Protein AF-0000000066061197 (afdb_homodimer)

Foldseek 3Di:
DEEAAALVVLLVVLVVCVVVVWAEEEEEDQDPDDPQSLVQQLVRVVPTPAYEYEHHQQVQLADPPGCSVVQDDDVVVRVVSCVVSPHPYYHYYDNCNQAPPPRDDWDDDPPLLCDDPSVVRPRNLSSVQVSVVVVCVSNVHQEYEDECFPVSSLVSNVVSCVVVVRNYHYDYDYFDADPLRQTDDSLLVVDDPLLNVLSSLQRVLQVQLQVVVVVPDWFVVVSQVSSVVSSVVGPQKDWPDWFKAASNVSHGDGTDAAKIKIKTWMGRNNGIGIGIDIDGD/DAEAAALVVLLVVLVVCVVVVWAEEEEEDQDPDDPQSLVQQLVRVVPTPAYEYEHHQQPQLADPPGCSVVQDDDVVVRVVSCVVSPHPYYHYYDNCNQAPPPRDDWDDDPPLLCDDPSVVRPRNLSSVQVSVVVVCVSNVHQEYEDECFPVSSLVRNVVSCVVVVRNYHYDYDYFDADPLRQTDDSLLVVDDPLLNVLSSLQRVLQVQLQVVVVVPDWFVVVSQVSSVVSSVPGPQKDWPDWFKAASNVSHGDGTDAAKIKIKTWMGRNNGIGIGIDIDGD

pLDDT: mean 97.58, std 1.88, range [87.31, 98.94]

Radius of gyration: 27.11 Å; Cα contacts (8 Å, |Δi|>4): 1095; chains: 2; bounding box: 48×78×62 Å

Structure (mmCIF, N/CA/C/O backbone):
data_AF-0000000066061197-model_v1
#
loop_
_entity.id
_entity.type
_entity.pdbx_description
1 polymer 'Pantothenate synthetase'
#
loop_
_atom_site.group_PDB
_atom_site.id
_atom_site.type_symbol
_atom_site.label_atom_id
_atom_site.label_alt_id
_atom_site.label_comp_id
_atom_site.label_asym_id
_atom_site.label_entity_id
_atom_site.label_seq_id
_atom_site.pdbx_PDB_ins_code
_atom_site.Cartn_x
_atom_site.Cartn_y
_atom_site.Cartn_z
_atom_site.occupancy
_atom_site.B_iso_or_equiv
_atom_site.auth_seq_id
_atom_site.auth_comp_id
_atom_site.auth_asym_id
_atom_site.auth_atom_id
_atom_site.pdbx_PDB_model_num
ATOM 1 N N . MET A 1 1 ? -19.172 22.953 -10.609 1 98 1 MET A N 1
ATOM 2 C CA . MET A 1 1 ? -18.641 21.875 -9.773 1 98 1 MET A CA 1
ATOM 3 C C . MET A 1 1 ? -19.5 20.625 -9.883 1 98 1 MET A C 1
ATOM 5 O O . MET A 1 1 ? -20.719 20.703 -9.852 1 98 1 MET A O 1
ATOM 9 N N . VAL A 1 2 ? -18.953 19.438 -10.023 1 98.69 2 VAL A N 1
ATOM 10 C CA . VAL A 1 2 ? -19.672 18.172 -10.141 1 98.69 2 VAL A CA 1
ATOM 11 C C . VAL A 1 2 ? -19.359 17.297 -8.93 1 98.69 2 VAL A C 1
ATOM 13 O O . VAL A 1 2 ? -18.203 17.156 -8.531 1 98.69 2 VAL A O 1
ATOM 16 N N . VAL A 1 3 ? -20.375 16.797 -8.328 1 98.81 3 VAL A N 1
ATOM 17 C CA . VAL A 1 3 ? -20.219 15.859 -7.219 1 98.81 3 VAL A CA 1
ATOM 18 C C . VAL A 1 3 ? -20.219 14.422 -7.75 1 98.81 3 VAL A C 1
ATOM 20 O O . VAL A 1 3 ? -21.125 14.039 -8.492 1 98.81 3 VAL A O 1
ATOM 23 N N . VAL A 1 4 ? -19.25 13.672 -7.434 1 98.88 4 VAL A N 1
ATOM 24 C CA . VAL A 1 4 ? -19.094 12.305 -7.91 1 98.88 4 VAL A CA 1
ATOM 25 C C . VAL A 1 4 ? -19.141 11.336 -6.73 1 98.88 4 VAL A C 1
ATOM 27 O O . VAL A 1 4 ? -18.406 11.5 -5.75 1 98.88 4 VAL A O 1
ATOM 30 N N . GLY A 1 5 ? -19.922 10.312 -6.797 1 98.69 5 GLY A N 1
ATOM 31 C CA . GLY A 1 5 ? -20.094 9.43 -5.656 1 98.69 5 GLY A CA 1
ATOM 32 C C . GLY A 1 5 ? -19.531 8.039 -5.887 1 98.69 5 GLY A C 1
ATOM 33 O O . GLY A 1 5 ? -19.422 7.246 -4.949 1 98.69 5 GLY A O 1
ATOM 34 N N . LYS A 1 6 ? -19.172 7.793 -7.172 1 98.75 6 LYS A N 1
ATOM 35 C CA . LYS A 1 6 ? -18.703 6.453 -7.52 1 98.75 6 LYS A CA 1
ATOM 36 C C . LYS A 1 6 ? -17.266 6.477 -8.008 1 98.75 6 LYS A C 1
ATOM 38 O O . LYS A 1 6 ? -16.859 7.398 -8.719 1 98.75 6 LYS A O 1
ATOM 43 N N . ILE A 1 7 ? -16.594 5.414 -7.66 1 98.88 7 ILE A N 1
ATOM 44 C CA . ILE A 1 7 ? -15.172 5.309 -7.988 1 98.88 7 ILE A CA 1
ATOM 45 C C . ILE A 1 7 ? -14.992 5.246 -9.508 1 98.88 7 ILE A C 1
ATOM 47 O O . ILE A 1 7 ? -14.172 5.969 -10.07 1 98.88 7 ILE A O 1
ATOM 51 N N . HIS A 1 8 ? -15.805 4.379 -10.195 1 98.5 8 HIS A N 1
ATOM 52 C CA . HIS A 1 8 ? -15.633 4.219 -11.633 1 98.5 8 HIS A CA 1
ATOM 53 C C . HIS A 1 8 ? -15.914 5.523 -12.375 1 98.5 8 HIS A C 1
ATOM 55 O O . HIS A 1 8 ? -15.273 5.82 -13.383 1 98.5 8 HIS A O 1
ATOM 61 N N . GLU A 1 9 ? -16.859 6.344 -11.875 1 98.81 9 GLU A N 1
ATOM 62 C CA . GLU A 1 9 ? -17.156 7.637 -12.484 1 98.81 9 GLU A CA 1
ATOM 63 C C . GLU A 1 9 ? -15.992 8.609 -12.312 1 98.81 9 GLU A C 1
ATOM 65 O O . GLU A 1 9 ? -15.633 9.328 -13.25 1 98.81 9 GLU A O 1
ATOM 70 N N . MET A 1 10 ? -15.422 8.664 -11.109 1 98.88 10 MET A N 1
ATOM 71 C CA . MET A 1 10 ? -14.289 9.539 -10.859 1 98.88 10 MET A CA 1
ATOM 72 C C . MET A 1 10 ? -13.102 9.164 -11.742 1 98.88 10 MET A C 1
ATOM 74 O O . MET A 1 10 ? -12.453 10.039 -12.32 1 98.88 10 MET A O 1
ATOM 78 N N . LYS A 1 11 ? -12.836 7.891 -11.875 1 98.69 11 LYS A N 1
ATOM 79 C CA . LYS A 1 11 ? -11.742 7.414 -12.711 1 98.69 11 LYS A CA 1
ATOM 80 C C . LYS A 1 11 ? -11.969 7.785 -14.172 1 98.69 11 LYS A C 1
ATOM 82 O O . LYS A 1 11 ? -11.031 8.164 -14.875 1 98.69 11 LYS A O 1
ATOM 87 N N . ASP A 1 12 ? -13.219 7.641 -14.664 1 98.56 12 ASP A N 1
ATOM 88 C CA . ASP A 1 12 ? -13.547 8 -16.047 1 98.56 12 ASP A CA 1
ATOM 89 C C . ASP A 1 12 ? -13.305 9.492 -16.297 1 98.56 12 ASP A C 1
ATOM 91 O O . ASP A 1 12 ? -12.773 9.867 -17.344 1 98.56 12 ASP A O 1
ATOM 95 N N . ILE A 1 13 ? -13.727 10.281 -15.344 1 98.81 13 ILE A N 1
ATOM 96 C CA . ILE A 1 13 ? -13.531 11.727 -15.43 1 98.81 13 ILE A CA 1
ATOM 97 C C . ILE A 1 13 ? -12.039 12.039 -15.523 1 98.81 13 ILE A C 1
ATOM 99 O O . ILE A 1 13 ? -11.609 12.805 -16.391 1 98.81 13 ILE A O 1
ATOM 103 N N . VAL A 1 14 ? -11.258 11.445 -14.68 1 98.56 14 VAL A N 1
ATOM 104 C CA . VAL A 1 14 ? -9.82 11.695 -14.602 1 98.56 14 VAL A CA 1
ATOM 105 C C . VAL A 1 14 ? -9.148 11.273 -15.906 1 98.56 14 VAL A C 1
ATOM 107 O O . VAL A 1 14 ? -8.305 11.992 -16.453 1 98.56 14 VAL A O 1
ATOM 110 N N . LYS A 1 15 ? -9.523 10.078 -16.344 1 96.81 15 LYS A N 1
ATOM 111 C CA . LYS A 1 15 ? -8.969 9.594 -17.609 1 96.81 15 LYS A CA 1
ATOM 112 C C . LYS A 1 15 ? -9.211 10.586 -18.734 1 96.81 15 LYS A C 1
ATOM 114 O O . LYS A 1 15 ? -8.32 10.844 -19.547 1 96.81 15 LYS A O 1
ATOM 119 N N . LYS A 1 16 ? -10.414 11.102 -18.812 1 98.12 16 LYS A N 1
ATOM 120 C CA . LYS A 1 16 ? -10.758 12.086 -19.828 1 98.12 16 LYS A CA 1
ATOM 121 C C . LYS A 1 16 ? -9.914 13.352 -19.688 1 98.12 16 LYS A C 1
ATOM 123 O O . LYS A 1 16 ? -9.383 13.867 -20.672 1 98.12 16 LYS A O 1
ATOM 128 N N . LEU A 1 17 ? -9.781 13.859 -18.453 1 98.44 17 LEU A N 1
ATOM 129 C CA . LEU A 1 17 ? -9.008 15.07 -18.188 1 98.44 17 LEU A CA 1
ATOM 130 C C . LEU A 1 17 ? -7.551 14.883 -18.578 1 98.44 17 LEU A C 1
ATOM 132 O O . LEU A 1 17 ? -6.945 15.773 -19.172 1 98.44 17 LEU A O 1
ATOM 136 N N . LYS A 1 18 ? -7.016 13.711 -18.234 1 95.62 18 LYS A N 1
ATOM 137 C CA . LYS A 1 18 ? -5.621 13.414 -18.562 1 95.62 18 LYS A CA 1
ATOM 138 C C . LYS A 1 18 ? -5.418 13.352 -20.078 1 95.62 18 LYS A C 1
ATOM 140 O O . LYS A 1 18 ? -4.402 13.812 -20.594 1 95.62 18 LYS A O 1
ATOM 145 N N . LYS A 1 19 ? -6.332 12.742 -20.781 1 94.56 19 LYS A N 1
ATOM 146 C CA . LYS A 1 19 ? -6.273 12.68 -22.25 1 94.56 19 LYS A CA 1
ATOM 147 C C . LYS A 1 19 ? -6.258 14.078 -22.844 1 94.56 19 LYS A C 1
ATOM 149 O O . LYS A 1 19 ? -5.633 14.305 -23.891 1 94.56 19 LYS A O 1
ATOM 154 N N . GLU A 1 20 ? -6.898 15 -22.156 1 97.31 20 GLU A N 1
ATOM 155 C CA . GLU A 1 20 ? -6.969 16.391 -22.609 1 97.31 20 GLU A CA 1
ATOM 156 C C . GLU A 1 20 ? -5.727 17.172 -22.203 1 97.31 20 GLU A C 1
ATOM 158 O O . GLU A 1 20 ? -5.609 18.359 -22.5 1 97.31 20 GLU A O 1
ATOM 163 N N . GLY A 1 21 ? -4.805 16.516 -21.469 1 96.31 21 GLY A N 1
ATOM 164 C CA . GLY A 1 21 ? -3.551 17.141 -21.078 1 96.31 21 GLY A CA 1
ATOM 165 C C . GLY A 1 21 ? -3.695 18.078 -19.891 1 96.31 21 GLY A C 1
ATOM 166 O O . GLY A 1 21 ? -2.855 18.969 -19.688 1 96.31 21 GLY A O 1
ATOM 167 N N . LYS A 1 22 ? -4.785 17.938 -19.094 1 98.56 22 LYS A N 1
ATOM 168 C CA . LYS A 1 22 ? -5.023 18.812 -17.953 1 98.56 22 LYS A CA 1
ATOM 169 C C . LYS A 1 22 ? -4.227 18.359 -16.734 1 98.56 22 LYS A C 1
ATOM 171 O O . LYS A 1 22 ? -4.098 17.156 -16.484 1 98.56 22 LYS A O 1
ATOM 176 N N . THR A 1 23 ? -3.68 19.266 -16.031 1 98.69 23 THR A N 1
ATOM 177 C CA . THR A 1 23 ? -3.055 18.969 -14.75 1 98.69 23 THR A CA 1
ATOM 178 C C . THR A 1 23 ? -4.102 18.922 -13.633 1 98.69 23 THR A C 1
ATOM 180 O O . THR A 1 23 ? -5.039 19.719 -13.625 1 98.69 23 THR A O 1
ATOM 183 N N . ILE A 1 24 ? -3.971 18.031 -12.719 1 98.88 24 ILE A N 1
ATOM 184 C CA . ILE A 1 24 ? -4.965 17.812 -11.68 1 98.88 24 ILE A CA 1
ATOM 185 C C . ILE A 1 24 ? -4.332 18.031 -10.305 1 98.88 24 ILE A C 1
ATOM 187 O O . ILE A 1 24 ? -3.342 17.391 -9.961 1 98.88 24 ILE A O 1
ATOM 191 N N . GLY A 1 25 ? -4.801 19.031 -9.562 1 98.94 25 GLY A N 1
ATOM 192 C CA . GLY A 1 25 ? -4.547 19.172 -8.141 1 98.94 25 GLY A CA 1
ATOM 193 C C . GLY A 1 25 ? -5.578 18.469 -7.277 1 98.94 25 GLY A C 1
ATOM 194 O O . GLY A 1 25 ? -6.773 18.484 -7.59 1 98.94 25 GLY A O 1
ATOM 195 N N . PHE A 1 26 ? -5.152 17.828 -6.199 1 98.94 26 PHE A N 1
ATOM 196 C CA . PHE A 1 26 ? -6.043 17.047 -5.363 1 98.94 26 PHE A CA 1
ATOM 197 C C . PHE A 1 26 ? -5.973 17.5 -3.91 1 98.94 26 PHE A C 1
ATOM 199 O O . PHE A 1 26 ? -4.883 17.672 -3.361 1 98.94 26 PHE A O 1
ATOM 206 N N . VAL A 1 27 ? -7.086 17.719 -3.295 1 98.94 27 VAL A N 1
ATOM 207 C CA . VAL A 1 27 ? -7.215 18.125 -1.897 1 98.94 27 VAL A CA 1
ATOM 208 C C . VAL A 1 27 ? -8.07 17.094 -1.146 1 98.94 27 VAL A C 1
ATOM 210 O O . VAL A 1 27 ? -9.297 17.234 -1.099 1 98.94 27 VAL A O 1
ATOM 213 N N . PRO A 1 28 ? -7.473 16.141 -0.53 1 98.88 28 PRO A N 1
ATOM 214 C CA . PRO A 1 28 ? -8.242 15.172 0.261 1 98.88 28 PRO A CA 1
ATOM 215 C C . PRO A 1 28 ? -8.617 15.711 1.64 1 98.88 28 PRO A C 1
ATOM 217 O O . PRO A 1 28 ? -7.766 16.25 2.352 1 98.88 28 PRO A O 1
ATOM 220 N N . THR A 1 29 ? -9.898 15.594 2.027 1 98.56 29 THR A N 1
ATOM 221 C CA . THR A 1 29 ? -10.359 16.047 3.336 1 98.56 29 THR A CA 1
ATOM 222 C C . THR A 1 29 ? -11.406 15.086 3.896 1 98.56 29 THR A C 1
ATOM 224 O O . THR A 1 29 ? -11.914 14.219 3.178 1 98.56 29 THR A O 1
ATOM 227 N N . MET A 1 30 ? -11.672 15.25 5.188 1 97.69 30 MET A N 1
ATOM 228 C CA . MET A 1 30 ? -12.758 14.516 5.824 1 97.69 30 MET A CA 1
ATOM 229 C C . MET A 1 30 ? -14 15.391 5.945 1 97.69 30 MET A C 1
ATOM 231 O O . MET A 1 30 ? -14.984 15 6.578 1 97.69 30 MET A O 1
ATOM 235 N N . GLY A 1 31 ? -13.93 16.594 5.426 1 97.38 31 GLY A N 1
ATOM 236 C CA . GLY A 1 31 ? -15.094 17.469 5.453 1 97.38 31 GLY A CA 1
ATOM 237 C C . GLY A 1 31 ? -15.117 18.391 6.648 1 97.38 31 GLY A C 1
ATOM 238 O O . GLY A 1 31 ? -14.086 18.609 7.297 1 97.38 31 GLY A O 1
ATOM 239 N N . TYR A 1 32 ? -16.344 19.094 6.801 1 97 32 TYR A N 1
ATOM 240 C CA . TYR A 1 32 ? -16.516 20.219 7.719 1 97 32 TYR A CA 1
ATOM 241 C C . TYR A 1 32 ? -15.453 21.281 7.484 1 97 32 TYR A C 1
ATOM 243 O O . TYR A 1 32 ? -14.688 21.609 8.391 1 97 32 TYR A O 1
ATOM 251 N N . LEU A 1 33 ? -15.547 21.703 6.383 1 97.88 33 LEU A N 1
ATOM 252 C CA . LEU A 1 33 ? -14.508 22.531 5.793 1 97.88 33 LEU A CA 1
ATOM 253 C C . LEU A 1 33 ? -14.359 23.844 6.555 1 97.88 33 LEU A C 1
ATOM 255 O O . LEU A 1 33 ? -15.352 24.406 7.047 1 97.88 33 LEU A O 1
ATOM 259 N N . HIS A 1 34 ? -13.234 24.297 6.668 1 96.06 34 HIS A N 1
ATOM 260 C CA . HIS A 1 34 ? -12.875 25.594 7.227 1 96.06 34 HIS A CA 1
ATOM 261 C C . HIS A 1 34 ? -11.812 26.297 6.379 1 96.06 34 HIS A C 1
ATOM 263 O O . HIS A 1 34 ? -11.422 25.781 5.328 1 96.06 34 HIS A O 1
ATOM 269 N N . GLU A 1 35 ? -11.328 27.391 6.82 1 96.94 35 GLU A N 1
ATOM 270 C CA . GLU A 1 35 ? -10.422 28.203 6.02 1 96.94 35 GLU A CA 1
ATOM 271 C C . GLU A 1 35 ? -9.117 27.469 5.73 1 96.94 35 GLU A C 1
ATOM 273 O O . GLU A 1 35 ? -8.492 27.688 4.691 1 96.94 35 GLU A O 1
ATOM 278 N N . GLY A 1 36 ? -8.758 26.609 6.598 1 97 36 GLY A N 1
ATOM 279 C CA . GLY A 1 36 ? -7.586 25.781 6.348 1 97 36 GLY A CA 1
ATOM 280 C C . GLY A 1 36 ? -7.719 24.922 5.109 1 97 36 GLY A C 1
ATOM 281 O O . GLY A 1 36 ? -6.816 24.875 4.273 1 97 36 GLY A O 1
ATOM 282 N N . HIS A 1 37 ? -8.828 24.234 4.977 1 98.19 37 HIS A N 1
ATOM 283 C CA . HIS A 1 37 ? -9.094 23.422 3.799 1 98.19 37 HIS A CA 1
ATOM 284 C C . HIS A 1 37 ? -9.18 24.281 2.541 1 98.19 37 HIS A C 1
ATOM 286 O O . HIS A 1 37 ? -8.633 23.906 1.498 1 98.19 37 HIS A O 1
ATOM 292 N N . LEU A 1 38 ? -9.859 25.391 2.668 1 98.5 38 LEU A N 1
ATOM 293 C CA . LEU A 1 38 ? -10.086 26.25 1.506 1 98.5 38 LEU A CA 1
ATOM 294 C C . LEU A 1 38 ? -8.773 26.844 0.997 1 98.5 38 LEU A C 1
ATOM 296 O O . LEU A 1 38 ? -8.609 27.047 -0.208 1 98.5 38 LEU A O 1
ATOM 300 N N . SER A 1 39 ? -7.852 27.062 1.913 1 98.44 39 SER A N 1
ATOM 301 C CA . SER A 1 39 ? -6.535 27.531 1.505 1 98.44 39 SER A CA 1
ATOM 302 C C . SER A 1 39 ? -5.816 26.5 0.641 1 98.44 39 SER A C 1
ATOM 304 O O . SER A 1 39 ? -5.062 26.859 -0.264 1 98.44 39 SER A O 1
ATOM 306 N N . LEU A 1 40 ? -5.996 25.172 0.897 1 98.75 40 LEU A N 1
ATOM 307 C CA . LEU A 1 40 ? -5.438 24.109 0.059 1 98.75 40 LEU A CA 1
ATOM 308 C C . LEU A 1 40 ? -6.012 24.188 -1.352 1 98.75 40 LEU A C 1
ATOM 310 O O . LEU A 1 40 ? -5.285 24 -2.332 1 98.75 40 LEU A O 1
ATOM 314 N N . VAL A 1 41 ? -7.324 24.438 -1.393 1 98.81 41 VAL A N 1
ATOM 315 C CA . VAL A 1 41 ? -8.016 24.531 -2.672 1 98.81 41 VAL A CA 1
ATOM 316 C C . VAL A 1 41 ? -7.453 25.688 -3.486 1 98.81 41 VAL A C 1
ATOM 318 O O . VAL A 1 41 ? -7.152 25.547 -4.672 1 98.81 41 VAL A O 1
ATOM 321 N N . ARG A 1 42 ? -7.297 26.859 -2.834 1 98.81 42 ARG A N 1
ATOM 322 C CA . ARG A 1 42 ? -6.766 28.031 -3.521 1 98.81 42 ARG A CA 1
ATOM 323 C C . ARG A 1 42 ? -5.371 27.766 -4.07 1 98.81 42 ARG A C 1
ATOM 325 O O . ARG A 1 42 ? -5.059 28.141 -5.203 1 98.81 42 ARG A O 1
ATOM 332 N N . LYS A 1 43 ? -4.559 27.094 -3.258 1 98.75 43 LYS A N 1
ATOM 333 C CA . LYS A 1 43 ? -3.227 26.719 -3.73 1 98.75 43 LYS A CA 1
ATOM 334 C C . LYS A 1 43 ? -3.305 25.766 -4.914 1 98.75 43 LYS A C 1
ATOM 336 O O . LYS A 1 43 ? -2.574 25.922 -5.895 1 98.75 43 LYS A O 1
ATOM 341 N N . SER A 1 44 ? -4.121 24.781 -4.879 1 98.88 44 SER A N 1
ATOM 342 C CA . SER A 1 44 ? -4.324 23.844 -5.973 1 98.88 44 SER A CA 1
ATOM 343 C C . SER A 1 44 ? -4.742 24.562 -7.254 1 98.88 44 SER A C 1
ATOM 345 O O . SER A 1 44 ? -4.168 24.312 -8.32 1 98.88 44 SER A O 1
ATOM 347 N N . LYS A 1 45 ? -5.695 25.469 -7.113 1 98.75 45 LYS A N 1
ATOM 348 C CA . LYS A 1 45 ? -6.219 26.188 -8.273 1 98.75 45 LYS A CA 1
ATOM 349 C C . LYS A 1 45 ? -5.137 27.047 -8.922 1 98.75 45 LYS A C 1
ATOM 351 O O . LYS A 1 45 ? -5.129 27.219 -10.148 1 98.75 45 LYS A O 1
ATOM 356 N N . SER A 1 46 ? -4.254 27.547 -8.102 1 98.75 46 SER A N 1
ATOM 357 C CA . SER A 1 46 ? -3.201 28.406 -8.617 1 98.75 46 SER A CA 1
ATOM 358 C C . SER A 1 46 ? -2.146 27.609 -9.375 1 98.75 46 SER A C 1
ATOM 360 O O . SER A 1 46 ? -1.358 28.172 -10.133 1 98.75 46 SER A O 1
ATOM 362 N N . GLN A 1 47 ? -2.146 26.266 -9.242 1 98.75 47 GLN A N 1
ATOM 363 C CA . GLN A 1 47 ? -1.016 25.5 -9.766 1 98.75 47 GLN A CA 1
ATOM 364 C C . GLN A 1 47 ? -1.479 24.438 -10.75 1 98.75 47 GLN A C 1
ATOM 366 O O . GLN A 1 47 ? -0.662 23.703 -11.312 1 98.75 47 GLN A O 1
ATOM 371 N N . ASN A 1 48 ? -2.809 24.297 -10.953 1 98.81 48 ASN A N 1
ATOM 372 C CA . ASN A 1 48 ? -3.324 23.219 -11.805 1 98.81 48 ASN A CA 1
ATOM 373 C C . ASN A 1 48 ? -4.512 23.688 -12.641 1 98.81 48 ASN A C 1
ATOM 375 O O . ASN A 1 48 ? -5.188 24.656 -12.273 1 98.81 48 ASN A O 1
ATOM 379 N N . ASP A 1 49 ? -4.836 22.984 -13.711 1 98.88 49 ASP A N 1
ATOM 380 C CA . ASP A 1 49 ? -6.012 23.25 -14.531 1 98.88 49 ASP A CA 1
ATOM 381 C C . ASP A 1 49 ? -7.289 22.828 -13.812 1 98.88 49 ASP A C 1
ATOM 383 O O . ASP A 1 49 ? -8.336 23.469 -13.977 1 98.88 49 ASP A O 1
ATOM 387 N N . ILE A 1 50 ? -7.223 21.719 -13.078 1 98.94 50 ILE A N 1
ATOM 388 C CA . ILE A 1 50 ? -8.375 21.109 -12.422 1 98.94 50 ILE A CA 1
ATOM 389 C C . ILE A 1 50 ? -8.086 20.906 -10.945 1 98.94 50 ILE A C 1
ATOM 391 O O . ILE A 1 50 ? -6.984 20.484 -10.57 1 98.94 50 ILE A O 1
ATOM 395 N N . THR A 1 51 ? -9 21.156 -10.125 1 98.94 51 THR A N 1
ATOM 396 C CA . THR A 1 51 ? -8.914 20.844 -8.703 1 98.94 51 THR A CA 1
ATOM 397 C C . THR A 1 51 ? -10.008 19.859 -8.297 1 98.94 51 THR A C 1
ATOM 399 O O . THR A 1 51 ? -11.195 20.141 -8.484 1 98.94 51 THR A O 1
ATOM 402 N N . ILE A 1 52 ? -9.641 18.719 -7.758 1 98.94 52 ILE A N 1
ATOM 403 C CA . ILE A 1 52 ? -10.539 17.703 -7.211 1 98.94 52 ILE A CA 1
ATOM 404 C C . ILE A 1 52 ? -10.383 17.641 -5.695 1 98.94 52 ILE A C 1
ATOM 406 O O . ILE A 1 52 ? -9.266 17.609 -5.18 1 98.94 52 ILE A O 1
ATOM 410 N N . MET A 1 53 ? -11.461 17.734 -5.016 1 98.94 53 MET A N 1
ATOM 411 C CA . MET A 1 53 ? -11.484 17.594 -3.561 1 98.94 53 MET A CA 1
ATOM 412 C C . MET A 1 53 ? -12.25 16.344 -3.148 1 98.94 53 MET A C 1
ATOM 414 O O . MET A 1 53 ? -13.273 16 -3.744 1 98.94 53 MET A O 1
ATOM 418 N N . SER A 1 54 ? -11.719 15.633 -2.195 1 98.81 54 SER A N 1
ATOM 419 C CA . SER A 1 54 ? -12.523 14.555 -1.626 1 98.81 54 SER A CA 1
ATOM 420 C C . SER A 1 54 ? -13.039 14.922 -0.236 1 98.81 54 SER A C 1
ATOM 422 O O . SER A 1 54 ? -12.336 15.594 0.53 1 98.81 54 SER A O 1
ATOM 424 N N . ILE A 1 55 ? -14.219 14.609 0.022 1 98.69 55 ILE A N 1
ATOM 425 C CA . ILE A 1 55 ? -14.844 14.68 1.337 1 98.69 55 ILE A CA 1
ATOM 426 C C . ILE A 1 55 ? -15.266 13.281 1.783 1 98.69 55 ILE A C 1
ATOM 428 O O . ILE A 1 55 ? -16.266 12.734 1.291 1 98.69 55 ILE A O 1
ATOM 432 N N . PHE A 1 56 ? -14.5 12.711 2.67 1 98.69 56 PHE A N 1
ATOM 433 C CA . PHE A 1 56 ? -14.719 11.328 3.09 1 98.69 56 PHE A CA 1
ATOM 434 C C . PHE A 1 56 ? -14.203 11.109 4.508 1 98.69 56 PHE A C 1
ATOM 436 O O . PHE A 1 56 ? -12.992 11.102 4.738 1 98.69 56 PHE A O 1
ATOM 443 N N . VAL A 1 57 ? -15.109 10.93 5.391 1 98.19 57 VAL A N 1
ATOM 444 C CA . VAL A 1 57 ? -14.711 10.547 6.742 1 98.19 57 VAL A CA 1
ATOM 445 C C . VAL A 1 57 ? -14.32 9.078 6.766 1 98.19 57 VAL A C 1
ATOM 447 O O . VAL A 1 57 ? -15.18 8.195 6.766 1 98.19 57 VAL A O 1
ATOM 450 N N . ASN A 1 58 ? -13.078 8.828 6.828 1 98.44 58 ASN A N 1
ATOM 451 C CA . ASN A 1 58 ? -12.516 7.488 6.688 1 98.44 58 ASN A CA 1
ATOM 452 C C . ASN A 1 58 ? -12.625 6.695 7.988 1 98.44 58 ASN A C 1
ATOM 454 O O . ASN A 1 58 ? -11.883 6.957 8.945 1 98.44 58 ASN A O 1
ATOM 458 N N . PRO A 1 59 ? -13.492 5.711 8.047 1 98.12 59 PRO A N 1
ATOM 459 C CA . PRO A 1 59 ? -13.719 5.008 9.312 1 98.12 59 PRO A CA 1
ATOM 460 C C . PRO A 1 59 ? -12.477 4.258 9.797 1 98.12 59 PRO A C 1
ATOM 462 O O . PRO A 1 59 ? -12.281 4.094 11.008 1 98.12 59 PRO A O 1
ATOM 465 N N . ILE A 1 60 ? -11.609 3.889 8.898 1 97.12 60 ILE A N 1
ATOM 466 C CA . ILE A 1 60 ? -10.562 2.957 9.305 1 97.12 60 ILE A CA 1
ATOM 467 C C . ILE A 1 60 ? -9.391 3.73 9.898 1 97.12 60 ILE A C 1
ATOM 469 O O . ILE A 1 60 ? -8.422 3.133 10.367 1 97.12 60 ILE A O 1
ATOM 473 N N . GLN A 1 61 ? -9.477 5.051 9.93 1 97.62 61 GLN A N 1
ATOM 474 C CA . GLN A 1 61 ? -8.414 5.797 10.594 1 97.62 61 GLN A CA 1
ATOM 475 C C . GLN A 1 61 ? -8.844 6.234 11.992 1 97.62 61 GLN A C 1
ATOM 477 O O . GLN A 1 61 ? -8.109 6.949 12.68 1 97.62 61 GLN A O 1
ATOM 482 N N . PHE A 1 62 ? -10.062 5.812 12.422 1 96.69 62 PHE A N 1
ATOM 483 C CA . PHE A 1 62 ? -10.562 6.062 13.773 1 96.69 62 PHE A CA 1
ATOM 484 C C . PHE A 1 62 ? -10.492 4.797 14.617 1 96.69 62 PHE A C 1
ATOM 486 O O . PHE A 1 62 ? -10.93 3.729 14.18 1 96.69 62 PHE A O 1
ATOM 493 N N . GLY A 1 63 ? -9.969 4.918 15.805 1 92.5 63 GLY A N 1
ATOM 494 C CA . GLY A 1 63 ? -10.031 3.816 16.75 1 92.5 63 GLY A CA 1
ATOM 495 C C . GLY A 1 63 ? -11.391 3.674 17.406 1 92.5 63 GLY A C 1
ATOM 496 O O . GLY A 1 63 ? -12.273 4.508 17.203 1 92.5 63 GLY A O 1
ATOM 497 N N . PRO A 1 64 ? -11.586 2.586 18.141 1 88.69 64 PRO A N 1
ATOM 498 C CA . PRO A 1 64 ? -12.891 2.305 18.75 1 88.69 64 PRO A CA 1
ATOM 499 C C . PRO A 1 64 ? -13.352 3.412 19.688 1 88.69 64 PRO A C 1
ATOM 501 O O . PRO A 1 64 ? -14.555 3.646 19.828 1 88.69 64 PRO A O 1
ATOM 504 N N . ASN A 1 65 ? -12.461 4.172 20.281 1 87.31 65 ASN A N 1
ATOM 505 C CA . ASN A 1 65 ? -12.836 5.184 21.266 1 87.31 65 ASN A CA 1
ATOM 506 C C . ASN A 1 65 ? -12.609 6.594 20.734 1 87.31 65 ASN A C 1
ATOM 508 O O . ASN A 1 65 ? -12.57 7.555 21.5 1 87.31 65 ASN A O 1
ATOM 512 N N . GLU A 1 66 ? -12.508 6.641 19.453 1 92.25 66 GLU A N 1
ATOM 513 C CA . GLU A 1 66 ? -12.281 7.961 18.875 1 92.25 66 GLU A CA 1
ATOM 514 C C . GLU A 1 66 ? -13.578 8.562 18.344 1 92.25 66 GLU A C 1
ATOM 516 O O . GLU A 1 66 ? -14.664 8.031 18.594 1 92.25 66 GLU A O 1
ATOM 521 N N . ASP A 1 67 ? -13.602 9.656 17.766 1 90.44 67 ASP A N 1
ATOM 522 C CA . ASP A 1 67 ? -14.766 10.523 17.578 1 90.44 67 ASP A CA 1
ATOM 523 C C . ASP A 1 67 ? -15.383 10.305 16.203 1 90.44 67 ASP A C 1
ATOM 525 O O . ASP A 1 67 ? -15.906 11.242 15.586 1 90.44 67 ASP A O 1
ATOM 529 N N . TYR A 1 68 ? -15.391 9.086 15.664 1 93.94 68 TYR A N 1
ATOM 530 C CA . TYR A 1 68 ? -15.93 8.82 14.336 1 93.94 68 TYR A CA 1
ATOM 531 C C . TYR A 1 68 ? -17.391 9.227 14.258 1 93.94 68 TYR A C 1
ATOM 533 O O . TYR A 1 68 ? -17.797 9.953 13.344 1 93.94 68 TYR A O 1
ATOM 541 N N . ASP A 1 69 ? -18.125 8.781 15.219 1 92.19 69 ASP A N 1
ATOM 542 C CA . ASP A 1 69 ? -19.578 9 15.203 1 92.19 69 ASP A CA 1
ATOM 543 C C . ASP A 1 69 ? -19.906 10.469 15.438 1 92.19 69 ASP A C 1
ATOM 545 O O . ASP A 1 69 ? -20.938 10.961 14.961 1 92.19 69 ASP A O 1
ATOM 549 N N . ARG A 1 70 ? -19.031 11.234 16.109 1 91.12 70 ARG A N 1
ATOM 550 C CA . ARG A 1 70 ? -19.328 12.617 16.469 1 91.12 70 ARG A CA 1
ATOM 551 C C . ARG A 1 70 ? -18.641 13.586 15.516 1 91.12 70 ARG A C 1
ATOM 553 O O . ARG A 1 70 ? -18.859 14.797 15.586 1 91.12 70 ARG A O 1
ATOM 560 N N . TYR A 1 71 ? -17.812 12.953 14.695 1 94.5 71 TYR A N 1
ATOM 561 C CA . TYR A 1 71 ? -17.141 13.844 13.758 1 94.5 71 TYR A CA 1
ATOM 562 C C . TYR A 1 71 ? -18.141 14.711 13.016 1 94.5 71 TYR A C 1
ATOM 564 O O . TYR A 1 71 ? -19.141 14.219 12.484 1 94.5 71 TYR A O 1
ATOM 572 N N . PRO A 1 72 ? -17.906 16 12.953 1 93.31 72 PRO A N 1
ATOM 573 C CA . PRO A 1 72 ? -18.906 16.875 12.32 1 93.31 72 PRO A CA 1
ATOM 574 C C . PRO A 1 72 ? -19.031 16.625 10.82 1 93.31 72 PRO A C 1
ATOM 576 O O . PRO A 1 72 ? -18.031 16.453 10.125 1 93.31 72 PRO A O 1
ATOM 579 N N . ARG A 1 73 ? -20.219 16.609 10.359 1 94.81 73 ARG A N 1
ATOM 580 C CA . ARG A 1 73 ? -20.547 16.375 8.953 1 94.81 73 ARG A CA 1
ATOM 581 C C . ARG A 1 73 ? -21.641 17.328 8.477 1 94.81 73 ARG A C 1
ATOM 583 O O . ARG A 1 73 ? -22.703 17.422 9.109 1 94.81 73 ARG A O 1
ATOM 590 N N . ASP A 1 74 ? -21.375 18.031 7.504 1 97.19 74 ASP A N 1
ATOM 591 C CA . ASP A 1 74 ? -22.344 18.906 6.836 1 97.19 74 ASP A CA 1
ATOM 592 C C . ASP A 1 74 ? -22.016 19.047 5.352 1 97.19 74 ASP A C 1
ATOM 594 O O . ASP A 1 74 ? -21.406 20.047 4.941 1 97.19 74 ASP A O 1
ATOM 598 N N . PHE A 1 75 ? -22.531 18.125 4.598 1 98 75 PHE A N 1
ATOM 599 C CA . PHE A 1 75 ? -22.109 18.047 3.199 1 98 75 PHE A CA 1
ATOM 600 C C . PHE A 1 75 ? -22.609 19.25 2.42 1 98 75 PHE A C 1
ATOM 602 O O . PHE A 1 75 ? -21.906 19.781 1.56 1 98 75 PHE A O 1
ATOM 609 N N . GLU A 1 76 ? -23.812 19.594 2.719 1 98.31 76 GLU A N 1
ATOM 610 C CA . GLU A 1 76 ? -24.375 20.719 1.977 1 98.31 76 GLU A CA 1
ATOM 611 C C . GLU A 1 76 ? -23.562 21.984 2.209 1 98.31 76 GLU A C 1
ATOM 613 O O . GLU A 1 76 ? -23.281 22.734 1.269 1 98.31 76 GLU A O 1
ATOM 618 N N . ARG A 1 77 ? -23.188 22.188 3.453 1 98.06 77 ARG A N 1
ATOM 619 C CA . ARG A 1 77 ? -22.344 23.328 3.77 1 98.06 77 ARG A CA 1
ATOM 620 C C . ARG A 1 77 ? -20.984 23.203 3.086 1 98.06 77 ARG A C 1
ATOM 622 O O . ARG A 1 77 ? -20.484 24.172 2.504 1 98.06 77 ARG A O 1
ATOM 629 N N . ASP A 1 78 ? -20.422 22.031 3.127 1 98.62 78 ASP A N 1
ATOM 630 C CA . ASP A 1 78 ? -19.109 21.781 2.529 1 98.62 78 ASP A CA 1
ATOM 631 C C . ASP A 1 78 ? -19.156 21.969 1.014 1 98.62 78 ASP A C 1
ATOM 633 O O . ASP A 1 78 ? -18.266 22.578 0.427 1 98.62 78 ASP A O 1
ATOM 637 N N . LYS A 1 79 ? -20.156 21.406 0.441 1 98.5 79 LYS A N 1
ATOM 638 C CA . LYS A 1 79 ? -20.375 21.516 -1 1 98.5 79 LYS A CA 1
ATOM 639 C C . LYS A 1 79 ? -20.422 22.969 -1.442 1 98.5 79 LYS A C 1
ATOM 641 O O . LYS A 1 79 ? -19.781 23.344 -2.428 1 98.5 79 LYS A O 1
ATOM 646 N N . ASN A 1 80 ? -21.188 23.734 -0.694 1 98.56 80 ASN A N 1
ATOM 647 C CA . ASN A 1 80 ? -21.312 25.156 -1.018 1 98.56 80 ASN A CA 1
ATOM 648 C C . ASN A 1 80 ? -19.984 25.891 -0.909 1 98.56 80 ASN A C 1
ATOM 650 O O . ASN A 1 80 ? -19.656 26.719 -1.761 1 98.56 80 ASN A O 1
ATOM 654 N N . LEU A 1 81 ? -19.25 25.625 0.134 1 98.62 81 LEU A N 1
ATOM 655 C CA . LEU A 1 81 ? -17.938 26.234 0.32 1 98.62 81 LEU A CA 1
ATOM 656 C C . LEU A 1 81 ? -16.984 25.844 -0.807 1 98.62 81 LEU A C 1
ATOM 658 O O . LEU A 1 81 ? -16.266 26.688 -1.342 1 98.62 81 LEU A O 1
ATOM 662 N N . ALA A 1 82 ? -17.016 24.547 -1.171 1 98.69 82 ALA A N 1
ATOM 663 C CA . ALA A 1 82 ? -16.156 24.031 -2.24 1 98.69 82 ALA A CA 1
ATOM 664 C C . ALA A 1 82 ? -16.5 24.703 -3.574 1 98.69 82 ALA A C 1
ATOM 666 O O . ALA A 1 82 ? -15.602 25.094 -4.324 1 98.69 82 ALA A O 1
ATOM 667 N N . GLU A 1 83 ? -17.766 24.781 -3.84 1 98.56 83 GLU A N 1
ATOM 668 C CA . GLU A 1 83 ? -18.219 25.391 -5.082 1 98.56 83 GLU A CA 1
ATOM 669 C C . GLU A 1 83 ? -17.797 26.859 -5.168 1 98.56 83 GLU A C 1
ATOM 671 O O . GLU A 1 83 ? -17.297 27.297 -6.203 1 98.56 83 GLU A O 1
ATOM 676 N N . LYS A 1 84 ? -18 27.562 -4.086 1 98.44 84 LYS A N 1
ATOM 677 C CA . LYS A 1 84 ? -17.641 28.984 -4.031 1 98.44 84 LYS A CA 1
ATOM 678 C C . LYS A 1 84 ? -16.141 29.172 -4.246 1 98.44 84 LYS A C 1
ATOM 680 O O . LYS A 1 84 ? -15.719 30.172 -4.832 1 98.44 84 LYS A O 1
ATOM 685 N N . GLU A 1 85 ? -15.375 28.219 -3.725 1 98.31 85 GLU A N 1
ATOM 686 C CA . GLU A 1 85 ? -13.922 28.328 -3.816 1 98.31 85 GLU A CA 1
ATOM 687 C C . GLU A 1 85 ? -13.422 27.891 -5.191 1 98.31 85 GLU A C 1
ATOM 689 O O . GLU A 1 85 ? -12.227 28 -5.48 1 98.31 85 GLU A O 1
ATOM 694 N N . GLY A 1 86 ? -14.289 27.297 -6.062 1 98.44 86 GLY A N 1
ATOM 695 C CA . GLY A 1 86 ? -13.938 27 -7.441 1 98.44 86 GLY A CA 1
ATOM 696 C C . GLY A 1 86 ? -13.477 25.562 -7.641 1 98.44 86 GLY A C 1
ATOM 697 O O . GLY A 1 86 ? -12.789 25.266 -8.617 1 98.44 86 GLY A O 1
ATOM 698 N N . VAL A 1 87 ? -13.773 24.672 -6.754 1 98.88 87 VAL A N 1
ATOM 699 C CA . VAL A 1 87 ? -13.477 23.25 -6.934 1 98.88 87 VAL A CA 1
ATOM 700 C C . VAL A 1 87 ? -14.203 22.734 -8.164 1 98.88 87 VAL A C 1
ATOM 702 O O . VAL A 1 87 ? -15.367 23.062 -8.398 1 98.88 87 VAL A O 1
ATOM 705 N N . ASP A 1 88 ? -13.547 21.938 -8.953 1 98.94 88 ASP A N 1
ATOM 706 C CA . ASP A 1 88 ? -14.164 21.422 -10.172 1 98.94 88 ASP A CA 1
ATOM 707 C C . ASP A 1 88 ? -14.977 20.172 -9.883 1 98.94 88 ASP A C 1
ATOM 709 O O . ASP A 1 88 ? -16.078 20 -10.406 1 98.94 88 ASP A O 1
ATOM 713 N N . TYR A 1 89 ? -14.406 19.266 -9.094 1 98.94 89 TYR A N 1
ATOM 714 C CA . TYR A 1 89 ? -15.055 18.016 -8.734 1 98.94 89 TYR A CA 1
ATOM 715 C C . TYR A 1 89 ? -14.93 17.734 -7.242 1 98.94 89 TYR A C 1
ATOM 717 O O . TYR A 1 89 ? -13.867 17.969 -6.652 1 98.94 89 TYR A O 1
ATOM 725 N N . VAL A 1 90 ? -15.992 17.312 -6.676 1 98.94 90 VAL A N 1
ATOM 726 C CA . VAL A 1 90 ? -15.969 16.797 -5.309 1 98.94 90 VAL A CA 1
ATOM 727 C C . VAL A 1 90 ? -16.234 15.297 -5.309 1 98.94 90 VAL A C 1
ATOM 729 O O . VAL A 1 90 ? -17.297 14.859 -5.758 1 98.94 90 VAL A O 1
ATOM 732 N N . PHE A 1 91 ? -15.289 14.523 -4.922 1 98.94 91 PHE A N 1
ATOM 733 C CA . PHE A 1 91 ? -15.469 13.086 -4.734 1 98.94 91 PHE A CA 1
ATOM 734 C C . PHE A 1 91 ? -16.031 12.789 -3.352 1 98.94 91 PHE A C 1
ATOM 736 O O . PHE A 1 91 ? -15.359 13.008 -2.342 1 98.94 91 PHE A O 1
ATOM 743 N N . TYR A 1 92 ? -17.203 12.344 -3.242 1 98.81 92 TYR A N 1
ATOM 744 C CA . TYR A 1 92 ? -17.953 12.125 -2.01 1 98.81 92 TYR A CA 1
ATOM 745 C C . TYR A 1 92 ? -18.516 10.711 -1.966 1 98.81 92 TYR A C 1
ATOM 747 O O . TYR A 1 92 ? -19.75 10.531 -1.974 1 98.81 92 TYR A O 1
ATOM 755 N N . PRO A 1 93 ? -17.641 9.711 -1.868 1 98.75 93 PRO A N 1
ATOM 756 C CA . PRO A 1 93 ? -18.078 8.312 -1.89 1 98.75 93 PRO A CA 1
ATOM 757 C C . PRO A 1 93 ? -18.656 7.855 -0.552 1 98.75 93 PRO A C 1
ATOM 759 O O . PRO A 1 93 ? -18.375 8.461 0.485 1 98.75 93 PRO A O 1
ATOM 762 N N . SER A 1 94 ? -19.453 6.805 -0.596 1 98.5 94 SER A N 1
ATOM 763 C CA . SER A 1 94 ? -19.891 6.137 0.626 1 98.5 94 SER A CA 1
ATOM 764 C C . SER A 1 94 ? -18.797 5.242 1.189 1 98.5 94 SER A C 1
ATOM 766 O O . SER A 1 94 ? -17.828 4.91 0.488 1 98.5 94 SER A O 1
ATOM 768 N N . VAL A 1 95 ? -18.953 4.902 2.436 1 98.44 95 VAL A N 1
ATOM 769 C CA . VAL A 1 95 ? -18.016 3.977 3.076 1 98.44 95 VAL A CA 1
ATOM 770 C C . VAL A 1 95 ? -18.031 2.641 2.338 1 98.44 95 VAL A C 1
ATOM 772 O O . VAL A 1 95 ? -16.969 2.068 2.062 1 98.44 95 VAL A O 1
ATOM 775 N N . LYS A 1 96 ? -19.203 2.168 1.926 1 98.25 96 LYS A N 1
ATOM 776 C CA . LYS A 1 96 ? -19.328 0.891 1.228 1 98.25 96 LYS A CA 1
ATOM 777 C C . LYS A 1 96 ? -18.641 0.943 -0.136 1 98.25 96 LYS A C 1
ATOM 779 O O . LYS A 1 96 ? -18.047 -0.044 -0.578 1 98.25 96 LYS A O 1
ATOM 784 N N . GLU A 1 97 ? -18.75 2.105 -0.817 1 98.5 97 GLU A N 1
ATOM 785 C CA . GLU A 1 97 ? -18.078 2.301 -2.1 1 98.5 97 GLU A CA 1
ATOM 786 C C . GLU A 1 97 ? -16.562 2.199 -1.954 1 98.5 97 GLU A C 1
ATOM 788 O O . GLU A 1 97 ? -15.898 1.574 -2.779 1 98.5 97 GLU A O 1
ATOM 793 N N . MET A 1 98 ? -16.016 2.705 -0.844 1 98.75 98 MET A N 1
ATOM 794 C CA . MET A 1 98 ? -14.578 2.758 -0.631 1 98.75 98 MET A CA 1
ATOM 795 C C . MET A 1 98 ? -14.062 1.443 -0.051 1 98.75 98 MET A C 1
ATOM 797 O O . MET A 1 98 ? -12.961 1.009 -0.373 1 98.75 98 MET A O 1
ATOM 801 N N . TYR A 1 99 ? -14.891 0.886 0.793 1 98.62 99 TYR A N 1
ATOM 802 C CA . TYR A 1 99 ? -14.516 -0.338 1.491 1 98.62 99 TYR A CA 1
ATOM 803 C C . TYR A 1 99 ? -15.617 -1.384 1.394 1 98.62 99 TYR A C 1
ATOM 805 O O . TYR A 1 99 ? -16.391 -1.58 2.342 1 98.62 99 TYR A O 1
ATOM 813 N N . PRO A 1 100 ? -15.641 -2.086 0.276 1 97.81 100 PRO A N 1
ATOM 814 C CA . PRO A 1 100 ? -16.594 -3.193 0.228 1 97.81 100 PRO A CA 1
ATOM 815 C C . PRO A 1 100 ? -16.312 -4.258 1.287 1 97.81 100 PRO A C 1
ATOM 817 O O . PRO A 1 100 ? -15.266 -4.242 1.922 1 97.81 100 PRO A O 1
ATOM 820 N N . ASP A 1 101 ? -17.172 -5.234 1.538 1 95.44 101 ASP A N 1
ATOM 821 C CA . ASP A 1 101 ? -17.125 -6.211 2.623 1 95.44 101 ASP A CA 1
ATOM 822 C C . ASP A 1 101 ? -15.867 -7.066 2.539 1 95.44 101 ASP A C 1
ATOM 824 O O . ASP A 1 101 ? -15.359 -7.535 3.559 1 95.44 101 ASP A O 1
ATOM 828 N N . ASP A 1 102 ? -15.383 -7.211 1.354 1 95.38 102 ASP A N 1
ATOM 829 C CA . ASP A 1 102 ? -14.25 -8.109 1.176 1 95.38 102 ASP A CA 1
ATOM 830 C C . ASP A 1 102 ? -12.938 -7.336 1.077 1 95.38 102 ASP A C 1
ATOM 832 O O . ASP A 1 102 ? -11.945 -7.844 0.552 1 95.38 102 ASP A O 1
ATOM 836 N N . PHE A 1 103 ? -12.984 -6.066 1.55 1 97.88 103 PHE A N 1
ATOM 837 C CA . PHE A 1 103 ? -11.766 -5.273 1.575 1 97.88 103 PHE A CA 1
ATOM 838 C C . PHE A 1 103 ? -10.75 -5.867 2.547 1 97.88 103 PHE A C 1
ATOM 840 O O . PHE A 1 103 ? -11.086 -6.18 3.691 1 97.88 103 PHE A O 1
ATOM 847 N N . LYS A 1 104 ? -9.391 -6.023 2.131 1 98.12 104 LYS A N 1
ATOM 848 C CA . LYS A 1 104 ? -8.445 -6.766 2.963 1 98.12 104 LYS A CA 1
ATOM 849 C C . LYS A 1 104 ? -7.094 -6.059 3.02 1 98.12 104 LYS A C 1
ATOM 851 O O . LYS A 1 104 ? -6.227 -6.434 3.812 1 98.12 104 LYS A O 1
ATOM 856 N N . THR A 1 105 ? -6.844 -5.012 2.273 1 98.81 105 THR A N 1
ATOM 857 C CA . THR A 1 105 ? -5.508 -4.457 2.078 1 98.81 105 THR A CA 1
ATOM 858 C C . THR A 1 105 ? -5.238 -3.332 3.072 1 98.81 105 THR A C 1
ATOM 860 O O . THR A 1 105 ? -6.109 -2.496 3.322 1 98.81 105 THR A O 1
ATOM 863 N N . VAL A 1 106 ? -4.066 -3.289 3.672 1 98.75 106 VAL A N 1
ATOM 864 C CA . VAL A 1 106 ? -3.605 -2.25 4.586 1 98.75 106 VAL A CA 1
ATOM 865 C C . VAL A 1 106 ? -2.234 -1.744 4.148 1 98.75 106 VAL A C 1
ATOM 867 O O . VAL A 1 106 ? -1.383 -2.529 3.723 1 98.75 106 VAL A O 1
ATOM 870 N N . VAL A 1 107 ? -2.014 -0.506 4.195 1 98.88 107 VAL A N 1
ATOM 871 C CA . VAL A 1 107 ? -0.73 0.136 3.93 1 98.88 107 VAL A CA 1
ATOM 872 C C . VAL A 1 107 ? -0.19 0.765 5.211 1 98.88 107 VAL A C 1
ATOM 874 O O . VAL A 1 107 ? -0.896 1.519 5.887 1 98.88 107 VAL A O 1
ATOM 877 N N . SER A 1 108 ? 1.03 0.471 5.562 1 98.62 108 SER A N 1
ATOM 878 C CA . SER A 1 108 ? 1.634 0.96 6.801 1 98.62 108 SER A CA 1
ATOM 879 C C . SER A 1 108 ? 2.992 1.6 6.535 1 98.62 108 SER A C 1
ATOM 881 O O . SER A 1 108 ? 3.768 1.105 5.715 1 98.62 108 SER A O 1
ATOM 883 N N . VAL A 1 109 ? 3.244 2.684 7.156 1 98.38 109 VAL A N 1
ATOM 884 C CA . VAL A 1 109 ? 4.543 3.346 7.129 1 98.38 109 VAL A CA 1
ATOM 885 C C . VAL A 1 109 ? 5.191 3.27 8.508 1 98.38 109 VAL A C 1
ATOM 887 O O . VAL A 1 109 ? 4.773 3.971 9.438 1 98.38 109 VAL A O 1
ATOM 890 N N . LYS A 1 110 ? 6.23 2.529 8.617 1 96.5 110 LYS A N 1
ATOM 891 C CA . LYS A 1 110 ? 6.828 2.209 9.906 1 96.5 110 LYS A CA 1
ATOM 892 C C . LYS A 1 110 ? 7.73 3.338 10.391 1 96.5 110 LYS A C 1
ATOM 894 O O . LYS A 1 110 ? 8.008 4.281 9.648 1 96.5 110 LYS A O 1
ATOM 899 N N . LYS A 1 111 ? 8.172 3.318 11.656 1 95.56 111 LYS A N 1
ATOM 900 C CA . LYS A 1 111 ? 9.109 4.211 12.328 1 95.56 111 LYS A CA 1
ATOM 901 C C . LYS A 1 111 ? 8.492 5.586 12.562 1 95.56 111 LYS A C 1
ATOM 903 O O . LYS A 1 111 ? 8.32 6.004 13.711 1 95.56 111 LYS A O 1
ATOM 908 N N . ILE A 1 112 ? 7.992 6.254 11.422 1 96.75 112 ILE A N 1
ATOM 909 C CA . ILE A 1 112 ? 7.402 7.582 11.523 1 96.75 112 ILE A CA 1
ATOM 910 C C . ILE A 1 112 ? 6.18 7.531 12.438 1 96.75 112 ILE A C 1
ATOM 912 O O . ILE A 1 112 ? 5.91 8.477 13.188 1 96.75 112 ILE A O 1
ATOM 916 N N . THR A 1 113 ? 5.484 6.395 12.477 1 97.12 113 THR A N 1
ATOM 917 C CA . THR A 1 113 ? 4.195 6.285 13.148 1 97.12 113 THR A CA 1
ATOM 918 C C . THR A 1 113 ? 4.363 5.691 14.547 1 97.12 113 THR A C 1
ATOM 920 O O . THR A 1 113 ? 3.377 5.41 15.234 1 97.12 113 THR A O 1
ATOM 923 N N . ASP A 1 114 ? 5.594 5.484 14.992 1 96.44 114 ASP A N 1
ATOM 924 C CA . ASP A 1 114 ? 5.855 4.859 16.281 1 96.44 114 ASP A CA 1
ATOM 925 C C . ASP A 1 114 ? 5.84 5.895 17.406 1 96.44 114 ASP A C 1
ATOM 927 O O . ASP A 1 114 ? 5.922 5.543 18.578 1 96.44 114 ASP A O 1
ATOM 931 N N . ILE A 1 115 ? 5.723 7.148 17.031 1 96.31 115 ILE A N 1
ATOM 932 C CA . ILE A 1 115 ? 5.734 8.234 18 1 96.31 115 ILE A CA 1
ATOM 933 C C . ILE A 1 115 ? 4.508 9.117 17.797 1 96.31 115 ILE A C 1
ATOM 935 O O . ILE A 1 115 ? 3.697 8.875 16.906 1 96.31 115 ILE A O 1
ATOM 939 N N . MET A 1 116 ? 4.262 10.07 18.734 1 97.5 116 MET A N 1
ATOM 940 C CA . MET A 1 116 ? 3.264 11.125 18.578 1 97.5 116 MET A CA 1
ATOM 941 C C . MET A 1 116 ? 1.872 10.539 18.375 1 97.5 116 MET A C 1
ATOM 943 O O . MET A 1 116 ? 1.44 9.68 19.156 1 97.5 116 MET A O 1
ATOM 947 N N . CYS A 1 117 ? 1.196 11.016 17.359 1 96.75 117 CYS A N 1
ATOM 948 C CA . CYS A 1 117 ? -0.169 10.562 17.125 1 96.75 117 CYS A CA 1
ATOM 949 C C . CYS A 1 117 ? -0.201 9.07 16.797 1 96.75 117 CYS A C 1
ATOM 951 O O . CYS A 1 117 ? -1.131 8.367 17.203 1 96.75 117 CYS A O 1
ATOM 953 N N . GLY A 1 118 ? 0.78 8.602 16.109 1 96.38 118 GLY A N 1
ATOM 954 C CA . GLY A 1 118 ? 0.824 7.184 15.797 1 96.38 118 GLY A CA 1
ATOM 955 C C . GLY A 1 118 ? 0.901 6.301 17.031 1 96.38 118 GLY A C 1
ATOM 956 O O . GLY A 1 118 ? 0.291 5.23 17.078 1 96.38 118 GLY A O 1
ATOM 957 N N . LYS A 1 119 ? 1.684 6.727 17.984 1 95.38 119 LYS A N 1
ATOM 958 C CA . LYS A 1 119 ? 1.804 5.996 19.25 1 95.38 119 LYS A CA 1
ATOM 959 C C . LYS A 1 119 ? 0.508 6.066 20.047 1 95.38 119 LYS A C 1
ATOM 961 O O . LYS A 1 119 ? 0.059 5.062 20.609 1 95.38 119 LYS A O 1
ATOM 966 N N . SER A 1 120 ? -0.117 7.188 20.078 1 95.25 120 SER A N 1
ATOM 967 C CA . SER A 1 120 ? -1.304 7.445 20.875 1 95.25 120 SER A CA 1
ATOM 968 C C . SER A 1 120 ? -2.549 6.84 20.25 1 95.25 120 SER A C 1
ATOM 970 O O . SER A 1 120 ? -3.537 6.574 20.938 1 95.25 120 SER A O 1
ATOM 972 N N . ARG A 1 121 ? -2.51 6.723 18.922 1 95.88 121 ARG A N 1
ATOM 973 C CA . ARG A 1 121 ? -3.656 6.242 18.156 1 95.88 121 ARG A CA 1
ATOM 974 C C . ARG A 1 121 ? -3.27 5.062 17.281 1 95.88 121 ARG A C 1
ATOM 976 O O . ARG A 1 121 ? -3.266 5.18 16.047 1 95.88 121 ARG A O 1
ATOM 983 N N . PRO A 1 122 ? -3.104 3.91 17.906 1 95.06 122 PRO A N 1
ATOM 984 C CA . PRO A 1 122 ? -2.672 2.756 17.109 1 95.06 122 PRO A CA 1
ATOM 985 C C . PRO A 1 122 ? -3.604 2.465 15.938 1 95.06 122 PRO A C 1
ATOM 987 O O . PRO A 1 122 ? -4.824 2.41 16.109 1 95.06 122 PRO A O 1
ATOM 990 N N . GLY A 1 123 ? -3.02 2.324 14.711 1 96.38 123 GLY A N 1
ATOM 991 C CA . GLY A 1 123 ? -3.785 2.002 13.523 1 96.38 123 GLY A CA 1
ATOM 992 C C . GLY A 1 123 ? -4.242 3.229 12.75 1 96.38 123 GLY A C 1
ATOM 993 O O . GLY A 1 123 ? -4.691 3.123 11.609 1 96.38 123 GLY A O 1
ATOM 994 N N . HIS A 1 124 ? -4.168 4.414 13.375 1 98 124 HIS A N 1
ATOM 995 C CA . HIS A 1 124 ? -4.645 5.648 12.766 1 98 124 HIS A CA 1
ATOM 996 C C . HIS A 1 124 ? -3.963 5.898 11.422 1 98 124 HIS A C 1
ATOM 998 O O . HIS A 1 124 ? -4.637 6.082 10.406 1 98 124 HIS A O 1
ATOM 1004 N N . PHE A 1 125 ? -2.668 5.789 11.453 1 98.5 125 PHE A N 1
ATOM 1005 C CA . PHE A 1 125 ? -1.954 6.168 10.242 1 98.5 125 PHE A CA 1
ATOM 1006 C C . PHE A 1 125 ? -1.98 5.035 9.227 1 98.5 125 PHE A C 1
ATOM 1008 O O . PHE A 1 125 ? -1.73 5.254 8.039 1 98.5 125 PHE A O 1
ATOM 1015 N N . ASP A 1 126 ? -2.234 3.746 9.633 1 98.56 126 ASP A N 1
ATOM 1016 C CA . ASP A 1 126 ? -2.547 2.707 8.656 1 98.56 126 ASP A CA 1
ATOM 1017 C C . ASP A 1 126 ? -3.793 3.068 7.848 1 98.56 126 ASP A C 1
ATOM 1019 O O . ASP A 1 126 ? -3.814 2.904 6.625 1 98.56 126 ASP A O 1
ATOM 1023 N N . GLY A 1 127 ? -4.781 3.529 8.641 1 98.62 127 GLY A N 1
ATOM 1024 C CA . GLY A 1 127 ? -5.988 3.992 7.969 1 98.62 127 GLY A CA 1
ATOM 1025 C C . GLY A 1 127 ? -5.734 5.145 7.016 1 98.62 127 GLY A C 1
ATOM 1026 O O . GLY A 1 127 ? -6.242 5.152 5.891 1 98.62 127 GLY A O 1
ATOM 1027 N N . VAL A 1 128 ? -4.93 6.102 7.43 1 98.81 128 VAL A N 1
ATOM 1028 C CA . VAL A 1 128 ? -4.629 7.293 6.641 1 98.81 128 VAL A CA 1
ATOM 1029 C C . VAL A 1 128 ? -3.871 6.902 5.375 1 98.81 128 VAL A C 1
ATOM 1031 O O . VAL A 1 128 ? -4.25 7.293 4.27 1 98.81 128 VAL A O 1
ATOM 1034 N N . ALA A 1 129 ? -2.797 6.094 5.531 1 98.88 129 ALA A N 1
ATOM 1035 C CA . ALA A 1 129 ? -1.979 5.695 4.387 1 98.88 129 ALA A CA 1
ATOM 1036 C C . ALA A 1 129 ? -2.801 4.902 3.377 1 98.88 129 ALA A C 1
ATOM 1038 O O . ALA A 1 129 ? -2.689 5.121 2.168 1 98.88 129 ALA A O 1
ATOM 1039 N N . THR A 1 130 ? -3.631 4.023 3.859 1 98.88 130 THR A N 1
ATOM 1040 C CA . THR A 1 130 ? -4.449 3.176 2.996 1 98.88 130 THR A CA 1
ATOM 1041 C C . THR A 1 130 ? -5.422 4.02 2.178 1 98.88 130 THR A C 1
ATOM 1043 O O . THR A 1 130 ? -5.477 3.902 0.952 1 98.88 130 THR A O 1
ATOM 1046 N N . VAL A 1 131 ? -6.148 4.941 2.822 1 98.94 131 VAL A N 1
ATOM 1047 C CA . VAL A 1 131 ? -7.18 5.695 2.117 1 98.94 131 VAL A CA 1
ATOM 1048 C C . VAL A 1 131 ? -6.531 6.684 1.149 1 98.94 131 VAL A C 1
ATOM 1050 O O . VAL A 1 131 ? -7.043 6.914 0.052 1 98.94 131 VAL A O 1
ATOM 1053 N N . VAL A 1 132 ? -5.438 7.293 1.574 1 98.94 132 VAL A N 1
ATOM 1054 C CA . VAL A 1 132 ? -4.809 8.289 0.712 1 98.94 132 VAL A CA 1
ATOM 1055 C C . VAL A 1 132 ? -4.234 7.605 -0.53 1 98.94 132 VAL A C 1
ATOM 1057 O O . VAL A 1 132 ? -4.367 8.117 -1.643 1 98.94 132 VAL A O 1
ATOM 1060 N N . LEU A 1 133 ? -3.58 6.438 -0.354 1 98.94 133 LEU A N 1
ATOM 1061 C CA . LEU A 1 133 ? -3.102 5.699 -1.517 1 98.94 133 LEU A CA 1
ATOM 1062 C C . LEU A 1 133 ? -4.258 5.332 -2.441 1 98.94 133 LEU A C 1
ATOM 1064 O O . LEU A 1 133 ? -4.152 5.48 -3.662 1 98.94 133 LEU A O 1
ATOM 1068 N N . LYS A 1 134 ? -5.297 4.816 -1.858 1 98.81 134 LYS A N 1
ATOM 1069 C CA . LYS A 1 134 ? -6.488 4.477 -2.629 1 98.81 134 LYS A CA 1
ATOM 1070 C C . LYS A 1 134 ? -7 5.684 -3.414 1 98.81 134 LYS A C 1
ATOM 1072 O O . LYS A 1 134 ? -7.305 5.57 -4.605 1 98.81 134 LYS A O 1
ATOM 1077 N N . LEU A 1 135 ? -7.074 6.863 -2.75 1 98.94 135 LEU A N 1
ATOM 1078 C CA . LEU A 1 135 ? -7.531 8.094 -3.381 1 98.94 135 LEU A CA 1
ATOM 1079 C C . LEU A 1 135 ? -6.578 8.523 -4.496 1 98.94 135 LEU A C 1
ATOM 1081 O O . LEU A 1 135 ? -7.02 9 -5.543 1 98.94 135 LEU A O 1
ATOM 1085 N N . PHE A 1 136 ? -5.238 8.398 -4.258 1 98.94 136 PHE A N 1
ATOM 1086 C CA . PHE A 1 136 ? -4.27 8.719 -5.297 1 98.94 136 PHE A CA 1
ATOM 1087 C C . PHE A 1 136 ? -4.496 7.855 -6.535 1 98.94 136 PHE A C 1
ATOM 1089 O O . PHE A 1 136 ? -4.379 8.336 -7.664 1 98.94 136 PHE A O 1
ATOM 1096 N N . ASN A 1 137 ? -4.824 6.582 -6.312 1 98.75 137 ASN A N 1
ATOM 1097 C CA . ASN A 1 137 ? -5.055 5.684 -7.438 1 98.75 137 ASN A CA 1
ATOM 1098 C C . ASN A 1 137 ? -6.348 6.023 -8.172 1 98.75 137 ASN A C 1
ATOM 1100 O O . ASN A 1 137 ? -6.441 5.84 -9.391 1 98.75 137 ASN A O 1
ATOM 1104 N N . ILE A 1 138 ? -7.348 6.512 -7.492 1 98.81 138 ILE A N 1
ATOM 1105 C CA . ILE A 1 138 ? -8.656 6.84 -8.055 1 98.81 138 ILE A CA 1
ATOM 1106 C C . ILE A 1 138 ? -8.578 8.164 -8.805 1 98.81 138 ILE A C 1
ATOM 1108 O O . ILE A 1 138 ? -9.078 8.289 -9.922 1 98.81 138 ILE A O 1
ATOM 1112 N N . VAL A 1 139 ? -7.863 9.156 -8.188 1 98.81 139 VAL A N 1
ATOM 1113 C CA . VAL A 1 139 ? -7.879 10.531 -8.68 1 98.81 139 VAL A CA 1
ATOM 1114 C C . VAL A 1 139 ? -6.668 10.773 -9.578 1 98.81 139 VAL A C 1
ATOM 1116 O O . VAL A 1 139 ? -6.695 11.648 -10.445 1 98.81 139 VAL A O 1
ATOM 1119 N N . ASN A 1 140 ? -5.566 10 -9.383 1 98.06 140 ASN A N 1
ATOM 1120 C CA . ASN A 1 140 ? -4.332 10.094 -10.156 1 98.06 140 ASN A CA 1
ATOM 1121 C C . ASN A 1 140 ? -3.879 11.547 -10.305 1 98.06 140 ASN A C 1
ATOM 1123 O O . ASN A 1 140 ? -3.658 12.023 -11.414 1 98.06 140 ASN A O 1
ATOM 1127 N N . PRO A 1 141 ? -3.711 12.281 -9.219 1 98.88 141 PRO A N 1
ATOM 1128 C CA . PRO A 1 141 ? -3.371 13.703 -9.297 1 98.88 141 PRO A CA 1
ATOM 1129 C C . PRO A 1 141 ? -1.912 13.938 -9.672 1 98.88 141 PRO A C 1
ATOM 1131 O O . PRO A 1 141 ? -1.065 13.07 -9.461 1 98.88 141 PRO A O 1
ATOM 1134 N N . ASP A 1 142 ? -1.622 15.109 -10.234 1 98.69 142 ASP A N 1
ATOM 1135 C CA . ASP A 1 142 ? -0.254 15.578 -10.445 1 98.69 142 ASP A CA 1
ATOM 1136 C C . ASP A 1 142 ? 0.337 16.125 -9.148 1 98.69 142 ASP A C 1
ATOM 1138 O O . ASP A 1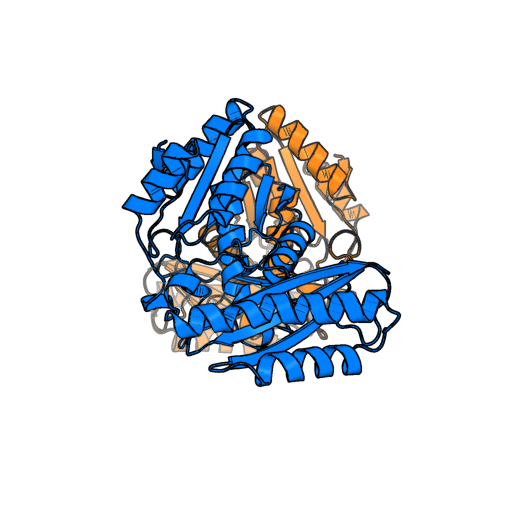 142 ? 1.517 15.922 -8.859 1 98.69 142 ASP A O 1
ATOM 1142 N N . ARG A 1 143 ? -0.494 16.797 -8.414 1 98.94 143 ARG A N 1
ATOM 1143 C CA . ARG A 1 143 ? -0.137 17.375 -7.121 1 98.94 143 ARG A CA 1
ATOM 1144 C C . ARG A 1 143 ? -1.232 17.125 -6.09 1 98.94 143 ARG A C 1
ATOM 1146 O O . ARG A 1 143 ? -2.42 17.156 -6.418 1 98.94 143 ARG A O 1
ATOM 1153 N N . ALA A 1 144 ? -0.847 16.906 -4.945 1 98.94 144 ALA A N 1
ATOM 1154 C CA . ALA A 1 144 ? -1.778 16.781 -3.826 1 98.94 144 ALA A CA 1
ATOM 1155 C C . ALA A 1 144 ? -1.377 17.688 -2.672 1 98.94 144 ALA A C 1
ATOM 1157 O O . ALA A 1 144 ? -0.19 17.828 -2.369 1 98.94 144 ALA A O 1
ATOM 1158 N N . TYR A 1 145 ? -2.318 18.25 -2.043 1 98.94 145 TYR A N 1
ATOM 1159 C CA . TYR A 1 145 ? -2.086 19.312 -1.073 1 98.94 145 TYR A CA 1
ATOM 1160 C C . TYR A 1 145 ? -2.486 18.875 0.329 1 98.94 145 TYR A C 1
ATOM 1162 O O . TYR A 1 145 ? -3.605 18.406 0.543 1 98.94 145 TYR A O 1
ATOM 1170 N N . PHE A 1 146 ? -1.577 19.016 1.242 1 98.75 146 PHE A N 1
ATOM 1171 C CA . PHE A 1 146 ? -1.794 18.625 2.633 1 98.75 146 PHE A CA 1
ATOM 1172 C C . PHE A 1 146 ? -1.365 19.75 3.574 1 98.75 146 PHE A C 1
ATOM 1174 O O . PHE A 1 146 ? -0.349 20.406 3.344 1 98.75 146 PHE A O 1
ATOM 1181 N N . GLY A 1 147 ? -2.107 19.969 4.578 1 97.88 147 GLY A N 1
ATOM 1182 C CA . GLY A 1 147 ? -1.767 20.984 5.566 1 97.88 147 GLY A CA 1
ATOM 1183 C C . GLY A 1 147 ? -0.632 20.562 6.48 1 97.88 147 GLY A C 1
ATOM 1184 O O . GLY A 1 147 ? -0.561 19.406 6.898 1 97.88 147 GLY A O 1
ATOM 1185 N N . GLN A 1 148 ? 0.132 21.469 6.844 1 97.69 148 GLN A N 1
ATOM 1186 C CA . GLN A 1 148 ? 1.271 21.219 7.719 1 97.69 148 GLN A CA 1
ATOM 1187 C C . GLN A 1 148 ? 0.823 21.031 9.164 1 97.69 148 GLN A C 1
ATOM 1189 O O . GLN A 1 148 ? 1.603 20.594 10.008 1 97.69 148 GLN A O 1
ATOM 1194 N N . LYS A 1 149 ? -0.447 21.375 9.422 1 97.06 149 LYS A N 1
ATOM 1195 C CA . LYS A 1 149 ? -0.938 21.219 10.789 1 97.06 149 LYS A CA 1
ATOM 1196 C C . LYS A 1 149 ? -0.725 19.781 11.289 1 97.06 149 LYS A C 1
ATOM 1198 O O . LYS A 1 149 ? -0.249 19.578 12.406 1 97.06 149 LYS A O 1
ATOM 1203 N N . ASP A 1 150 ? -1.148 18.859 10.523 1 97.06 150 ASP A N 1
ATOM 1204 C CA . ASP A 1 150 ? -0.839 17.469 10.828 1 97.06 150 ASP A CA 1
ATOM 1205 C C . ASP A 1 150 ? 0.491 17.047 10.203 1 97.06 150 ASP A C 1
ATOM 1207 O O . ASP A 1 150 ? 0.515 16.297 9.227 1 97.06 150 ASP A O 1
ATOM 1211 N N . ALA A 1 151 ? 1.535 17.438 10.797 1 97.94 151 ALA A N 1
ATOM 1212 C CA . ALA A 1 151 ? 2.885 17.266 10.266 1 97.94 151 ALA A CA 1
ATOM 1213 C C . ALA A 1 151 ? 3.248 15.797 10.148 1 97.94 151 ALA A C 1
ATOM 1215 O O . ALA A 1 151 ? 3.971 15.398 9.234 1 97.94 151 ALA A O 1
ATOM 1216 N N . GLN A 1 152 ? 2.846 15.016 11.109 1 98.19 152 GLN A N 1
ATOM 1217 C CA . GLN A 1 152 ? 3.152 13.594 11.047 1 98.19 152 GLN A CA 1
ATOM 1218 C C . GLN A 1 152 ? 2.434 12.922 9.875 1 98.19 152 GLN A C 1
ATOM 1220 O O . GLN A 1 152 ? 3.008 12.078 9.188 1 98.19 152 GLN A O 1
ATOM 1225 N N . GLN A 1 153 ? 1.165 13.297 9.656 1 98.44 153 GLN A N 1
ATOM 1226 C CA . GLN A 1 153 ? 0.46 12.797 8.484 1 98.44 153 GLN A CA 1
ATOM 1227 C C . GLN A 1 153 ? 1.205 13.156 7.199 1 98.44 153 GLN A C 1
ATOM 1229 O O . GLN A 1 153 ? 1.374 12.312 6.316 1 98.44 153 GLN A O 1
ATOM 1234 N N . LEU A 1 154 ? 1.581 14.383 7.105 1 98.31 154 LEU A N 1
ATOM 1235 C CA . LEU A 1 154 ? 2.33 14.836 5.938 1 98.31 154 LEU A CA 1
ATOM 1236 C C . LEU A 1 154 ? 3.588 14 5.742 1 98.31 154 LEU A C 1
ATOM 1238 O O . LEU A 1 154 ? 3.896 13.594 4.621 1 98.31 154 LEU A O 1
ATOM 1242 N N . ALA A 1 155 ? 4.324 13.766 6.789 1 98.12 155 ALA A N 1
ATOM 1243 C CA . ALA A 1 155 ? 5.543 12.961 6.727 1 98.12 155 ALA A CA 1
ATOM 1244 C C . ALA A 1 155 ? 5.238 11.539 6.262 1 98.12 155 ALA A C 1
ATOM 1246 O O . ALA A 1 155 ? 5.973 10.977 5.445 1 98.12 155 ALA A O 1
ATOM 1247 N N . VAL A 1 156 ? 4.18 10.969 6.805 1 98.5 156 VAL A N 1
ATOM 1248 C CA . VAL A 1 156 ? 3.756 9.617 6.449 1 98.5 156 VAL A CA 1
ATOM 1249 C C . VAL A 1 156 ? 3.445 9.547 4.957 1 98.5 156 VAL A C 1
ATOM 1251 O O . VAL A 1 156 ? 3.91 8.641 4.262 1 98.5 156 VAL A O 1
ATOM 1254 N N . ILE A 1 157 ? 2.678 10.539 4.473 1 98.69 157 ILE A N 1
ATOM 1255 C CA . ILE A 1 157 ? 2.242 10.555 3.082 1 98.69 157 ILE A CA 1
ATOM 1256 C C . ILE A 1 157 ? 3.447 10.75 2.164 1 98.69 157 ILE A C 1
ATOM 1258 O O . ILE A 1 157 ? 3.574 10.062 1.144 1 98.69 157 ILE A O 1
ATOM 1262 N N . LYS A 1 158 ? 4.336 11.633 2.492 1 98.44 158 LYS A N 1
ATOM 1263 C CA . LYS A 1 158 ? 5.539 11.859 1.694 1 98.44 158 LYS A CA 1
ATOM 1264 C C . LYS A 1 158 ? 6.383 10.594 1.604 1 98.44 158 LYS A C 1
ATOM 1266 O O . LYS A 1 158 ? 6.863 10.234 0.527 1 98.44 158 LYS A O 1
ATOM 1271 N N . GLN A 1 159 ? 6.578 9.961 2.752 1 98.38 159 GLN A N 1
ATOM 1272 C CA . GLN A 1 159 ? 7.359 8.727 2.795 1 98.38 159 GLN A CA 1
ATOM 1273 C C . GLN A 1 159 ? 6.727 7.645 1.93 1 98.38 159 GLN A C 1
ATOM 1275 O O . GLN A 1 159 ? 7.418 6.965 1.171 1 98.38 159 GLN A O 1
ATOM 1280 N N . MET A 1 160 ? 5.445 7.461 2.045 1 98.81 160 MET A N 1
ATOM 1281 C CA . MET A 1 160 ? 4.715 6.465 1.27 1 98.81 160 MET A CA 1
ATOM 1282 C C . MET A 1 160 ? 4.871 6.715 -0.226 1 98.81 160 MET A C 1
ATOM 1284 O O . MET A 1 160 ? 5.141 5.785 -0.99 1 98.81 160 MET A O 1
ATOM 1288 N N . VAL A 1 161 ? 4.719 8.008 -0.653 1 98.81 161 VAL A N 1
ATOM 1289 C CA . VAL A 1 161 ? 4.832 8.398 -2.055 1 98.81 161 VAL A CA 1
ATOM 1290 C C . VAL A 1 161 ? 6.23 8.07 -2.57 1 98.81 161 VAL A C 1
ATOM 1292 O O . VAL A 1 161 ? 6.383 7.508 -3.656 1 98.81 161 VAL A O 1
ATOM 1295 N N . LYS A 1 162 ? 7.211 8.398 -1.746 1 98.44 162 LYS A N 1
ATOM 1296 C CA . LYS A 1 162 ? 8.602 8.125 -2.1 1 98.44 162 LYS A CA 1
ATOM 1297 C C . LYS A 1 162 ? 8.859 6.621 -2.18 1 98.44 162 LYS A C 1
ATOM 1299 O O . LYS A 1 162 ? 9.391 6.129 -3.176 1 98.44 162 LYS A O 1
ATOM 1304 N N . ASP A 1 163 ? 8.492 5.918 -1.162 1 98.81 163 ASP A N 1
ATOM 1305 C CA . ASP A 1 163 ? 8.766 4.488 -1.053 1 98.81 163 ASP A CA 1
ATOM 1306 C C . ASP A 1 163 ? 8.125 3.717 -2.203 1 98.81 163 ASP A C 1
ATOM 1308 O O . ASP A 1 163 ? 8.727 2.797 -2.756 1 98.81 163 ASP A O 1
ATOM 1312 N N . LEU A 1 164 ? 6.891 4.07 -2.598 1 98.88 164 LEU A N 1
ATOM 1313 C CA . LEU A 1 164 ? 6.129 3.297 -3.572 1 98.88 164 LEU A CA 1
ATOM 1314 C C . LEU A 1 164 ? 6.273 3.893 -4.969 1 98.88 164 LEU A C 1
ATOM 1316 O O . LEU A 1 164 ? 5.621 3.439 -5.91 1 98.88 164 LEU A O 1
ATOM 1320 N N . ASN A 1 165 ? 7.098 4.922 -5.109 1 98.62 165 ASN A N 1
ATOM 1321 C CA . ASN A 1 165 ? 7.418 5.555 -6.383 1 98.62 165 ASN A CA 1
ATOM 1322 C C . ASN A 1 165 ? 6.168 6.074 -7.082 1 98.62 165 ASN A C 1
ATOM 1324 O O . ASN A 1 165 ? 5.977 5.844 -8.281 1 98.62 165 ASN A O 1
ATOM 1328 N N . LEU A 1 166 ? 5.254 6.711 -6.336 1 98.56 166 LEU A N 1
ATOM 1329 C CA . LEU A 1 166 ? 4.059 7.309 -6.922 1 98.56 166 LEU A CA 1
ATOM 1330 C C . LEU A 1 166 ? 4.41 8.578 -7.695 1 98.56 166 LEU A C 1
ATOM 1332 O O . LEU A 1 166 ? 5.309 9.32 -7.297 1 98.56 166 LEU A O 1
ATOM 1336 N N . ASP A 1 167 ? 3.697 8.797 -8.75 1 97.06 167 ASP A N 1
ATOM 1337 C CA . ASP A 1 167 ? 3.896 10 -9.547 1 97.06 167 ASP A CA 1
ATOM 1338 C C . ASP A 1 167 ? 2.973 11.125 -9.078 1 97.06 167 ASP A C 1
ATOM 1340 O O . ASP A 1 167 ? 2.135 11.602 -9.852 1 97.06 167 ASP A O 1
ATOM 1344 N N . VAL A 1 168 ? 3.084 11.547 -7.863 1 98.62 168 VAL A N 1
ATOM 1345 C CA . VAL A 1 168 ? 2.322 12.648 -7.293 1 98.62 168 VAL A CA 1
ATOM 1346 C C . VAL A 1 168 ? 3.248 13.547 -6.48 1 98.62 168 VAL A C 1
ATOM 1348 O O . VAL A 1 168 ? 4.051 13.062 -5.676 1 98.62 168 VAL A O 1
ATOM 1351 N N . GLU A 1 169 ? 3.232 14.766 -6.766 1 98.81 169 GLU A N 1
ATOM 1352 C CA . GLU A 1 169 ? 3.961 15.742 -5.957 1 98.81 169 GLU A CA 1
ATOM 1353 C C . GLU A 1 169 ? 3.15 16.156 -4.734 1 98.81 169 GLU A C 1
ATOM 1355 O O . GLU A 1 169 ? 2.012 16.609 -4.863 1 98.81 169 GLU A O 1
ATOM 1360 N N . ILE A 1 170 ? 3.678 15.969 -3.582 1 98.88 170 ILE A N 1
ATOM 1361 C CA . ILE A 1 170 ? 3.014 16.406 -2.355 1 98.88 170 ILE A CA 1
ATOM 1362 C C . ILE A 1 170 ? 3.389 17.844 -2.045 1 98.88 170 ILE A C 1
ATOM 1364 O O . ILE A 1 170 ? 4.57 18.172 -1.901 1 98.88 170 ILE A O 1
ATOM 1368 N N . VAL A 1 171 ? 2.404 18.656 -1.906 1 98.88 171 VAL A N 1
ATOM 1369 C CA . VAL A 1 171 ? 2.615 20.078 -1.654 1 98.88 171 VAL A CA 1
ATOM 1370 C C . VAL A 1 171 ? 2.168 20.422 -0.236 1 98.88 171 VAL A C 1
ATOM 1372 O O . VAL A 1 171 ? 0.968 20.484 0.047 1 98.88 171 VAL A O 1
ATOM 1375 N N . PRO A 1 172 ? 3.088 20.656 0.623 1 98.38 172 PRO A N 1
ATOM 1376 C CA . PRO A 1 172 ? 2.721 21.094 1.97 1 98.38 172 PRO A CA 1
ATOM 1377 C C . PRO A 1 172 ? 2.152 22.516 1.992 1 98.38 172 PRO A C 1
ATOM 1379 O O . PRO A 1 172 ? 2.635 23.391 1.266 1 98.38 172 PRO A O 1
ATOM 1382 N N . CYS A 1 173 ? 1.173 22.734 2.74 1 98.56 173 CYS A N 1
ATOM 1383 C CA . CYS A 1 173 ? 0.549 24.047 2.891 1 98.56 173 CYS A CA 1
ATOM 1384 C C . CYS A 1 173 ? 0.615 24.516 4.34 1 98.56 173 CYS A C 1
ATOM 1386 O O . CYS A 1 173 ? 0.437 23.734 5.266 1 98.56 173 CYS A O 1
ATOM 1388 N N . PRO A 1 174 ? 0.818 25.75 4.562 1 97.81 174 PRO A N 1
ATOM 1389 C CA . PRO A 1 174 ? 1.009 26.297 5.914 1 97.81 174 PRO A CA 1
ATOM 1390 C C . PRO A 1 174 ? -0.23 26.125 6.789 1 97.81 174 PRO A C 1
ATOM 1392 O O . PRO A 1 174 ? -1.35 26.047 6.277 1 97.81 174 PRO A O 1
ATOM 1395 N N . ILE A 1 175 ? 0.021 26.125 8.094 1 98 175 ILE A N 1
ATOM 1396 C CA . ILE A 1 175 ? -1.064 26.094 9.07 1 98 175 ILE A CA 1
ATOM 1397 C C . ILE A 1 175 ? -1.847 27.406 9.008 1 98 175 ILE A C 1
ATOM 1399 O O . ILE A 1 175 ? -1.256 28.484 9 1 98 175 ILE A O 1
ATOM 1403 N N . VAL A 1 176 ? -3.102 27.281 8.875 1 97.88 176 VAL A N 1
ATOM 1404 C CA . VAL A 1 176 ? -3.971 28.453 8.969 1 97.88 176 VAL A CA 1
ATOM 1405 C C . VAL A 1 176 ? -4.492 28.609 10.391 1 97.88 176 VAL A C 1
ATOM 1407 O O . VAL A 1 176 ? -5.031 27.656 10.961 1 97.88 176 VAL A O 1
ATOM 1410 N N . ARG A 1 177 ? -4.344 29.781 10.914 1 97.5 177 ARG A N 1
ATOM 1411 C CA . ARG A 1 177 ? -4.672 30.016 12.312 1 97.5 177 ARG A CA 1
ATOM 1412 C C . ARG A 1 177 ? -5.781 31.047 12.453 1 97.5 177 ARG A C 1
ATOM 1414 O O . ARG A 1 177 ? -5.961 31.906 11.578 1 97.5 177 ARG A O 1
ATOM 1421 N N . GLU A 1 178 ? -6.465 30.922 13.5 1 95.5 178 GLU A N 1
ATOM 1422 C CA . GLU A 1 178 ? -7.41 31.969 13.898 1 95.5 178 GLU A CA 1
ATOM 1423 C C . GLU A 1 178 ? -6.684 33.219 14.398 1 95.5 178 GLU A C 1
ATOM 1425 O O . GLU A 1 178 ? -5.457 33.219 14.523 1 95.5 178 GLU A O 1
ATOM 1430 N N . GLU A 1 179 ? -7.434 34.219 14.625 1 94.69 179 GLU A N 1
ATOM 1431 C CA . GLU A 1 179 ? -6.855 35.5 15.008 1 94.69 179 GLU A CA 1
ATOM 1432 C C . GLU A 1 179 ? -6.035 35.375 16.297 1 94.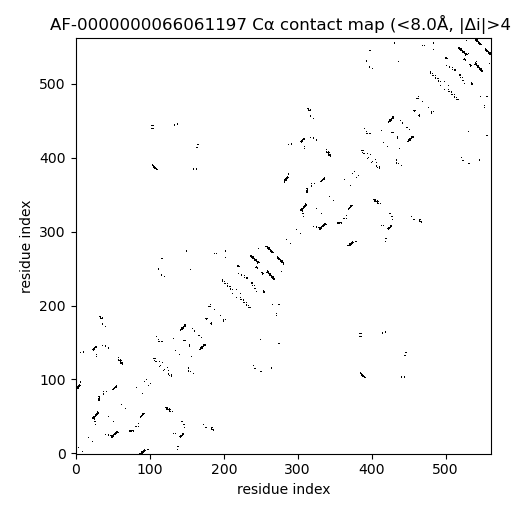69 179 GLU A C 1
ATOM 1434 O O . GLU A 1 179 ? -5.031 36.062 16.469 1 94.69 179 GLU A O 1
ATOM 1439 N N . ASP A 1 180 ? -6.496 34.438 17.125 1 94.62 180 ASP A N 1
ATOM 1440 C CA . ASP A 1 180 ? -5.84 34.312 18.422 1 94.62 180 ASP A CA 1
ATOM 1441 C C . ASP A 1 180 ? -4.738 33.25 18.375 1 94.62 180 ASP A C 1
ATOM 1443 O O . ASP A 1 180 ? -4.203 32.844 19.422 1 94.62 180 ASP A O 1
ATOM 1447 N N . GLY A 1 181 ? -4.512 32.688 17.156 1 95.88 181 GLY A N 1
ATOM 1448 C CA . GLY A 1 181 ? -3.363 31.812 16.969 1 95.88 181 GLY A CA 1
ATOM 1449 C C . GLY A 1 181 ? -3.734 30.344 16.953 1 95.88 181 GLY A C 1
ATOM 1450 O O . GLY A 1 181 ? -2.934 29.5 16.531 1 95.88 181 GLY A O 1
ATOM 1451 N N . LEU A 1 182 ? -4.883 30 17.438 1 96.31 182 LEU A N 1
ATOM 1452 C CA . LEU A 1 182 ? -5.312 28.609 17.453 1 96.31 182 LEU A CA 1
ATOM 1453 C C . LEU A 1 182 ? -5.371 28.047 16.031 1 96.31 182 LEU A C 1
ATOM 1455 O O . LEU A 1 182 ? -5.945 28.688 15.133 1 96.31 182 LEU A O 1
ATOM 1459 N N . ALA A 1 183 ? -4.723 26.938 15.828 1 96.94 183 ALA A N 1
ATOM 1460 C CA . ALA A 1 183 ? -4.793 26.297 14.516 1 96.94 183 ALA A CA 1
ATOM 1461 C C . ALA A 1 183 ? -6.234 25.938 14.164 1 96.94 183 ALA A C 1
ATOM 1463 O O . ALA A 1 183 ? -6.957 25.375 14.992 1 96.94 183 ALA A O 1
ATOM 1464 N N . MET A 1 184 ? -6.617 26.234 12.969 1 95.81 184 MET A N 1
ATOM 1465 C CA . MET A 1 184 ? -7.984 25.922 12.555 1 95.81 184 MET A CA 1
ATOM 1466 C C . MET A 1 184 ? -8.195 24.422 12.438 1 95.81 184 MET A C 1
ATOM 1468 O O . MET A 1 184 ? -7.316 23.703 11.969 1 95.81 184 MET A O 1
ATOM 1472 N N . SER A 1 185 ? -9.336 24 12.93 1 93.25 185 SER A N 1
ATOM 1473 C CA . SER A 1 185 ? -9.711 22.594 12.922 1 93.25 185 SER A CA 1
ATOM 1474 C C . SER A 1 185 ? -11.227 22.438 12.938 1 93.25 185 SER A C 1
ATOM 1476 O O . SER A 1 185 ? -11.938 23.219 13.586 1 93.25 185 SER A O 1
ATOM 1478 N N . SER A 1 186 ? -11.695 21.359 12.25 1 91.31 186 SER A N 1
ATOM 1479 C CA . SER A 1 186 ? -13.109 21 12.352 1 91.31 186 SER A CA 1
ATOM 1480 C C . SER A 1 186 ? -13.5 20.703 13.797 1 91.31 186 SER A C 1
ATOM 1482 O O . SER A 1 186 ? -14.633 20.984 14.211 1 91.31 186 SER A O 1
ATOM 1484 N N . ARG A 1 187 ? -12.578 20.203 14.648 1 93.06 187 ARG A N 1
ATOM 1485 C CA . ARG A 1 187 ? -12.844 19.766 16.016 1 93.06 187 ARG A CA 1
ATOM 1486 C C . ARG A 1 187 ? -12.945 20.953 16.969 1 93.06 187 ARG A C 1
ATOM 1488 O O . ARG A 1 187 ? -13.391 20.812 18.109 1 93.06 187 ARG A O 1
ATOM 1495 N N . ASN A 1 188 ? -12.531 22.156 16.469 1 93.25 188 ASN A N 1
ATOM 1496 C CA . ASN A 1 188 ? -12.688 23.328 17.312 1 93.25 188 ASN A CA 1
ATOM 1497 C C . ASN A 1 188 ? -14.148 23.562 17.703 1 93.25 188 ASN A C 1
ATOM 1499 O O . ASN A 1 188 ? -14.438 24.188 18.719 1 93.25 188 ASN A O 1
ATOM 1503 N N . THR A 1 189 ? -15.016 23.031 16.922 1 91.62 189 THR A N 1
ATOM 1504 C CA . THR A 1 189 ? -16.438 23.234 17.125 1 91.62 189 THR A CA 1
ATOM 1505 C C . THR A 1 189 ? -16.922 22.469 18.344 1 91.62 189 THR A C 1
ATOM 1507 O O . THR A 1 189 ? -18.016 22.719 18.859 1 91.62 189 THR A O 1
ATOM 1510 N N . TYR A 1 190 ? -16.094 21.531 18.812 1 93.19 190 TYR A N 1
ATOM 1511 C CA . TYR A 1 190 ? -16.438 20.734 20 1 93.19 190 TYR A CA 1
ATOM 1512 C C . TYR A 1 190 ? -16.25 21.547 21.266 1 93.19 190 TYR A C 1
ATOM 1514 O O . TYR A 1 190 ? -16.766 21.188 22.328 1 93.19 190 TYR A O 1
ATOM 1522 N N . LEU A 1 191 ? -15.516 22.656 21.219 1 96.06 191 LEU A N 1
ATOM 1523 C CA . LEU A 1 191 ? -15.055 23.359 22.406 1 96.06 191 LEU A CA 1
ATOM 1524 C C . LEU A 1 191 ? -16.125 24.312 22.938 1 96.06 191 LEU A C 1
ATOM 1526 O O . LEU A 1 191 ? -16.766 25.016 22.156 1 96.06 191 LEU A O 1
ATOM 1530 N N . SER A 1 192 ? -16.25 24.266 24.25 1 96.69 192 SER A N 1
ATOM 1531 C CA . SER A 1 192 ? -17.031 25.328 24.859 1 96.69 192 SER A CA 1
ATOM 1532 C C . SER A 1 192 ? -16.312 26.672 24.781 1 96.69 192 SER A C 1
ATOM 1534 O O . SER A 1 192 ? -15.141 26.719 24.391 1 96.69 192 SER A O 1
ATOM 1536 N N . GLY A 1 193 ? -17.031 27.719 25.094 1 95.94 193 GLY A N 1
ATOM 1537 C CA . GLY A 1 193 ? -16.406 29.031 25.078 1 95.94 193 GLY A CA 1
ATOM 1538 C C . GLY A 1 193 ? -15.148 29.109 25.906 1 95.94 193 GLY A C 1
ATOM 1539 O O . GLY A 1 193 ? -14.125 29.625 25.469 1 95.94 193 GLY A O 1
ATOM 1540 N N . ASP A 1 194 ? -15.234 28.531 27.125 1 96.62 194 ASP A N 1
ATOM 1541 C CA . ASP A 1 194 ? -14.094 28.547 28.031 1 96.62 194 ASP A CA 1
ATOM 1542 C C . ASP A 1 194 ? -12.977 27.641 27.516 1 96.62 194 ASP A C 1
ATOM 1544 O O . ASP A 1 194 ? -11.797 28 27.594 1 96.62 194 ASP A O 1
ATOM 1548 N N . GLU A 1 195 ? -13.359 26.547 27.031 1 97.12 195 GLU A N 1
ATOM 1549 C CA . GLU A 1 195 ? -12.383 25.609 26.469 1 97.12 195 GLU A CA 1
ATOM 1550 C C . GLU A 1 195 ? -11.664 26.219 25.266 1 97.12 195 GLU A C 1
ATOM 1552 O O . GLU A 1 195 ? -10.453 26.031 25.109 1 97.12 195 GLU A O 1
ATOM 1557 N N . ARG A 1 196 ? -12.445 26.906 24.469 1 97 196 ARG A N 1
ATOM 1558 C CA . ARG A 1 196 ? -11.875 27.547 23.281 1 97 196 ARG A CA 1
ATOM 1559 C C . ARG A 1 196 ? -10.805 28.562 23.672 1 97 196 ARG A C 1
ATOM 1561 O O . ARG A 1 196 ? -9.773 28.672 23.016 1 97 196 ARG A O 1
ATOM 1568 N N . LYS A 1 197 ? -11.047 29.312 24.672 1 96.75 197 LYS A N 1
ATOM 1569 C CA . LYS A 1 197 ? -10.062 30.25 25.188 1 96.75 197 LYS A CA 1
ATOM 1570 C C . LYS A 1 197 ? -8.812 29.531 25.688 1 96.75 197 LYS A C 1
ATOM 1572 O O . LYS A 1 197 ? -7.691 29.953 25.406 1 96.75 197 LYS A O 1
ATOM 1577 N N . SER A 1 198 ? -9.039 28.438 26.344 1 97.5 198 SER A N 1
ATOM 1578 C CA . SER A 1 198 ? -7.941 27.656 26.906 1 97.5 198 SER A CA 1
ATOM 1579 C C . SER A 1 198 ? -7.098 27.031 25.797 1 97.5 198 SER A C 1
ATOM 1581 O O . SER A 1 198 ? -5.887 26.844 25.953 1 97.5 198 SER A O 1
ATOM 1583 N N . ALA A 1 199 ? -7.715 26.75 24.719 1 98 199 ALA A N 1
ATOM 1584 C CA . ALA A 1 199 ? -7.07 26.031 23.625 1 98 199 ALA A CA 1
ATOM 1585 C C . ALA A 1 199 ? -5.934 26.859 23.016 1 98 199 ALA A C 1
ATOM 1587 O O . ALA A 1 199 ? -5.012 26.297 22.406 1 98 199 ALA A O 1
ATOM 1588 N N . THR A 1 200 ? -5.93 28.141 23.203 1 98.06 200 THR A N 1
ATOM 1589 C CA . THR A 1 200 ? -4.902 29.016 22.641 1 98.06 200 THR A CA 1
ATOM 1590 C C . THR A 1 200 ? -3.543 28.719 23.281 1 98.06 200 THR A C 1
ATOM 1592 O O . THR A 1 200 ? -2.51 29.156 22.766 1 98.06 200 THR A O 1
ATOM 1595 N N . VAL A 1 201 ? -3.582 27.953 24.375 1 98.31 201 VAL A N 1
ATOM 1596 C CA . VAL A 1 201 ? -2.354 27.641 25.109 1 98.31 201 VAL A CA 1
ATOM 1597 C C . VAL A 1 201 ? -1.431 26.797 24.234 1 98.31 201 VAL A C 1
ATOM 1599 O O . VAL A 1 201 ? -0.21 26.812 24.406 1 98.31 201 VAL A O 1
ATOM 1602 N N . LEU A 1 202 ? -2.004 26.047 23.297 1 98.5 202 LEU A N 1
ATOM 1603 C CA . LEU A 1 202 ? -1.176 25.25 22.391 1 98.5 202 LEU A CA 1
ATOM 1604 C C . LEU A 1 202 ? -0.191 26.141 21.641 1 98.5 202 LEU A C 1
ATOM 1606 O O . LEU A 1 202 ? 1.016 25.891 21.641 1 98.5 202 LEU A O 1
ATOM 1610 N N . TYR A 1 203 ? -0.713 27.156 21.047 1 98.56 203 TYR A N 1
ATOM 1611 C CA . TYR A 1 203 ? 0.1 28.078 20.25 1 98.56 203 TYR A CA 1
ATOM 1612 C C . TYR A 1 203 ? 1.049 28.859 21.141 1 98.56 203 TYR A C 1
ATOM 1614 O O . TYR A 1 203 ? 2.205 29.094 20.781 1 98.56 203 TYR A O 1
ATOM 1622 N N . ARG A 1 204 ? 0.518 29.281 22.281 1 98.56 204 ARG A N 1
ATOM 1623 C CA . ARG A 1 204 ? 1.354 30.016 23.234 1 98.56 204 ARG A CA 1
ATOM 1624 C C . ARG A 1 204 ? 2.537 29.172 23.688 1 98.56 204 ARG A C 1
ATOM 1626 O O . ARG A 1 204 ? 3.646 29.672 23.859 1 98.56 204 ARG A O 1
ATOM 1633 N N . ALA A 1 205 ? 2.275 27.906 23.938 1 98.75 205 ALA A N 1
ATOM 1634 C CA . ALA A 1 205 ? 3.336 27 24.359 1 98.75 205 ALA A CA 1
ATOM 1635 C C . ALA A 1 205 ? 4.391 26.844 23.281 1 98.75 205 ALA A C 1
ATOM 1637 O O . ALA A 1 205 ? 5.59 26.828 23.562 1 98.75 205 ALA A O 1
ATOM 1638 N N . LEU A 1 206 ? 3.982 26.672 22.047 1 98.75 206 LEU A N 1
ATOM 1639 C CA . LEU A 1 206 ? 4.902 26.562 20.922 1 98.75 206 LEU A CA 1
ATOM 1640 C C . LEU A 1 206 ? 5.754 27.812 20.797 1 98.75 206 LEU A C 1
ATOM 1642 O O . LEU A 1 206 ? 6.965 27.734 20.578 1 98.75 206 LEU A O 1
ATOM 1646 N N . ASN A 1 207 ? 5.133 28.953 20.953 1 98.56 207 ASN A N 1
ATOM 1647 C CA . ASN A 1 207 ? 5.855 30.219 20.859 1 98.56 207 ASN A CA 1
ATOM 1648 C C . ASN A 1 207 ? 6.852 30.375 22 1 98.56 207 ASN A C 1
ATOM 1650 O O . ASN A 1 207 ? 7.922 30.969 21.812 1 98.56 207 ASN A O 1
ATOM 1654 N N . LEU A 1 208 ? 6.41 29.922 23.172 1 98.69 208 LEU A N 1
ATOM 1655 C CA . LEU A 1 208 ? 7.336 29.938 24.297 1 98.69 208 LEU A CA 1
ATOM 1656 C C . LEU A 1 208 ? 8.609 29.172 23.969 1 98.69 208 LEU A C 1
ATOM 1658 O O . LEU A 1 208 ? 9.719 29.656 24.219 1 98.69 208 LEU A O 1
ATOM 1662 N N . ALA A 1 209 ? 8.453 27.984 23.438 1 98.75 209 ALA A N 1
ATOM 1663 C 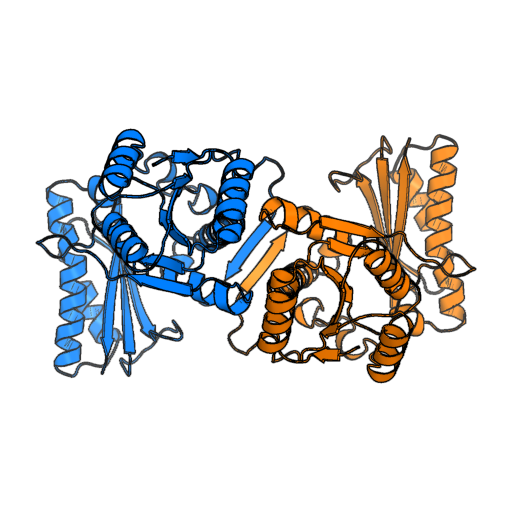CA . ALA A 1 209 ? 9.609 27.188 23.047 1 98.75 209 ALA A CA 1
ATOM 1664 C C . ALA A 1 209 ? 10.453 27.906 22 1 98.75 209 ALA A C 1
ATOM 1666 O O . ALA A 1 209 ? 11.68 27.953 22.109 1 98.75 209 ALA A O 1
ATOM 1667 N N . LYS A 1 210 ? 9.805 28.438 20.984 1 98.56 210 LYS A N 1
ATOM 1668 C CA . LYS A 1 210 ? 10.5 29.172 19.922 1 98.56 210 LYS A CA 1
ATOM 1669 C C . LYS A 1 210 ? 11.328 30.312 20.516 1 98.56 210 LYS A C 1
ATOM 1671 O O . LYS A 1 210 ? 12.492 30.5 20.141 1 98.56 210 LYS A O 1
ATOM 1676 N N . ASP A 1 211 ? 10.719 31.078 21.438 1 98.56 211 ASP A N 1
ATOM 1677 C CA . ASP A 1 211 ? 11.391 32.219 22.078 1 98.56 211 ASP A CA 1
ATOM 1678 C C . ASP A 1 211 ? 12.617 31.75 22.859 1 98.56 211 ASP A C 1
ATOM 1680 O O . ASP A 1 211 ? 13.672 32.375 22.797 1 98.56 211 ASP A O 1
ATOM 1684 N N . LEU A 1 212 ? 12.422 30.703 23.641 1 98.62 212 LEU A N 1
ATOM 1685 C CA . LEU A 1 212 ? 13.523 30.172 24.438 1 98.62 212 LEU A CA 1
ATOM 1686 C C . LEU A 1 212 ? 14.664 29.703 23.547 1 98.62 212 LEU A C 1
ATOM 1688 O O . LEU A 1 212 ? 15.836 29.906 23.859 1 98.62 212 LEU A O 1
ATOM 1692 N N . ILE A 1 213 ? 14.336 29.062 22.422 1 98.56 213 ILE A N 1
ATOM 1693 C CA . ILE A 1 213 ? 15.336 28.594 21.469 1 98.56 213 ILE A CA 1
ATOM 1694 C C . ILE A 1 213 ? 16.078 29.781 20.875 1 98.56 213 ILE A C 1
ATOM 1696 O O . ILE A 1 213 ? 17.297 29.75 20.719 1 98.56 213 ILE A O 1
ATOM 1700 N N . GLU A 1 214 ? 15.328 30.828 20.516 1 97.81 214 GLU A N 1
ATOM 1701 C CA . GLU A 1 214 ? 15.93 32.031 19.969 1 97.81 214 GLU A CA 1
ATOM 1702 C C . GLU A 1 214 ? 16.891 32.688 20.969 1 97.81 214 GLU A C 1
ATOM 1704 O O . GLU A 1 214 ? 17.859 33.312 20.562 1 97.81 214 GLU A O 1
ATOM 1709 N N . LYS A 1 215 ? 16.594 32.531 22.219 1 97.94 215 LYS A N 1
ATOM 1710 C CA . LYS A 1 215 ? 17.422 33.062 23.281 1 97.94 215 LYS A CA 1
ATOM 1711 C C . LYS A 1 215 ? 18.609 32.156 23.594 1 97.94 215 LYS A C 1
ATOM 1713 O O . LYS A 1 215 ? 19.391 32.406 24.5 1 97.94 215 LYS A O 1
ATOM 1718 N N . GLY A 1 216 ? 18.625 31 22.938 1 97.69 216 GLY A N 1
ATOM 1719 C CA . GLY A 1 216 ? 19.844 30.203 23 1 97.69 216 GLY A CA 1
ATOM 1720 C C . GLY A 1 216 ? 19.625 28.859 23.656 1 97.69 216 GLY A C 1
ATOM 1721 O O . GLY A 1 216 ? 20.531 28.031 23.719 1 97.69 216 GLY A O 1
ATOM 1722 N N . GLU A 1 217 ? 18.391 28.531 24.172 1 98.12 217 GLU A N 1
ATOM 1723 C CA . GLU A 1 217 ? 18.109 27.234 24.781 1 98.12 217 GLU A CA 1
ATOM 1724 C C . GLU A 1 217 ? 18.094 26.125 23.734 1 98.12 217 GLU A C 1
ATOM 1726 O O . GLU A 1 217 ? 17.453 26.266 22.688 1 98.12 217 GLU A O 1
ATOM 1731 N N . ARG A 1 218 ? 18.844 25.031 24.047 1 98.31 218 ARG A N 1
ATOM 1732 C CA . ARG A 1 218 ? 18.938 23.969 23.062 1 98.31 218 ARG A CA 1
ATOM 1733 C C . ARG A 1 218 ? 18.547 22.625 23.672 1 98.31 218 ARG A C 1
ATOM 1735 O O . ARG A 1 218 ? 18.375 21.625 22.969 1 98.31 218 ARG A O 1
ATOM 1742 N N . ASN A 1 219 ? 18.391 22.578 24.938 1 98.44 219 ASN A N 1
ATOM 1743 C CA . ASN A 1 219 ? 18.047 21.344 25.641 1 98.44 219 ASN A CA 1
ATOM 1744 C C . ASN A 1 219 ? 16.562 21.031 25.531 1 98.44 219 ASN A C 1
ATOM 1746 O O . ASN A 1 219 ? 15.734 21.734 26.125 1 98.44 219 ASN A O 1
ATOM 1750 N N . VAL A 1 220 ? 16.203 19.953 24.922 1 98.69 220 VAL A N 1
ATOM 1751 C CA . VAL A 1 220 ? 14.812 19.609 24.641 1 98.69 220 VAL A CA 1
ATOM 1752 C C . VAL A 1 220 ? 14.062 19.359 25.938 1 98.69 220 VAL A C 1
ATOM 1754 O O . VAL A 1 220 ? 12.891 19.734 26.078 1 98.69 220 VAL A O 1
ATOM 1757 N N . SER A 1 221 ? 14.695 18.734 26.875 1 98.5 221 SER A N 1
ATOM 1758 C CA . SER A 1 221 ? 14.039 18.438 28.156 1 98.5 221 SER A CA 1
ATOM 1759 C C . SER A 1 221 ? 13.609 19.734 28.844 1 98.5 221 SER A C 1
ATOM 1761 O O . SER A 1 221 ? 12.516 19.797 29.422 1 98.5 221 SER A O 1
ATOM 1763 N N . LYS A 1 222 ? 14.422 20.75 28.797 1 98.69 222 LYS A N 1
ATOM 1764 C CA . LYS A 1 222 ? 14.094 22.031 29.406 1 98.69 222 LYS A CA 1
ATOM 1765 C C . LYS A 1 222 ? 12.961 22.719 28.656 1 98.69 222 LYS A C 1
ATOM 1767 O O . LYS A 1 222 ? 12.055 23.297 29.281 1 98.69 222 LYS A O 1
ATOM 1772 N N . LEU A 1 223 ? 13.086 22.672 27.375 1 98.81 223 LEU A N 1
ATOM 1773 C CA . LEU A 1 223 ? 12.055 23.281 26.547 1 98.81 223 LEU A CA 1
ATOM 1774 C C . LEU A 1 223 ? 10.711 22.594 26.766 1 98.81 223 LEU A C 1
ATOM 1776 O O . LEU A 1 223 ? 9.688 23.281 26.938 1 98.81 223 LEU A O 1
ATOM 1780 N N . LYS A 1 224 ? 10.727 21.281 26.781 1 98.75 224 LYS A N 1
ATOM 1781 C CA . LYS A 1 224 ? 9.516 20.516 27.016 1 98.75 224 LYS A CA 1
ATOM 1782 C C . LYS A 1 224 ? 8.891 20.859 28.375 1 98.75 224 LYS A C 1
ATOM 1784 O O . LYS A 1 224 ? 7.676 21.016 28.484 1 98.75 224 LYS A O 1
ATOM 1789 N N . LYS A 1 225 ? 9.734 20.938 29.375 1 98.62 225 LYS A N 1
ATOM 1790 C CA . LYS A 1 225 ? 9.25 21.25 30.703 1 98.62 225 LYS A CA 1
ATOM 1791 C C . LYS A 1 225 ? 8.594 22.625 30.75 1 98.62 225 LYS A C 1
ATOM 1793 O O . LYS A 1 225 ? 7.559 22.812 31.391 1 98.62 225 LYS A O 1
ATOM 1798 N N . ALA A 1 226 ? 9.195 23.594 30.125 1 98.81 226 ALA A N 1
ATOM 1799 C CA . ALA A 1 226 ? 8.633 24.938 30.078 1 98.81 226 ALA A CA 1
ATOM 1800 C C . ALA A 1 226 ? 7.258 24.938 29.406 1 98.81 226 ALA A C 1
ATOM 1802 O O . ALA A 1 226 ? 6.328 25.594 29.891 1 98.81 226 ALA A O 1
ATOM 1803 N N . MET A 1 227 ? 7.18 24.234 28.312 1 98.88 227 MET A N 1
ATOM 1804 C CA . MET A 1 227 ? 5.91 24.125 27.594 1 98.88 227 MET A CA 1
ATOM 1805 C C . MET A 1 227 ? 4.863 23.422 28.469 1 98.88 227 MET A C 1
ATOM 1807 O O . MET A 1 227 ? 3.725 23.891 28.547 1 98.88 227 MET A O 1
ATOM 1811 N N . GLU A 1 228 ? 5.281 22.344 29.109 1 98.75 228 GLU A N 1
ATOM 1812 C CA . GLU A 1 228 ? 4.383 21.578 29.984 1 98.75 228 GLU A CA 1
ATOM 1813 C C . GLU A 1 228 ? 3.834 22.453 31.109 1 98.75 228 GLU A C 1
ATOM 1815 O O . GLU A 1 228 ? 2.633 22.422 31.391 1 98.75 228 GLU A O 1
ATOM 1820 N N . ASP A 1 229 ? 4.715 23.172 31.703 1 98.62 229 ASP A N 1
ATOM 1821 C CA . ASP A 1 229 ? 4.32 24.031 32.812 1 98.62 229 ASP A CA 1
ATOM 1822 C C . ASP A 1 229 ? 3.285 25.062 32.375 1 98.62 229 ASP A C 1
ATOM 1824 O O . ASP A 1 229 ? 2.314 25.328 33.094 1 98.62 229 ASP A O 1
ATOM 1828 N N . LEU A 1 230 ? 3.51 25.609 31.25 1 98.69 230 LEU A N 1
ATOM 1829 C CA . LEU A 1 230 ? 2.578 26.609 30.734 1 98.69 230 LEU A CA 1
ATOM 1830 C C . LEU A 1 230 ? 1.219 25.984 30.438 1 98.69 230 LEU A C 1
ATOM 1832 O O . LEU A 1 230 ? 0.181 26.547 30.797 1 98.69 230 LEU A O 1
ATOM 1836 N N . ILE A 1 231 ? 1.189 24.812 29.766 1 98.69 231 ILE A N 1
ATOM 1837 C CA . ILE A 1 231 ? -0.043 24.156 29.328 1 98.69 231 ILE A CA 1
ATOM 1838 C C . ILE A 1 231 ? -0.834 23.703 30.562 1 98.69 231 ILE A C 1
ATOM 1840 O O . ILE A 1 231 ? -2.053 23.891 30.625 1 98.69 231 ILE A O 1
ATOM 1844 N N . LEU A 1 232 ? -0.133 23.188 31.516 1 97.69 232 LEU A N 1
ATOM 1845 C CA . LEU A 1 232 ? -0.794 22.594 32.656 1 97.69 232 LEU A CA 1
ATOM 1846 C C . LEU A 1 232 ? -1.353 23.656 33.594 1 97.69 232 LEU A C 1
ATOM 1848 O O . LEU A 1 232 ? -2.182 23.375 34.469 1 97.69 232 LEU A O 1
ATOM 1852 N N . LYS A 1 233 ? -0.954 24.891 33.438 1 97.31 233 LYS A N 1
ATOM 1853 C CA . LYS A 1 233 ? -1.508 26 34.219 1 97.31 233 LYS A CA 1
ATOM 1854 C C . LYS A 1 233 ? -2.867 26.422 33.656 1 97.31 233 LYS A C 1
ATOM 1856 O O . LYS A 1 233 ? -3.625 27.125 34.344 1 97.31 233 LYS A O 1
ATOM 1861 N N . GLU A 1 234 ? -3.059 26.062 32.438 1 96.75 234 GLU A N 1
ATOM 1862 C CA . GLU A 1 234 ? -4.324 26.406 31.797 1 96.75 234 GLU A CA 1
ATOM 1863 C C . GLU A 1 234 ? -5.422 25.422 32.188 1 96.75 234 GLU A C 1
ATOM 1865 O O . GLU A 1 234 ? -5.18 24.219 32.25 1 96.75 234 GLU A O 1
ATOM 1870 N N . LYS A 1 235 ? -6.594 25.906 32.312 1 96.94 235 LYS A N 1
ATOM 1871 C CA . LYS A 1 235 ? -7.723 25.047 32.688 1 96.94 235 LYS A CA 1
ATOM 1872 C C . LYS A 1 235 ? -8.086 24.094 31.531 1 96.94 235 LYS A C 1
ATOM 1874 O O . LYS A 1 235 ? -7.832 24.391 30.375 1 96.94 235 LYS A O 1
ATOM 1879 N N . TYR A 1 236 ? -8.594 22.922 31.875 1 97.81 236 TYR A N 1
ATOM 1880 C CA . TYR A 1 236 ? -9.219 21.953 30.984 1 97.81 236 TYR A CA 1
ATOM 1881 C C . TYR A 1 236 ? -8.18 21.25 30.125 1 97.81 236 TYR A C 1
ATOM 1883 O O . TYR A 1 236 ? -8.516 20.672 29.078 1 97.81 236 TYR A O 1
ATOM 1891 N N . THR A 1 237 ? -6.922 21.406 30.516 1 98.31 237 THR A N 1
ATOM 1892 C CA . THR A 1 237 ? -5.906 20.891 29.609 1 98.31 237 THR A CA 1
ATOM 1893 C C . THR A 1 237 ? -5.305 19.594 30.156 1 98.31 237 THR A C 1
ATOM 1895 O O . THR A 1 237 ? -5.141 19.438 31.359 1 98.31 237 THR A O 1
ATOM 1898 N N . LYS A 1 238 ? -5.035 18.656 29.266 1 98.31 238 LYS A N 1
ATOM 1899 C CA . LYS A 1 238 ? -4.262 17.453 29.5 1 98.31 238 LYS A CA 1
ATOM 1900 C C . LYS A 1 238 ? -3.32 17.156 28.344 1 98.31 238 LYS A C 1
ATOM 1902 O O . LYS A 1 238 ? -3.758 17.062 27.188 1 98.31 238 LYS A O 1
ATOM 1907 N N . ILE A 1 239 ? -2.078 17.016 28.656 1 98.69 239 ILE A N 1
ATOM 1908 C CA . ILE A 1 239 ? -1.081 16.844 27.609 1 98.69 239 ILE A CA 1
ATOM 1909 C C . ILE A 1 239 ? -1.051 15.383 27.156 1 98.69 239 ILE A C 1
ATOM 1911 O O . ILE A 1 239 ? -0.979 14.477 27.984 1 98.69 239 ILE A O 1
ATOM 1915 N N . ASP A 1 240 ? -1.16 15.156 25.875 1 98.25 240 ASP A N 1
ATOM 1916 C CA . ASP A 1 240 ? -0.904 13.844 25.297 1 98.25 240 ASP A CA 1
ATOM 1917 C C . ASP A 1 240 ? 0.579 13.656 24.984 1 98.25 240 ASP A C 1
ATOM 1919 O O . ASP A 1 240 ? 1.219 12.742 25.5 1 98.25 240 ASP A O 1
ATOM 1923 N N . TYR A 1 241 ? 1.122 14.594 24.25 1 98.38 241 TYR A N 1
ATOM 1924 C CA . TYR A 1 241 ? 2.562 14.555 24.031 1 98.38 241 TYR A CA 1
ATOM 1925 C C . TYR A 1 241 ? 3.094 15.938 23.672 1 98.38 241 TYR A C 1
ATOM 1927 O O . TYR A 1 241 ? 2.336 16.812 23.234 1 98.38 241 TYR A O 1
ATOM 1935 N N . ILE A 1 242 ? 4.23 16.203 23.891 1 98.69 242 ILE A N 1
ATOM 1936 C CA . ILE A 1 242 ? 5.105 17.234 23.312 1 98.69 242 ILE A CA 1
ATOM 1937 C C . ILE A 1 242 ? 6.371 16.578 22.766 1 98.69 242 ILE A C 1
ATOM 1939 O O . ILE A 1 242 ? 7.082 15.875 23.5 1 98.69 242 ILE A O 1
ATOM 1943 N N . GLU A 1 243 ? 6.641 16.75 21.516 1 98.44 243 GLU A N 1
ATOM 1944 C CA . GLU A 1 243 ? 7.754 16.047 20.906 1 98.44 243 GLU A CA 1
ATOM 1945 C C . GLU A 1 243 ? 8.578 16.969 20.016 1 98.44 243 GLU A C 1
ATOM 1947 O O . GLU A 1 243 ? 8.047 17.891 19.406 1 98.44 243 GLU A O 1
ATOM 1952 N N . PHE A 1 244 ? 9.828 16.781 20.062 1 98.62 244 PHE A N 1
ATOM 1953 C CA . PHE A 1 244 ? 10.797 17.438 19.188 1 98.62 244 PHE A CA 1
ATOM 1954 C C . PHE A 1 244 ? 11.43 16.453 18.234 1 98.62 244 PHE A C 1
ATOM 1956 O O . PHE A 1 244 ? 12.023 15.453 18.656 1 98.62 244 PHE A O 1
ATOM 1963 N N . VAL A 1 245 ? 11.305 16.734 16.922 1 98.25 245 VAL A N 1
ATOM 1964 C CA . VAL A 1 245 ? 11.875 15.805 15.961 1 98.25 245 VAL A CA 1
ATOM 1965 C C . VAL A 1 245 ? 12.641 16.562 14.883 1 98.25 245 VAL A C 1
ATOM 1967 O O . VAL A 1 245 ? 12.375 17.75 14.641 1 98.25 245 VAL A O 1
ATOM 1970 N N . ASN A 1 246 ? 13.625 15.859 14.305 1 97.31 246 ASN A N 1
ATOM 1971 C CA . ASN A 1 246 ? 14.227 16.391 13.086 1 97.31 246 ASN A CA 1
ATOM 1972 C C . ASN A 1 246 ? 13.188 16.578 11.977 1 97.31 246 ASN A C 1
ATOM 1974 O O . ASN A 1 246 ? 12.406 15.664 11.703 1 97.31 246 ASN A O 1
ATOM 1978 N N . TYR A 1 247 ? 13.203 17.688 11.383 1 95.88 247 TYR A N 1
ATOM 1979 C CA . TYR A 1 247 ? 12.156 18.031 10.422 1 95.88 247 TYR A CA 1
ATOM 1980 C C . TYR A 1 247 ? 12.188 17.078 9.227 1 95.88 247 TYR A C 1
ATOM 1982 O O . TYR A 1 247 ? 11.141 16.703 8.695 1 95.88 247 TYR A O 1
ATOM 1990 N N . ASP A 1 248 ? 13.344 16.609 8.828 1 91.38 248 ASP A N 1
ATOM 1991 C CA . ASP A 1 248 ? 13.5 15.844 7.598 1 91.38 248 ASP A CA 1
ATOM 1992 C C . ASP A 1 248 ? 13.359 14.344 7.867 1 91.38 248 ASP A C 1
ATOM 1994 O O . ASP A 1 248 ? 12.711 13.625 7.102 1 91.38 248 ASP A O 1
ATOM 1998 N N . THR A 1 249 ? 13.93 13.922 8.961 1 91.44 249 THR A N 1
ATOM 1999 C CA . THR A 1 249 ? 13.977 12.484 9.203 1 91.44 249 THR A CA 1
ATOM 2000 C C . THR A 1 249 ? 12.836 12.055 10.125 1 91.44 249 THR A C 1
ATOM 2002 O O . THR A 1 249 ? 12.523 10.867 10.227 1 91.44 249 THR A O 1
ATOM 2005 N N . PHE A 1 250 ? 12.227 13.047 10.867 1 95.19 250 PHE A N 1
ATOM 2006 C CA . PHE A 1 250 ? 11.141 12.828 11.812 1 95.19 250 PHE A CA 1
ATOM 2007 C C . PHE A 1 250 ? 11.609 11.992 12.992 1 95.19 250 PHE A C 1
ATOM 2009 O O . PHE A 1 250 ? 10.805 11.344 13.664 1 95.19 250 PHE A O 1
ATOM 2016 N N . GLU A 1 251 ? 12.898 11.953 13.219 1 95.31 251 GLU A N 1
ATOM 2017 C CA . GLU A 1 251 ? 13.477 11.258 14.367 1 95.31 251 GLU A CA 1
ATOM 2018 C C . GLU A 1 251 ? 13.5 12.164 15.594 1 95.31 251 GLU A C 1
ATOM 2020 O O . GLU A 1 251 ? 13.789 13.359 15.492 1 95.31 251 GLU A O 1
ATOM 2025 N N . PRO A 1 252 ? 13.172 11.594 16.734 1 97.25 252 PRO A N 1
ATOM 2026 C CA . PRO A 1 252 ? 13.258 12.383 17.953 1 97.25 252 PRO A CA 1
ATOM 2027 C C . PRO A 1 252 ? 14.664 12.906 18.219 1 97.25 252 PRO A C 1
ATOM 2029 O O . PRO A 1 252 ? 15.648 12.227 17.922 1 97.25 252 PRO A O 1
ATOM 2032 N N . ILE A 1 253 ? 14.695 14.078 18.781 1 97.94 253 ILE A N 1
ATOM 2033 C CA . ILE A 1 253 ? 15.992 14.68 19.078 1 97.94 253 ILE A CA 1
ATOM 2034 C C . ILE A 1 253 ? 16.062 15.055 20.547 1 97.94 253 ILE A C 1
ATOM 2036 O O . ILE A 1 253 ? 15.039 15.219 21.219 1 97.94 253 ILE A O 1
ATOM 2040 N N . SER A 1 254 ? 17.266 15.203 21.094 1 97.75 254 SER A N 1
ATOM 2041 C CA . SER A 1 254 ? 17.469 15.602 22.484 1 97.75 254 SER A CA 1
ATOM 2042 C C . SER A 1 254 ? 18.031 17.016 22.578 1 97.75 254 SER A C 1
ATOM 2044 O O . SER A 1 254 ? 18.016 17.641 23.641 1 97.75 254 SER A O 1
ATOM 2046 N N . LYS A 1 255 ? 18.531 17.422 21.406 1 98 255 LYS A N 1
ATOM 2047 C CA . LYS A 1 255 ? 19.078 18.766 21.297 1 98 255 LYS A CA 1
ATOM 2048 C C . LYS A 1 255 ? 18.594 19.453 20.031 1 98 255 LYS A C 1
ATOM 2050 O O . LYS A 1 255 ? 18.594 18.859 18.953 1 98 255 LYS A O 1
ATOM 2055 N N . VAL A 1 256 ? 18.156 20.672 20.172 1 98.06 256 VAL A N 1
ATOM 2056 C CA . VAL A 1 256 ? 17.672 21.438 19.031 1 98.06 256 VAL A CA 1
ATOM 2057 C C . VAL A 1 256 ? 18.859 21.844 18.141 1 98.06 256 VAL A C 1
ATOM 2059 O O . VAL A 1 256 ? 19.719 22.609 18.562 1 98.06 256 VAL A O 1
ATOM 2062 N N . GLU A 1 257 ? 18.938 21.312 17 1 96.69 257 GLU A N 1
ATOM 2063 C CA . GLU A 1 257 ? 19.938 21.641 15.977 1 96.69 257 GLU A CA 1
ATOM 2064 C C . GLU A 1 257 ? 19.359 21.453 14.578 1 96.69 257 GLU A C 1
ATOM 2066 O O . GLU A 1 257 ? 18.609 20.516 14.32 1 96.69 257 GLU A O 1
ATOM 2071 N N . GLY A 1 258 ? 19.703 22.406 13.703 1 96.75 258 GLY A N 1
ATOM 2072 C CA . GLY A 1 258 ? 19.156 22.328 12.359 1 96.75 258 GLY A CA 1
ATOM 2073 C C . GLY A 1 258 ? 17.672 22.656 12.305 1 96.75 258 GLY A C 1
ATOM 2074 O O . GLY A 1 258 ? 17.203 23.562 12.992 1 96.75 258 GLY A O 1
ATOM 2075 N N . LYS A 1 259 ? 17.047 22.109 11.461 1 97.81 259 LYS A N 1
ATOM 2076 C CA . LYS A 1 259 ? 15.602 22.312 11.297 1 97.81 259 LYS A CA 1
ATOM 2077 C C . LYS A 1 259 ? 14.805 21.328 12.148 1 97.81 259 LYS A C 1
ATOM 2079 O O . LYS A 1 259 ? 14.93 20.125 11.984 1 97.81 259 LYS A O 1
ATOM 2084 N N . VAL A 1 260 ? 13.961 21.828 12.992 1 98.5 260 VAL A N 1
ATOM 2085 C CA . VAL A 1 260 ? 13.305 21.016 14 1 98.5 260 VAL A CA 1
ATOM 2086 C C . VAL A 1 260 ? 11.797 21.266 13.977 1 98.5 260 VAL A C 1
ATOM 2088 O O . VAL A 1 260 ? 11.359 22.422 13.867 1 98.5 260 VAL A O 1
ATOM 2091 N N . LEU A 1 261 ? 11.07 20.219 14.07 1 98.62 261 LEU A N 1
ATOM 2092 C CA . LEU A 1 261 ? 9.625 20.297 14.266 1 98.62 261 LEU A CA 1
ATOM 2093 C C . LEU A 1 261 ? 9.266 20.094 15.734 1 98.62 261 LEU A C 1
ATOM 2095 O O . LEU A 1 261 ? 9.656 19.094 16.344 1 98.62 261 LEU A O 1
ATOM 2099 N N . ILE A 1 262 ? 8.594 21.031 16.281 1 98.81 262 ILE A N 1
ATOM 2100 C CA . ILE A 1 262 ? 8.023 20.922 17.625 1 98.81 262 ILE A CA 1
ATOM 2101 C C . ILE A 1 262 ? 6.523 20.672 17.516 1 98.81 262 ILE A C 1
ATOM 2103 O O . ILE A 1 262 ? 5.777 21.516 17.016 1 98.81 262 ILE A O 1
ATOM 2107 N N . ALA A 1 263 ? 6.125 19.531 17.953 1 98.75 263 ALA A N 1
ATOM 2108 C CA . ALA A 1 263 ? 4.723 19.141 17.828 1 98.75 263 ALA A CA 1
ATOM 2109 C C . ALA A 1 263 ? 4.125 18.797 19.203 1 98.75 263 ALA A C 1
ATOM 2111 O O . ALA A 1 263 ? 4.824 18.297 20.078 1 98.75 263 ALA A O 1
ATOM 2112 N N . LEU A 1 264 ? 2.848 19.062 19.344 1 98.69 264 LEU A N 1
ATOM 2113 C CA . LEU A 1 264 ? 2.17 18.688 20.578 1 98.69 264 LEU A CA 1
ATOM 2114 C C . LEU A 1 264 ? 0.724 18.297 20.312 1 98.69 264 LEU A C 1
ATOM 2116 O O . LEU A 1 264 ? 0.158 18.656 19.266 1 98.69 264 LEU A O 1
ATOM 2120 N N . ALA A 1 265 ? 0.212 17.5 21.109 1 98.62 265 ALA A N 1
ATOM 2121 C CA . ALA A 1 265 ? -1.205 17.172 21.219 1 98.62 265 ALA A CA 1
ATOM 2122 C C . ALA A 1 265 ? -1.704 17.359 22.656 1 98.62 265 ALA A C 1
ATOM 2124 O O . ALA A 1 265 ? -1.086 16.875 23.609 1 98.62 265 ALA A O 1
ATOM 2125 N N . VAL A 1 266 ? -2.779 18.094 22.781 1 98.5 266 VAL A N 1
ATOM 2126 C CA . VAL A 1 266 ? -3.334 18.438 24.078 1 98.5 266 VAL A CA 1
ATOM 2127 C C . VAL A 1 266 ? -4.852 18.266 24.062 1 98.5 266 VAL A C 1
ATOM 2129 O O . VAL A 1 266 ? -5.52 18.672 23.109 1 98.5 266 VAL A O 1
ATOM 2132 N N . PHE A 1 267 ? -5.289 17.609 25.078 1 97.81 267 PHE A N 1
ATOM 2133 C CA . PHE A 1 267 ? -6.73 17.594 25.281 1 97.81 267 PHE A CA 1
ATOM 2134 C C . PHE A 1 267 ? -7.199 18.875 25.938 1 97.81 267 PHE A C 1
ATOM 2136 O O . PHE A 1 267 ? -6.602 19.344 26.922 1 97.81 267 PHE A O 1
ATOM 2143 N N . VAL A 1 268 ? -8.133 19.469 25.391 1 98.06 268 VAL A N 1
ATOM 2144 C CA . VAL A 1 268 ? -8.891 20.562 26.016 1 98.06 268 VAL A CA 1
ATOM 2145 C C . VAL A 1 268 ? -10.336 20.125 26.234 1 98.06 268 VAL A C 1
ATOM 2147 O O . VAL A 1 268 ? -11.109 20.016 25.266 1 98.06 268 VAL A O 1
ATOM 2150 N N . GLY A 1 269 ? -10.664 19.922 27.453 1 96.88 269 GLY A N 1
ATOM 2151 C CA . GLY A 1 269 ? -11.867 19.125 27.672 1 96.88 269 GLY A CA 1
ATOM 2152 C C . GLY A 1 269 ? -11.766 17.719 27.125 1 96.88 269 GLY A C 1
ATOM 2153 O O . GLY A 1 269 ? -10.82 17 27.438 1 96.88 269 GLY A O 1
ATOM 2154 N N . THR A 1 270 ? -12.672 17.375 26.312 1 94.56 270 THR A N 1
ATOM 2155 C CA . THR A 1 270 ? -12.656 16.031 25.719 1 94.56 270 THR A CA 1
ATOM 2156 C C . THR A 1 270 ? -12.078 16.078 24.297 1 94.56 270 THR A C 1
ATOM 2158 O O . THR A 1 270 ? -11.93 15.039 23.656 1 94.56 270 THR A O 1
ATOM 2161 N N . THR A 1 271 ? -11.695 17.25 23.875 1 96.12 271 THR A N 1
ATOM 2162 C CA . THR A 1 271 ? -11.273 17.422 22.484 1 96.12 271 THR A CA 1
ATOM 2163 C C . THR A 1 271 ? -9.75 17.359 22.375 1 96.12 271 THR A C 1
ATOM 2165 O O . THR A 1 271 ? -9.039 18.109 23.047 1 96.12 271 THR A O 1
ATOM 2168 N N . ARG A 1 272 ? -9.281 16.469 21.625 1 96.75 272 ARG A N 1
ATOM 2169 C CA . ARG A 1 272 ? -7.848 16.344 21.359 1 96.75 272 ARG A CA 1
ATOM 2170 C C . ARG A 1 272 ? -7.418 17.266 20.234 1 96.75 272 ARG A C 1
ATOM 2172 O O . ARG A 1 272 ? -7.898 17.141 19.094 1 96.75 272 ARG A O 1
ATOM 2179 N N . LEU A 1 273 ? -6.52 18.172 20.484 1 97.81 273 LEU A N 1
ATOM 2180 C CA . LEU A 1 273 ? -6.043 19.141 19.5 1 97.81 273 LEU A CA 1
ATOM 2181 C C . LEU A 1 273 ? -4.547 18.969 19.25 1 97.81 273 LEU A C 1
ATOM 2183 O O . LEU A 1 273 ? -3.803 18.594 20.156 1 97.81 273 LEU A O 1
ATOM 2187 N N . ILE A 1 274 ? -4.152 19.25 18.016 1 98.31 274 ILE A N 1
ATOM 2188 C CA . ILE A 1 274 ? -2.732 19.172 17.703 1 98.31 274 ILE A CA 1
ATOM 2189 C C . ILE A 1 274 ? -2.258 20.5 17.109 1 98.31 274 ILE A C 1
ATOM 2191 O O . ILE A 1 274 ? -3.062 21.266 16.578 1 98.31 274 ILE A O 1
ATOM 2195 N N . ASP A 1 275 ? -1.029 20.75 17.156 1 98.62 275 ASP A N 1
ATOM 2196 C CA . ASP A 1 275 ? -0.363 21.938 16.609 1 98.62 275 ASP A CA 1
ATOM 2197 C C . ASP A 1 275 ? 1.146 21.719 16.516 1 98.62 275 ASP A C 1
ATOM 2199 O O . ASP A 1 275 ? 1.666 20.719 17.016 1 98.62 275 ASP A O 1
ATOM 2203 N N . ASN A 1 276 ? 1.784 22.531 15.758 1 98.75 276 ASN A N 1
ATOM 2204 C CA . ASN A 1 276 ? 3.236 22.422 15.656 1 98.75 276 ASN A CA 1
ATOM 2205 C C . ASN A 1 276 ? 3.861 23.703 15.109 1 98.75 276 ASN A C 1
ATOM 2207 O O . ASN A 1 276 ? 3.152 24.594 14.641 1 98.75 276 ASN A O 1
ATOM 2211 N N . ILE A 1 277 ? 5.09 23.781 15.242 1 98.38 277 ILE A N 1
ATOM 2212 C CA . ILE A 1 277 ? 5.883 24.844 14.633 1 98.38 277 ILE A CA 1
ATOM 2213 C C . ILE A 1 277 ? 7.23 24.297 14.18 1 98.38 277 ILE A C 1
ATOM 2215 O O . ILE A 1 277 ? 7.691 23.266 14.695 1 98.38 277 ILE A O 1
ATOM 2219 N N . VAL A 1 278 ? 7.762 24.844 13.18 1 98.12 278 VAL A N 1
ATOM 2220 C CA . VAL A 1 278 ? 9.094 24.5 12.703 1 98.12 278 VAL A CA 1
ATOM 2221 C C . VAL A 1 278 ? 10.078 25.609 13.078 1 98.12 278 VAL A C 1
ATOM 2223 O O . VAL A 1 278 ? 9.805 26.781 12.875 1 98.12 278 VAL A O 1
ATOM 2226 N N . VAL A 1 279 ? 11.148 25.25 13.664 1 97.94 279 VAL A N 1
ATOM 2227 C CA . VAL A 1 279 ? 12.211 26.188 14 1 97.94 279 VAL A CA 1
ATOM 2228 C C . VAL A 1 279 ? 13.523 25.75 13.352 1 97.94 279 VAL A C 1
ATOM 2230 O O . VAL A 1 279 ? 13.695 24.578 13.023 1 97.94 279 VAL A O 1
ATOM 2233 N N . GLU A 1 280 ? 14.328 26.656 13.133 1 95.88 280 GLU A N 1
ATOM 2234 C CA . GLU A 1 280 ? 15.641 26.359 12.562 1 95.88 280 GLU A CA 1
ATOM 2235 C C . GLU A 1 280 ? 16.734 27.141 13.266 1 95.88 280 GLU A C 1
ATOM 2237 O O . GLU A 1 280 ? 16.578 28.328 13.547 1 95.88 280 GLU A O 1
ATOM 2242 N N . VAL A 1 281 ? 17.844 26.453 13.633 1 94.25 281 VAL A N 1
ATOM 2243 C CA . VAL A 1 281 ? 18.969 27.078 14.32 1 94.25 281 VAL A CA 1
ATOM 2244 C C . VAL A 1 281 ? 20.25 26.828 13.539 1 94.25 281 VAL A C 1
ATOM 2246 O O . VAL A 1 281 ? 20.438 25.734 12.984 1 94.25 281 VAL A O 1
ATOM 2249 N N . MET B 1 1 ? 16.094 -5.562 -27.188 1 98 1 MET B N 1
ATOM 2250 C CA . MET B 1 1 ? 15.75 -5.551 -25.766 1 98 1 MET B CA 1
ATOM 2251 C C . MET B 1 1 ? 16.656 -4.605 -25 1 98 1 MET B C 1
ATOM 2253 O O . MET B 1 1 ? 17.875 -4.594 -25.219 1 98 1 MET B O 1
ATOM 2257 N N . VAL B 1 2 ? 16.188 -3.773 -24.109 1 98.69 2 VAL B N 1
ATOM 2258 C CA . VAL B 1 2 ? 16.953 -2.822 -23.312 1 98.69 2 VAL B CA 1
ATOM 2259 C C . VAL B 1 2 ? 16.891 -3.209 -21.844 1 98.69 2 VAL B C 1
ATOM 2261 O O . VAL B 1 2 ? 15.82 -3.502 -21.312 1 98.69 2 VAL B O 1
ATOM 2264 N N . VAL B 1 3 ? 18.016 -3.279 -21.234 1 98.81 3 VAL B N 1
ATOM 2265 C CA . VAL B 1 3 ? 18.078 -3.535 -19.797 1 98.81 3 VAL B CA 1
ATOM 2266 C C . VAL B 1 3 ? 18.109 -2.213 -19.031 1 98.81 3 VAL B C 1
ATOM 2268 O O . VAL B 1 3 ? 18.922 -1.332 -19.328 1 98.81 3 VAL B O 1
ATOM 2271 N N . VAL B 1 4 ? 17.25 -2.043 -18.125 1 98.88 4 VAL B N 1
ATOM 2272 C CA . VAL B 1 4 ? 17.109 -0.812 -17.344 1 98.88 4 VAL B CA 1
ATOM 2273 C C . VAL B 1 4 ? 17.406 -1.089 -15.875 1 98.88 4 VAL B C 1
ATOM 2275 O O . VAL B 1 4 ? 16.812 -1.994 -15.281 1 98.88 4 VAL B O 1
ATOM 2278 N N . GLY B 1 5 ? 18.234 -0.328 -15.242 1 98.69 5 GLY B N 1
ATOM 2279 C CA . GLY B 1 5 ? 18.641 -0.625 -13.883 1 98.69 5 GLY B CA 1
ATOM 2280 C C . GLY B 1 5 ? 18.141 0.405 -12.875 1 98.69 5 GLY B C 1
ATOM 2281 O O . GLY B 1 5 ? 18.234 0.192 -11.664 1 98.69 5 GLY B O 1
ATOM 2282 N N . LYS B 1 6 ? 17.609 1.522 -13.438 1 98.81 6 LYS B N 1
ATOM 2283 C CA . LYS B 1 6 ? 17.188 2.617 -12.562 1 98.81 6 LYS B CA 1
ATOM 2284 C C . LYS B 1 6 ? 15.695 2.875 -12.672 1 98.81 6 LYS B C 1
ATOM 2286 O O . LYS B 1 6 ? 15.125 2.803 -13.766 1 98.81 6 LYS B O 1
ATOM 2291 N N . ILE B 1 7 ? 15.148 3.236 -11.547 1 98.88 7 ILE B N 1
ATOM 2292 C CA . ILE B 1 7 ? 13.711 3.457 -11.461 1 98.88 7 ILE B CA 1
ATOM 2293 C C . ILE B 1 7 ? 13.32 4.645 -12.344 1 98.88 7 ILE B C 1
ATOM 2295 O O . ILE B 1 7 ? 12.375 4.559 -13.125 1 98.88 7 ILE B O 1
ATOM 2299 N N . HIS B 1 8 ? 14.07 5.793 -12.227 1 98.5 8 HIS B N 1
ATOM 2300 C CA . HIS B 1 8 ? 13.703 6.984 -12.977 1 98.5 8 HIS B CA 1
ATOM 2301 C C . HIS B 1 8 ? 13.781 6.734 -14.484 1 98.5 8 HIS B C 1
ATOM 2303 O O . HIS B 1 8 ? 12.977 7.27 -15.25 1 98.5 8 HIS B O 1
ATOM 2309 N N . GLU B 1 9 ? 14.734 5.895 -14.938 1 98.81 9 GLU B N 1
ATOM 2310 C CA . GLU B 1 9 ? 14.852 5.551 -16.359 1 98.81 9 GLU B CA 1
ATOM 2311 C C . GLU B 1 9 ? 13.664 4.715 -16.828 1 98.81 9 GLU B C 1
ATOM 2313 O O . GLU B 1 9 ? 13.125 4.945 -17.906 1 98.81 9 GLU B O 1
ATOM 2318 N N . MET B 1 10 ? 13.273 3.719 -16.016 1 98.88 10 MET B N 1
ATOM 2319 C CA . MET B 1 10 ? 12.133 2.883 -16.375 1 98.88 10 MET B CA 1
ATOM 2320 C C . MET B 1 10 ? 10.859 3.717 -16.469 1 98.88 10 MET B C 1
ATOM 2322 O O . MET B 1 10 ? 10.07 3.551 -17.391 1 98.88 10 MET B O 1
ATOM 2326 N N . LYS B 1 11 ? 10.664 4.613 -15.531 1 98.69 11 LYS B N 1
ATOM 2327 C CA . LYS B 1 11 ? 9.492 5.484 -15.539 1 98.69 11 LYS B CA 1
ATOM 2328 C C . LYS B 1 11 ? 9.477 6.379 -16.781 1 98.69 11 LYS B C 1
ATOM 2330 O O . LYS B 1 11 ? 8.422 6.605 -17.375 1 98.69 11 LYS B O 1
ATOM 2335 N N . ASP B 1 12 ? 10.648 6.938 -17.156 1 98.56 12 ASP B N 1
ATOM 2336 C CA . ASP B 1 12 ? 10.742 7.777 -18.344 1 98.56 12 ASP B CA 1
ATOM 2337 C C . ASP B 1 12 ? 10.367 7 -19.594 1 98.56 12 ASP B C 1
ATOM 2339 O O . ASP B 1 12 ? 9.656 7.516 -20.469 1 98.56 12 ASP B O 1
ATOM 2343 N N . ILE B 1 13 ? 10.867 5.789 -19.672 1 98.81 13 ILE B N 1
ATOM 2344 C CA . ILE B 1 13 ? 10.555 4.922 -20.797 1 98.81 13 ILE B CA 1
ATOM 2345 C C . ILE B 1 13 ? 9.047 4.688 -20.875 1 98.81 13 ILE B C 1
ATOM 2347 O O . ILE B 1 13 ? 8.445 4.832 -21.938 1 98.81 13 ILE B O 1
ATOM 2351 N N . VAL B 1 14 ? 8.445 4.363 -19.781 1 98.56 14 VAL B N 1
ATOM 2352 C CA . VAL B 1 14 ? 7.027 4.047 -19.719 1 98.56 14 VAL B CA 1
ATOM 2353 C C . VAL B 1 14 ? 6.203 5.27 -20.109 1 98.56 14 VAL B C 1
ATOM 2355 O O . VAL B 1 14 ? 5.242 5.16 -20.875 1 98.56 14 VAL B O 1
ATOM 2358 N N . LYS B 1 15 ? 6.582 6.395 -19.531 1 96.81 15 LYS B N 1
ATOM 2359 C CA . LYS B 1 15 ? 5.887 7.633 -19.859 1 96.81 15 LYS B CA 1
ATOM 2360 C C . LYS B 1 15 ? 5.891 7.879 -21.359 1 96.81 15 LYS B C 1
ATOM 2362 O O . LYS B 1 15 ? 4.875 8.273 -21.938 1 96.81 15 LYS B O 1
ATOM 2367 N N . LYS B 1 16 ? 7.031 7.691 -21.984 1 98.12 16 LYS B N 1
ATOM 2368 C CA . LYS B 1 16 ? 7.152 7.863 -23.438 1 98.12 16 LYS B CA 1
ATOM 2369 C C . LYS B 1 16 ? 6.254 6.883 -24.172 1 98.12 16 LYS B C 1
ATOM 2371 O O . LYS B 1 16 ? 5.543 7.266 -25.109 1 98.12 16 LYS B O 1
ATOM 2376 N N . LEU B 1 17 ? 6.27 5.609 -23.781 1 98.38 17 LEU B N 1
ATOM 2377 C CA . LEU B 1 17 ? 5.465 4.574 -24.422 1 98.38 17 LEU B CA 1
ATOM 2378 C C . LEU B 1 17 ? 3.979 4.895 -24.312 1 98.38 17 LEU B C 1
ATOM 2380 O O . LEU B 1 17 ? 3.23 4.73 -25.281 1 98.38 17 LEU B O 1
ATOM 2384 N N . LYS B 1 18 ? 3.576 5.348 -23.125 1 95.62 18 LYS B N 1
ATOM 2385 C CA . LYS B 1 18 ? 2.174 5.691 -22.906 1 95.62 18 LYS B CA 1
ATOM 2386 C C . LYS B 1 18 ? 1.756 6.875 -23.781 1 95.62 18 LYS B C 1
ATOM 2388 O O . LYS B 1 18 ? 0.645 6.898 -24.312 1 95.62 18 LYS B O 1
ATOM 2393 N N . LYS B 1 19 ? 2.596 7.871 -23.875 1 94.56 19 LYS B N 1
ATOM 2394 C CA . LYS B 1 19 ? 2.328 9.016 -24.734 1 94.56 19 LYS B CA 1
ATOM 2395 C C . LYS B 1 19 ? 2.129 8.586 -26.188 1 94.56 19 LYS B C 1
ATOM 2397 O O . LYS B 1 19 ? 1.343 9.195 -26.922 1 94.56 19 LYS B O 1
ATOM 2402 N N . GLU B 1 20 ? 2.793 7.5 -26.562 1 97.31 20 GLU B N 1
ATOM 2403 C CA . GLU B 1 20 ? 2.703 6.973 -27.922 1 97.31 20 GLU B CA 1
ATOM 2404 C C . GLU B 1 20 ? 1.484 6.07 -28.078 1 97.31 20 GLU B C 1
ATOM 2406 O O . GLU B 1 20 ? 1.242 5.535 -29.156 1 97.31 20 GLU B O 1
ATOM 2411 N N . GLY B 1 21 ? 0.732 5.859 -26.984 1 96.25 21 GLY B N 1
ATOM 2412 C CA . GLY B 1 21 ? -0.489 5.07 -27.031 1 96.25 21 GLY B CA 1
ATOM 2413 C C . GLY B 1 21 ? -0.236 3.576 -27.031 1 96.25 21 GLY B C 1
ATOM 2414 O O . GLY B 1 21 ? -1.093 2.797 -27.453 1 96.25 21 GLY B O 1
ATOM 2415 N N . LYS B 1 22 ? 0.963 3.143 -26.578 1 98.56 22 LYS B N 1
ATOM 2416 C CA . LYS B 1 22 ? 1.309 1.725 -26.578 1 98.56 22 LYS B CA 1
ATOM 2417 C C . LYS B 1 22 ? 0.733 1.028 -25.344 1 98.56 22 LYS B C 1
ATOM 2419 O O . LYS B 1 22 ? 0.725 1.596 -24.25 1 98.56 22 LYS B O 1
ATOM 2424 N N . THR B 1 23 ? 0.233 -0.131 -25.516 1 98.69 23 THR B N 1
ATOM 2425 C CA . THR B 1 23 ? -0.174 -0.967 -24.391 1 98.69 23 THR B CA 1
ATOM 2426 C C . THR B 1 23 ? 1.024 -1.711 -23.812 1 98.69 23 THR B C 1
ATOM 2428 O O . THR B 1 23 ? 1.896 -2.172 -24.547 1 98.69 23 THR B O 1
ATOM 2431 N N . ILE B 1 24 ? 1.097 -1.845 -22.531 1 98.88 24 ILE B N 1
ATOM 2432 C CA . ILE B 1 24 ? 2.246 -2.434 -21.844 1 98.88 24 ILE B CA 1
ATOM 2433 C C . ILE B 1 24 ? 1.81 -3.672 -21.062 1 98.88 24 ILE B C 1
ATOM 2435 O O . ILE B 1 24 ? 0.928 -3.592 -20.219 1 98.88 24 ILE B O 1
ATOM 2439 N N . GLY B 1 25 ? 2.312 -4.848 -21.422 1 98.94 25 GLY B N 1
ATOM 2440 C CA . GLY B 1 25 ? 2.264 -6.043 -20.594 1 98.94 25 GLY B CA 1
ATOM 2441 C C . GLY B 1 25 ? 3.459 -6.176 -19.672 1 98.94 25 GLY B C 1
ATOM 2442 O O . GLY B 1 25 ? 4.59 -5.867 -20.062 1 98.94 25 GLY B O 1
ATOM 2443 N N . PHE B 1 26 ? 3.236 -6.625 -18.453 1 98.94 26 PHE B N 1
ATOM 2444 C CA . PHE B 1 26 ? 4.293 -6.699 -17.453 1 98.94 26 PHE B CA 1
ATOM 2445 C C . PHE B 1 26 ? 4.406 -8.109 -16.891 1 98.94 26 PHE B C 1
ATOM 2447 O O . PHE B 1 26 ? 3.4 -8.711 -16.516 1 98.94 26 PHE B O 1
ATOM 2454 N N . VAL B 1 27 ? 5.586 -8.641 -16.828 1 98.94 27 VAL B N 1
ATOM 2455 C CA . VAL B 1 27 ? 5.891 -9.961 -16.281 1 98.94 27 VAL B CA 1
ATOM 2456 C C . VAL B 1 27 ? 6.918 -9.82 -15.156 1 98.94 27 VAL B C 1
ATOM 2458 O O . VAL B 1 27 ? 8.125 -9.859 -15.398 1 98.94 27 VAL B O 1
ATOM 2461 N N . PRO B 1 28 ? 6.473 -9.711 -13.945 1 98.88 28 PRO B N 1
ATOM 2462 C CA . PRO B 1 28 ? 7.414 -9.648 -12.828 1 98.88 28 PRO B CA 1
ATOM 2463 C C . PRO B 1 28 ? 7.949 -11.016 -12.43 1 98.88 28 PRO B C 1
ATOM 2465 O O . PRO B 1 28 ? 7.176 -11.969 -12.266 1 98.88 28 PRO B O 1
ATOM 2468 N N . THR B 1 29 ? 9.281 -11.156 -12.281 1 98.56 29 THR B N 1
ATOM 2469 C CA . THR B 1 29 ? 9.906 -12.406 -11.867 1 98.56 29 THR B CA 1
ATOM 2470 C C . THR B 1 29 ? 11.086 -12.148 -10.945 1 98.56 29 THR B C 1
ATOM 2472 O O . THR B 1 29 ? 11.547 -11.016 -10.812 1 98.56 29 THR B O 1
ATOM 2475 N N . MET B 1 30 ? 11.523 -13.227 -10.289 1 97.62 30 MET B N 1
ATOM 2476 C CA . MET B 1 30 ? 12.742 -13.164 -9.492 1 97.62 30 MET B CA 1
ATOM 2477 C C . MET B 1 30 ? 13.93 -13.734 -10.273 1 97.62 30 MET B C 1
ATOM 2479 O O . MET B 1 30 ? 15.016 -13.883 -9.719 1 97.62 30 MET B O 1
ATOM 2483 N N . GLY B 1 31 ? 13.695 -14.125 -11.5 1 97.31 31 GLY B N 1
ATOM 2484 C CA . GLY B 1 31 ? 14.781 -14.625 -12.32 1 97.31 31 GLY B CA 1
ATOM 2485 C C . GLY B 1 31 ? 14.914 -16.141 -12.273 1 97.31 31 GLY B C 1
ATOM 2486 O O . GLY B 1 31 ? 13.984 -16.828 -11.875 1 97.31 31 GLY B O 1
ATOM 2487 N N . TYR B 1 32 ? 16.094 -16.609 -12.906 1 96.94 32 TYR B N 1
ATOM 2488 C CA . TYR B 1 32 ? 16.328 -18.016 -13.211 1 96.94 32 TYR B CA 1
ATOM 2489 C C . TYR B 1 32 ? 15.172 -18.594 -14.023 1 96.94 32 TYR B C 1
ATOM 2491 O O . TYR B 1 32 ? 14.523 -19.547 -13.586 1 96.94 32 TYR B O 1
ATOM 2499 N N . LEU B 1 33 ? 15.078 -18.016 -15.055 1 97.88 33 LEU B N 1
ATOM 2500 C CA . LEU B 1 33 ? 13.906 -18.172 -15.906 1 97.88 33 LEU B CA 1
ATOM 2501 C C . LEU B 1 33 ? 13.781 -19.609 -16.406 1 97.88 33 LEU B C 1
ATOM 2503 O O . LEU B 1 33 ? 14.797 -20.266 -16.672 1 97.88 33 LEU B O 1
ATOM 2507 N N . HIS B 1 34 ? 12.656 -20.062 -16.531 1 95.94 34 HIS B N 1
ATOM 2508 C CA . HIS B 1 34 ? 12.289 -21.344 -17.125 1 95.94 34 HIS B CA 1
ATOM 2509 C C . HIS B 1 34 ? 11.062 -21.203 -18.016 1 95.94 34 HIS B C 1
ATOM 2511 O O . HIS B 1 34 ? 10.562 -20.109 -18.219 1 95.94 34 HIS B O 1
ATOM 2517 N N . GLU B 1 35 ? 10.586 -22.281 -18.516 1 96.88 35 GLU B N 1
ATOM 2518 C CA . GLU B 1 35 ? 9.516 -22.266 -19.516 1 96.88 35 GLU B CA 1
ATOM 2519 C C . GLU B 1 35 ? 8.234 -21.656 -18.938 1 96.88 35 GLU B C 1
ATOM 2521 O O . GLU B 1 35 ? 7.453 -21.047 -19.656 1 96.88 35 GLU B O 1
ATOM 2526 N N . GLY B 1 36 ? 8.062 -21.797 -17.672 1 96.94 36 GLY B N 1
ATOM 2527 C CA . GLY B 1 36 ? 6.93 -21.156 -17.016 1 96.94 36 GLY B CA 1
ATOM 2528 C C . GLY B 1 36 ? 6.941 -19.641 -17.156 1 96.94 36 GLY B C 1
ATOM 2529 O O . GLY B 1 36 ? 5.93 -19.047 -17.516 1 96.94 36 GLY B O 1
ATOM 2530 N N . HIS B 1 37 ? 8.062 -19.031 -16.875 1 98.12 37 HIS B N 1
ATOM 2531 C CA . HIS B 1 37 ? 8.195 -17.578 -17.031 1 98.12 37 HIS B CA 1
ATOM 2532 C C . HIS B 1 37 ? 8.047 -17.156 -18.484 1 98.12 37 HIS B C 1
ATOM 2534 O O . HIS B 1 37 ? 7.375 -16.172 -18.781 1 98.12 37 HIS B O 1
ATOM 2540 N N . LEU B 1 38 ? 8.656 -17.938 -19.359 1 98.44 38 LEU B N 1
ATOM 2541 C CA . LEU B 1 38 ? 8.648 -17.578 -20.781 1 98.44 38 LEU B CA 1
ATOM 2542 C C . LEU B 1 38 ? 7.242 -17.656 -21.359 1 98.44 38 LEU B C 1
ATOM 2544 O O . LEU B 1 38 ? 6.887 -16.875 -22.25 1 98.44 38 LEU B O 1
ATOM 2548 N N . SER B 1 39 ? 6.441 -18.547 -20.812 1 98.44 39 SER B N 1
ATOM 2549 C CA . SER B 1 39 ? 5.051 -18.641 -21.234 1 98.44 39 SER B CA 1
ATOM 2550 C C . SER B 1 39 ? 4.289 -17.359 -20.891 1 98.44 39 SER B C 1
ATOM 2552 O O . SER B 1 39 ? 3.383 -16.953 -21.609 1 98.44 39 SER B O 1
ATOM 2554 N N . LEU B 1 40 ? 4.605 -16.703 -19.734 1 98.75 40 LEU B N 1
ATOM 2555 C CA . LEU B 1 40 ? 4.004 -15.422 -19.375 1 98.75 40 LEU B CA 1
ATOM 2556 C C . LEU B 1 40 ? 4.363 -14.344 -20.391 1 98.75 40 LEU B C 1
ATOM 2558 O O . LEU B 1 40 ? 3.516 -13.531 -20.766 1 98.75 40 LEU B O 1
ATOM 2562 N N . VAL B 1 41 ? 5.621 -14.398 -20.812 1 98.81 41 VAL B N 1
ATOM 2563 C CA . VAL B 1 41 ? 6.109 -13.43 -21.781 1 98.81 41 VAL B CA 1
ATOM 2564 C C . VAL B 1 41 ? 5.352 -13.586 -23.094 1 98.81 41 VAL B C 1
ATOM 2566 O O . VAL B 1 41 ? 4.895 -12.602 -23.688 1 98.81 41 VAL B O 1
ATOM 2569 N N . ARG B 1 42 ? 5.219 -14.844 -23.547 1 98.81 42 ARG B N 1
ATOM 2570 C CA . ARG B 1 42 ? 4.512 -15.102 -24.797 1 98.81 42 ARG B CA 1
ATOM 2571 C C . ARG B 1 42 ? 3.072 -14.602 -24.734 1 98.81 42 ARG B C 1
ATOM 2573 O O . ARG B 1 42 ? 2.572 -14 -25.688 1 98.81 42 ARG B O 1
ATOM 2580 N N . LYS B 1 43 ? 2.443 -14.844 -23.594 1 98.75 43 LYS B N 1
ATOM 2581 C CA . LYS B 1 43 ? 1.085 -14.344 -23.422 1 98.75 43 LYS B CA 1
ATOM 2582 C C . LYS B 1 43 ? 1.058 -12.812 -23.438 1 98.75 43 LYS B C 1
ATOM 2584 O O . LYS B 1 43 ? 0.184 -12.211 -24.062 1 98.75 43 LYS B O 1
ATOM 2589 N N . SER B 1 44 ? 1.934 -12.156 -22.781 1 98.88 44 SER B N 1
ATOM 2590 C CA . SER B 1 44 ? 2.039 -10.703 -22.781 1 98.88 44 SER B CA 1
ATOM 2591 C C . SER B 1 44 ? 2.211 -10.156 -24.188 1 98.88 44 SER B C 1
ATOM 2593 O O . SER B 1 44 ? 1.506 -9.227 -24.594 1 98.88 44 SER B O 1
ATOM 2595 N N . LYS B 1 45 ? 3.104 -10.781 -24.938 1 98.75 45 LYS B N 1
ATOM 2596 C CA . LYS B 1 45 ? 3.4 -10.32 -26.297 1 98.75 45 LYS B CA 1
ATOM 2597 C C . LYS B 1 45 ? 2.176 -10.438 -27.203 1 98.75 45 LYS B C 1
ATOM 2599 O O . LYS B 1 45 ? 1.973 -9.617 -28.094 1 98.75 45 LYS B O 1
ATOM 2604 N N . SER B 1 46 ? 1.392 -11.453 -26.938 1 98.69 46 SER B N 1
ATOM 2605 C CA . SER B 1 46 ? 0.216 -11.688 -27.766 1 98.69 46 SER B CA 1
ATOM 2606 C C . SER B 1 46 ? -0.881 -10.664 -27.469 1 98.69 46 SER B C 1
ATOM 2608 O O . SER B 1 46 ? -1.811 -10.5 -28.266 1 98.69 46 SER B O 1
ATOM 2610 N N . GLN B 1 47 ? -0.763 -9.914 -26.359 1 98.75 47 GLN B N 1
ATOM 2611 C CA . GLN B 1 47 ? -1.901 -9.109 -25.938 1 98.75 47 GLN B CA 1
ATOM 2612 C C . GLN B 1 47 ? -1.513 -7.637 -25.797 1 98.75 47 GLN B C 1
ATOM 2614 O O . GLN B 1 47 ? -2.348 -6.797 -25.469 1 98.75 47 GLN B O 1
ATOM 2619 N N . ASN B 1 48 ? -0.223 -7.285 -26.031 1 98.81 48 ASN B N 1
ATOM 2620 C CA . ASN B 1 48 ? 0.236 -5.918 -25.828 1 98.81 48 ASN B CA 1
ATOM 2621 C C . ASN B 1 48 ? 1.254 -5.5 -26.875 1 98.81 48 ASN B C 1
ATOM 2623 O O . ASN B 1 48 ? 1.906 -6.352 -27.484 1 98.81 48 ASN B O 1
ATOM 2627 N N . ASP B 1 49 ? 1.461 -4.211 -27.062 1 98.88 49 ASP B N 1
ATOM 2628 C CA . ASP B 1 49 ? 2.482 -3.668 -27.953 1 98.88 49 ASP B CA 1
ATOM 2629 C C . ASP B 1 49 ? 3.879 -3.863 -27.375 1 98.88 49 ASP B C 1
ATOM 2631 O O . ASP B 1 49 ? 4.844 -4.066 -28.109 1 98.88 49 ASP B O 1
ATOM 2635 N N . ILE B 1 50 ? 4 -3.715 -26.047 1 98.94 50 ILE B N 1
ATOM 2636 C CA . ILE B 1 50 ? 5.277 -3.74 -25.344 1 98.94 50 ILE B CA 1
ATOM 2637 C C . ILE B 1 50 ? 5.219 -4.762 -24.219 1 98.94 50 ILE B C 1
ATOM 2639 O O . ILE B 1 50 ? 4.215 -4.855 -23.5 1 98.94 50 ILE B O 1
ATOM 2643 N N . THR B 1 51 ? 6.227 -5.484 -24.031 1 98.94 51 THR B N 1
ATOM 2644 C CA . THR B 1 51 ? 6.371 -6.379 -22.891 1 98.94 51 THR B CA 1
ATOM 2645 C C . THR B 1 51 ? 7.582 -5.988 -22.047 1 98.94 51 THR B C 1
ATOM 2647 O O . THR B 1 51 ? 8.703 -5.934 -22.547 1 98.94 51 THR B O 1
ATOM 2650 N N . ILE B 1 52 ? 7.371 -5.684 -20.766 1 98.94 52 ILE B N 1
ATOM 2651 C CA . ILE B 1 52 ? 8.414 -5.395 -19.781 1 98.94 52 ILE B CA 1
ATOM 2652 C C . ILE B 1 52 ? 8.484 -6.523 -18.766 1 98.94 52 ILE B C 1
ATOM 2654 O O . ILE B 1 52 ? 7.461 -6.969 -18.25 1 98.94 52 ILE B O 1
ATOM 2658 N N . MET B 1 53 ? 9.641 -7.035 -18.562 1 98.94 53 MET B N 1
ATOM 2659 C CA . MET B 1 53 ? 9.891 -8.055 -17.562 1 98.94 53 MET B CA 1
ATOM 2660 C C . MET B 1 53 ? 10.781 -7.512 -16.438 1 98.94 53 MET B C 1
ATOM 2662 O O . MET B 1 53 ? 11.734 -6.77 -16.719 1 98.94 53 MET B O 1
ATOM 2666 N N . SER B 1 54 ? 10.445 -7.816 -15.234 1 98.81 54 SER B N 1
ATOM 2667 C CA . SER B 1 54 ? 11.398 -7.508 -14.172 1 98.81 54 SER B CA 1
ATOM 2668 C C . SER B 1 54 ? 12.086 -8.773 -13.656 1 98.81 54 SER B C 1
ATOM 2670 O O . SER B 1 54 ? 11.469 -9.836 -13.586 1 98.81 54 SER B O 1
ATOM 2672 N N . ILE B 1 55 ? 13.312 -8.68 -13.422 1 98.75 55 ILE B N 1
ATOM 2673 C CA . ILE B 1 55 ? 14.125 -9.688 -12.742 1 98.75 55 ILE B CA 1
ATOM 2674 C C . ILE B 1 55 ? 14.703 -9.109 -11.453 1 98.75 55 ILE B C 1
ATOM 2676 O O . ILE B 1 55 ? 15.648 -8.312 -11.492 1 98.75 55 ILE B O 1
ATOM 2680 N N . PHE B 1 56 ? 14.117 -9.477 -10.359 1 98.62 56 PHE B N 1
ATOM 2681 C CA . PHE B 1 56 ? 14.492 -8.898 -9.07 1 98.62 56 PHE B CA 1
ATOM 2682 C C . PHE B 1 56 ? 14.203 -9.875 -7.938 1 98.62 56 PHE B C 1
ATOM 2684 O O . PHE B 1 56 ? 13.047 -10.125 -7.602 1 98.62 56 PHE B O 1
ATOM 2691 N N . VAL B 1 57 ? 15.242 -10.383 -7.375 1 98.19 57 VAL B N 1
ATOM 2692 C CA . VAL B 1 57 ? 15.078 -11.195 -6.176 1 98.19 57 VAL B CA 1
ATOM 2693 C C . VAL B 1 57 ? 14.797 -10.297 -4.973 1 98.19 57 VAL B C 1
ATOM 2695 O O . VAL B 1 57 ? 15.711 -9.672 -4.426 1 98.19 57 VAL B O 1
ATOM 2698 N N . ASN B 1 58 ? 13.594 -10.273 -4.566 1 98.44 58 ASN B N 1
ATOM 2699 C CA . ASN B 1 58 ? 13.117 -9.352 -3.547 1 98.44 58 ASN B CA 1
ATOM 2700 C C . ASN B 1 58 ? 13.461 -9.836 -2.143 1 98.44 58 ASN B C 1
ATOM 2702 O O . ASN B 1 58 ? 12.852 -10.773 -1.636 1 98.44 58 ASN B O 1
ATOM 2706 N N . PRO B 1 59 ? 14.398 -9.18 -1.467 1 98.12 59 PRO B N 1
ATOM 2707 C CA . PRO B 1 59 ? 14.852 -9.688 -0.168 1 98.12 59 PRO B CA 1
ATOM 2708 C C . PRO B 1 59 ? 13.758 -9.656 0.892 1 98.12 59 PRO B C 1
ATOM 2710 O O . PRO B 1 59 ? 13.75 -10.492 1.803 1 98.12 59 PRO B O 1
ATOM 2713 N N . ILE B 1 60 ? 12.789 -8.797 0.729 1 97.12 60 ILE B N 1
ATOM 2714 C CA . ILE B 1 60 ? 11.883 -8.578 1.849 1 97.12 60 ILE B CA 1
ATOM 2715 C C . ILE B 1 60 ? 10.758 -9.609 1.804 1 97.12 60 ILE B C 1
ATOM 2717 O O . ILE B 1 60 ? 9.906 -9.648 2.697 1 97.12 60 ILE B O 1
ATOM 2721 N N . GLN B 1 61 ? 10.758 -10.477 0.807 1 97.56 61 GLN B N 1
ATOM 2722 C CA . GLN B 1 61 ? 9.758 -11.539 0.806 1 97.56 61 GLN B CA 1
ATOM 2723 C C . GLN B 1 61 ? 10.352 -12.859 1.285 1 97.56 61 GLN B C 1
ATOM 2725 O O . GLN B 1 61 ? 9.68 -13.891 1.272 1 97.56 61 GLN B O 1
ATOM 2730 N N . PHE B 1 62 ? 11.641 -12.828 1.696 1 96.75 62 PHE B N 1
ATOM 2731 C CA . PHE B 1 62 ? 12.32 -13.984 2.275 1 96.75 62 PHE B CA 1
ATOM 2732 C C . PHE B 1 62 ? 12.469 -13.828 3.785 1 96.75 62 PHE B C 1
ATOM 2734 O O . PHE B 1 62 ? 12.906 -12.781 4.262 1 96.75 62 PHE B O 1
ATOM 2741 N N . GLY B 1 63 ? 12.117 -14.852 4.512 1 92.5 63 GLY B N 1
ATOM 2742 C CA . GLY B 1 63 ? 12.391 -14.875 5.938 1 92.5 63 GLY B CA 1
ATOM 2743 C C . GLY B 1 63 ? 13.844 -15.195 6.258 1 92.5 63 GLY B C 1
ATOM 2744 O O . GLY B 1 63 ? 14.625 -15.508 5.363 1 92.5 63 GLY B O 1
ATOM 2745 N N . PRO B 1 64 ? 14.227 -15.039 7.523 1 88.69 64 PRO B N 1
ATOM 2746 C CA . PRO B 1 64 ? 15.617 -15.234 7.926 1 88.69 64 PRO B CA 1
ATOM 2747 C C . PRO B 1 64 ? 16.141 -16.641 7.602 1 88.69 64 PRO B C 1
ATOM 2749 O O . PRO B 1 64 ? 17.328 -16.812 7.332 1 88.69 64 PRO B O 1
ATOM 2752 N N . ASN B 1 65 ? 15.289 -17.625 7.523 1 87.31 65 ASN B N 1
ATOM 2753 C CA . ASN B 1 65 ? 15.734 -19 7.312 1 87.31 65 ASN B CA 1
ATOM 2754 C C . ASN B 1 65 ? 15.328 -19.516 5.934 1 87.31 65 ASN B C 1
ATOM 2756 O O . ASN B 1 65 ? 15.328 -20.719 5.691 1 87.31 65 ASN B O 1
ATOM 2760 N N . GLU B 1 66 ? 15.055 -18.578 5.113 1 92.38 66 GLU B N 1
ATOM 2761 C CA . GLU B 1 66 ? 14.648 -19 3.775 1 92.38 66 GLU B CA 1
ATOM 2762 C C . GLU B 1 66 ? 15.805 -18.891 2.785 1 92.38 66 GLU B C 1
ATOM 2764 O O . GLU B 1 66 ? 16.953 -18.672 3.184 1 92.38 66 GLU B O 1
ATOM 2769 N N . ASP B 1 67 ? 15.664 -19.141 1.581 1 90.38 67 ASP B N 1
ATOM 2770 C CA . ASP B 1 67 ? 16.719 -19.469 0.621 1 90.38 67 ASP B CA 1
ATOM 2771 C C . ASP B 1 67 ? 17.141 -18.234 -0.166 1 90.38 67 ASP B C 1
ATOM 2773 O O . ASP B 1 67 ? 17.5 -18.328 -1.344 1 90.38 67 ASP B O 1
ATOM 2777 N N . TYR B 1 68 ? 17.141 -17.047 0.435 1 93.94 68 TYR B N 1
ATOM 2778 C CA . TYR B 1 68 ? 17.5 -15.828 -0.281 1 93.94 68 TYR B CA 1
ATOM 2779 C C . TYR B 1 68 ? 18.906 -15.93 -0.856 1 93.94 68 TYR B C 1
ATOM 2781 O O . TYR B 1 68 ? 19.125 -15.672 -2.045 1 93.94 68 TYR B O 1
ATOM 2789 N N . ASP B 1 69 ? 19.797 -16.328 -0.011 1 92.25 69 ASP B N 1
ATOM 2790 C CA . ASP B 1 69 ? 21.203 -16.344 -0.396 1 92.25 69 ASP B CA 1
ATOM 2791 C C . ASP B 1 69 ? 21.484 -17.453 -1.422 1 92.25 69 ASP B C 1
ATOM 2793 O O . ASP B 1 69 ? 22.391 -17.328 -2.244 1 92.25 69 ASP B O 1
ATOM 2797 N N . ARG B 1 70 ? 20.656 -18.516 -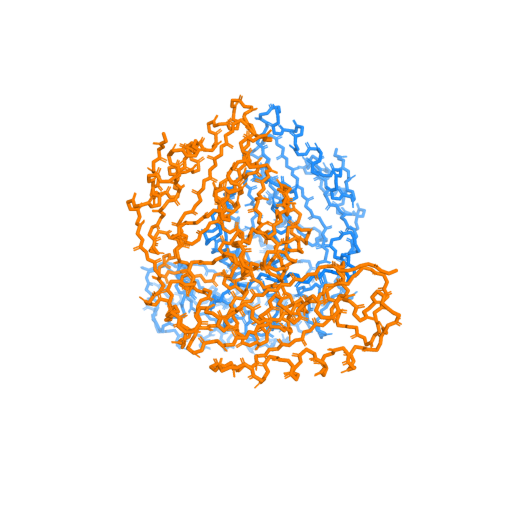1.451 1 91.12 70 ARG B N 1
ATOM 2798 C CA . ARG B 1 70 ? 20.906 -19.656 -2.326 1 91.12 70 ARG B CA 1
ATOM 2799 C C . ARG B 1 70 ? 20.016 -19.594 -3.566 1 91.12 70 ARG B C 1
ATOM 2801 O O . ARG B 1 70 ? 20.156 -20.406 -4.48 1 91.12 70 ARG B O 1
ATOM 2808 N N . TYR B 1 71 ? 19.125 -18.609 -3.488 1 94.5 71 TYR B N 1
ATOM 2809 C CA . TYR B 1 71 ? 18.266 -18.5 -4.66 1 94.5 71 TYR B CA 1
ATOM 2810 C C . TYR B 1 71 ? 19.078 -18.438 -5.941 1 94.5 71 TYR B C 1
ATOM 2812 O O . TYR B 1 71 ? 20.031 -17.641 -6.035 1 94.5 71 TYR B O 1
ATOM 2820 N N . PRO B 1 72 ? 18.766 -19.234 -6.922 1 93.19 72 PRO B N 1
ATOM 2821 C CA . PRO B 1 72 ? 19.578 -19.234 -8.133 1 93.19 72 PRO B CA 1
ATOM 2822 C C . PRO B 1 72 ? 19.516 -17.922 -8.906 1 93.19 72 PRO B C 1
ATOM 2824 O O . PRO B 1 72 ? 18.438 -17.344 -9.055 1 93.19 72 PRO B O 1
ATOM 2827 N N . ARG B 1 73 ? 20.625 -17.469 -9.344 1 94.75 73 ARG B N 1
ATOM 2828 C CA . ARG B 1 73 ? 20.75 -16.234 -10.102 1 94.75 73 ARG B CA 1
ATOM 2829 C C . ARG B 1 73 ? 21.688 -16.406 -11.281 1 94.75 73 ARG B C 1
ATOM 2831 O O . ARG B 1 73 ? 22.828 -16.875 -11.109 1 94.75 73 ARG B O 1
ATOM 2838 N N . ASP B 1 74 ? 21.234 -16.125 -12.406 1 97.12 74 ASP B N 1
ATOM 2839 C CA . ASP B 1 74 ? 22.031 -16.109 -13.625 1 97.12 74 ASP B CA 1
ATOM 2840 C C . ASP B 1 74 ? 21.484 -15.086 -14.625 1 97.12 74 ASP B C 1
ATOM 2842 O O . ASP B 1 74 ? 20.75 -15.445 -15.547 1 97.12 74 ASP B O 1
ATOM 2846 N N . PHE B 1 75 ? 21.953 -13.875 -14.461 1 97.94 75 PHE B N 1
ATOM 2847 C CA . PHE B 1 75 ? 21.344 -12.789 -15.219 1 97.94 75 PHE B CA 1
ATOM 2848 C C . PHE B 1 75 ? 21.625 -12.93 -16.703 1 97.94 75 PHE B C 1
ATOM 2850 O O . PHE B 1 75 ? 20.766 -12.656 -17.547 1 97.94 75 PHE B O 1
ATOM 2857 N N . GLU B 1 76 ? 22.844 -13.281 -16.953 1 98.31 76 GLU B N 1
ATOM 2858 C CA . GLU B 1 76 ? 23.203 -13.398 -18.359 1 98.31 76 GLU B CA 1
ATOM 2859 C C . GLU B 1 76 ? 22.344 -14.445 -19.062 1 98.31 76 GLU B C 1
ATOM 2861 O O . GLU B 1 76 ? 21.875 -14.227 -20.188 1 98.31 76 GLU B O 1
ATOM 2866 N N . ARG B 1 77 ? 22.156 -15.555 -18.391 1 98.06 77 ARG B N 1
ATOM 2867 C CA . ARG B 1 77 ? 21.281 -16.594 -18.938 1 98.06 77 ARG B CA 1
ATOM 2868 C C . ARG B 1 77 ? 19.844 -16.078 -19.062 1 98.06 77 ARG B C 1
ATOM 2870 O O . ARG B 1 77 ? 19.203 -16.281 -20.094 1 98.06 77 ARG B O 1
ATOM 2877 N N . ASP B 1 78 ? 19.375 -15.398 -18.062 1 98.62 78 ASP B N 1
ATOM 2878 C CA . ASP B 1 78 ? 18.016 -14.875 -18.047 1 98.62 78 ASP B CA 1
ATOM 2879 C C . ASP B 1 78 ? 17.828 -13.828 -19.141 1 98.62 78 ASP B C 1
ATOM 2881 O O . ASP B 1 78 ? 16.812 -13.828 -19.844 1 98.62 78 ASP B O 1
ATOM 2885 N N . LYS B 1 79 ? 18.781 -12.961 -19.234 1 98.5 79 LYS B N 1
ATOM 2886 C CA . LYS B 1 79 ? 18.766 -11.914 -20.25 1 98.5 79 LYS B CA 1
ATOM 2887 C C . LYS B 1 79 ? 18.641 -12.508 -21.641 1 98.5 79 LYS B C 1
ATOM 2889 O O . LYS B 1 79 ? 17.844 -12.039 -22.453 1 98.5 79 LYS B O 1
ATOM 2894 N N . ASN B 1 80 ? 19.453 -13.523 -21.875 1 98.56 80 ASN B N 1
ATOM 2895 C CA . ASN B 1 80 ? 19.438 -14.172 -23.172 1 98.56 80 ASN B CA 1
ATOM 2896 C C . ASN B 1 80 ? 18.094 -14.812 -23.469 1 98.56 80 ASN B C 1
ATOM 2898 O O . ASN B 1 80 ? 17.578 -14.719 -24.594 1 98.56 80 ASN B O 1
ATOM 2902 N N . LEU B 1 81 ? 17.531 -15.492 -22.5 1 98.62 81 LEU B N 1
ATOM 2903 C CA . LEU B 1 81 ? 16.219 -16.125 -22.656 1 98.62 81 LEU B CA 1
ATOM 2904 C C . LEU B 1 81 ? 15.148 -15.07 -22.922 1 98.62 81 LEU B C 1
ATOM 2906 O O . LEU B 1 81 ? 14.297 -15.25 -23.812 1 98.62 81 LEU B O 1
ATOM 2910 N N . ALA B 1 82 ? 15.203 -13.953 -22.172 1 98.69 82 ALA B N 1
ATOM 2911 C CA . ALA B 1 82 ? 14.234 -12.875 -22.328 1 98.69 82 ALA B CA 1
ATOM 2912 C C . ALA B 1 82 ? 14.328 -12.25 -23.719 1 98.69 82 ALA B C 1
ATOM 2914 O O . ALA B 1 82 ? 13.312 -12.008 -24.359 1 98.69 82 ALA B O 1
ATOM 2915 N N . GLU B 1 83 ? 15.539 -12.008 -24.141 1 98.56 83 GLU B N 1
ATOM 2916 C CA . GLU B 1 83 ? 15.766 -11.414 -25.453 1 98.56 83 GLU B CA 1
ATOM 2917 C C . GLU B 1 83 ? 15.234 -12.32 -26.562 1 98.56 83 GLU B C 1
ATOM 2919 O O . GLU B 1 83 ? 14.562 -11.844 -27.484 1 98.56 83 GLU B O 1
ATOM 2924 N N . LYS B 1 84 ? 15.547 -13.586 -26.453 1 98.44 84 LYS B N 1
ATOM 2925 C CA . LYS B 1 84 ? 15.102 -14.562 -27.453 1 98.44 84 LYS B CA 1
ATOM 2926 C C . LYS B 1 84 ? 13.578 -14.625 -27.516 1 98.44 84 LYS B C 1
ATOM 2928 O O . LYS B 1 84 ? 13.008 -14.852 -28.578 1 98.44 84 LYS B O 1
ATOM 2933 N N . GLU B 1 85 ? 12.961 -14.477 -26.359 1 98.31 85 GLU B N 1
ATOM 2934 C CA . GLU B 1 85 ? 11.508 -14.578 -26.281 1 98.31 85 GLU B CA 1
ATOM 2935 C C . GLU B 1 85 ? 10.844 -13.281 -26.734 1 98.31 85 GLU B C 1
ATOM 2937 O O . GLU B 1 85 ? 9.617 -13.203 -26.812 1 98.31 85 GLU B O 1
ATOM 2942 N N . GLY B 1 86 ? 11.602 -12.172 -26.953 1 98.44 86 GLY B N 1
ATOM 2943 C CA . GLY B 1 86 ? 11.078 -10.945 -27.531 1 98.44 86 GLY B CA 1
ATOM 2944 C C . GLY B 1 86 ? 10.695 -9.906 -26.5 1 98.44 86 GLY B C 1
ATOM 2945 O O . GLY B 1 86 ? 9.891 -9.016 -26.766 1 98.44 86 GLY B O 1
ATOM 2946 N N . VAL B 1 87 ? 11.188 -9.992 -25.297 1 98.88 87 VAL B N 1
ATOM 2947 C CA . VAL B 1 87 ? 10.969 -8.969 -24.281 1 98.88 87 VAL B CA 1
ATOM 2948 C C . VAL B 1 87 ? 11.547 -7.637 -24.766 1 98.88 87 VAL B C 1
ATOM 2950 O O . VAL B 1 87 ? 12.641 -7.598 -25.328 1 98.88 87 VAL B O 1
ATOM 2953 N N . ASP B 1 88 ? 10.836 -6.566 -24.562 1 98.94 88 ASP B N 1
ATOM 2954 C CA . ASP B 1 88 ? 11.297 -5.262 -25.016 1 98.94 88 ASP B CA 1
ATOM 2955 C C . ASP B 1 88 ? 12.227 -4.617 -24 1 98.94 88 ASP B C 1
ATOM 2957 O O . ASP B 1 88 ? 13.25 -4.035 -24.359 1 98.94 88 ASP B O 1
ATOM 2961 N N . TYR B 1 89 ? 11.844 -4.688 -22.734 1 98.94 89 TYR B N 1
ATOM 2962 C CA . TYR B 1 89 ? 12.625 -4.109 -21.641 1 98.94 89 TYR B CA 1
ATOM 2963 C C . TYR B 1 89 ? 12.734 -5.086 -20.484 1 98.94 89 TYR B C 1
ATOM 2965 O O . TYR B 1 89 ? 11.758 -5.762 -20.125 1 98.94 89 TYR B O 1
ATOM 2973 N N . VAL B 1 90 ? 13.906 -5.172 -19.938 1 98.94 90 VAL B N 1
ATOM 2974 C CA . VAL B 1 90 ? 14.109 -5.895 -18.688 1 98.94 90 VAL B CA 1
ATOM 2975 C C . VAL B 1 90 ? 14.484 -4.91 -17.578 1 98.94 90 VAL B C 1
ATOM 2977 O O . VAL B 1 90 ? 15.5 -4.215 -17.688 1 98.94 90 VAL B O 1
ATOM 2980 N N . PHE B 1 91 ? 13.648 -4.773 -16.609 1 98.94 91 PHE B N 1
ATOM 2981 C CA . PHE B 1 91 ? 13.953 -3.984 -15.43 1 98.94 91 PHE B CA 1
ATOM 2982 C C . PHE B 1 91 ? 14.727 -4.812 -14.406 1 98.94 91 PHE B C 1
ATOM 2984 O O . PHE B 1 91 ? 14.195 -5.766 -13.836 1 98.94 91 PHE B O 1
ATOM 2991 N N . TYR B 1 92 ? 15.922 -4.535 -14.172 1 98.81 92 TYR B N 1
ATOM 2992 C CA . TYR B 1 92 ? 16.859 -5.281 -13.344 1 98.81 92 TYR B CA 1
ATOM 2993 C C . TYR B 1 92 ? 17.531 -4.371 -12.32 1 98.81 92 TYR B C 1
ATOM 2995 O O . TYR B 1 92 ? 18.734 -4.164 -12.359 1 98.81 92 TYR B O 1
ATOM 3003 N N . PRO B 1 93 ? 16.734 -3.861 -11.359 1 98.75 93 PRO B N 1
ATOM 3004 C CA . PRO B 1 93 ? 17.266 -2.918 -10.367 1 98.75 93 PRO B CA 1
ATOM 3005 C C . PRO B 1 93 ? 18.062 -3.607 -9.266 1 98.75 93 PRO B C 1
ATOM 3007 O O . PRO B 1 93 ? 17.906 -4.809 -9.039 1 98.75 93 PRO B O 1
ATOM 3010 N N . SER B 1 94 ? 18.922 -2.844 -8.617 1 98.5 94 SER B N 1
ATOM 3011 C CA . SER B 1 94 ? 19.578 -3.324 -7.402 1 98.5 94 SER B CA 1
ATOM 3012 C C . SER B 1 94 ? 18.641 -3.256 -6.199 1 98.5 94 SER B C 1
ATOM 3014 O O . SER B 1 94 ? 17.609 -2.574 -6.246 1 98.5 94 SER B O 1
ATOM 3016 N N . VAL B 1 95 ? 19 -3.992 -5.18 1 98.44 95 VAL B N 1
ATOM 3017 C CA . VAL B 1 95 ? 18.25 -3.955 -3.934 1 98.44 95 VAL B CA 1
ATOM 3018 C C . VAL B 1 95 ? 18.25 -2.533 -3.375 1 98.44 95 VAL B C 1
ATOM 3020 O O . VAL B 1 95 ? 17.203 -2.029 -2.953 1 98.44 95 VAL B O 1
ATOM 3023 N N . LYS B 1 96 ? 19.375 -1.827 -3.438 1 98.25 96 LYS B N 1
ATOM 3024 C CA . LYS B 1 96 ? 19.484 -0.466 -2.918 1 98.25 96 LYS B CA 1
ATOM 3025 C C . LYS B 1 96 ? 18.594 0.496 -3.713 1 98.25 96 LYS B C 1
ATOM 3027 O O . LYS B 1 96 ? 18.016 1.426 -3.148 1 98.25 96 LYS B O 1
ATOM 3032 N N . GLU B 1 97 ? 18.531 0.282 -5.043 1 98.5 97 GLU B N 1
ATOM 3033 C CA . GLU B 1 97 ? 17.672 1.094 -5.898 1 98.5 97 GLU B CA 1
ATOM 3034 C C . GLU B 1 97 ? 16.203 0.944 -5.508 1 98.5 97 GLU B C 1
ATOM 3036 O O . GLU B 1 97 ? 15.469 1.932 -5.445 1 98.5 97 GLU B O 1
ATOM 3041 N N . MET B 1 98 ? 15.789 -0.261 -5.125 1 98.75 98 MET B N 1
ATOM 3042 C CA . MET B 1 98 ? 14.398 -0.556 -4.816 1 98.75 98 MET B CA 1
ATOM 3043 C C . MET B 1 98 ? 14.062 -0.195 -3.373 1 98.75 98 MET B C 1
ATOM 3045 O O . MET B 1 98 ? 12.953 0.254 -3.078 1 98.75 98 MET B O 1
ATOM 3049 N N . TYR B 1 99 ? 15.047 -0.429 -2.537 1 98.62 99 TYR B N 1
ATOM 3050 C C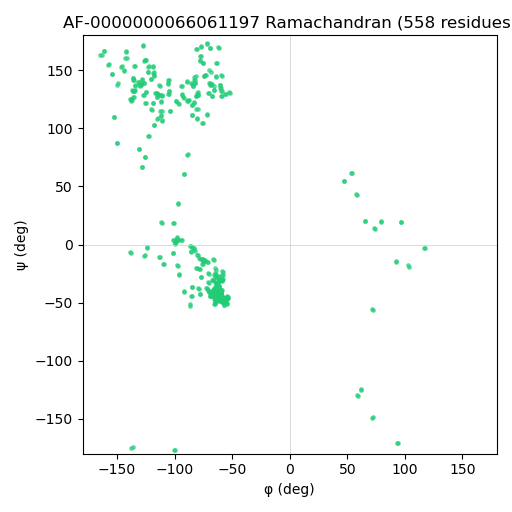A . TYR B 1 99 ? 14.859 -0.209 -1.107 1 98.62 99 TYR B CA 1
ATOM 3051 C C . TYR B 1 99 ? 16.016 0.612 -0.53 1 98.62 99 TYR B C 1
ATOM 3053 O O . TYR B 1 99 ? 16.922 0.064 0.095 1 98.62 99 TYR B O 1
ATOM 3061 N N . PRO B 1 100 ? 15.914 1.917 -0.7 1 97.81 100 PRO B N 1
ATOM 3062 C CA . PRO B 1 100 ? 16.922 2.729 -0.022 1 97.81 100 PRO B CA 1
ATOM 3063 C C . PRO B 1 100 ? 16.875 2.578 1.497 1 97.81 100 PRO B C 1
ATOM 3065 O O . PRO B 1 100 ? 15.93 2.014 2.039 1 97.81 100 PRO B O 1
ATOM 3068 N N . ASP B 1 101 ? 17.828 3.064 2.277 1 95.44 101 ASP B N 1
ATOM 3069 C CA . ASP B 1 101 ? 18.016 2.855 3.711 1 95.44 101 ASP B CA 1
ATOM 3070 C C . ASP B 1 101 ? 16.812 3.383 4.496 1 95.44 101 ASP B C 1
ATOM 3072 O O . ASP B 1 101 ? 16.484 2.865 5.57 1 95.44 101 ASP B O 1
ATOM 3076 N N . ASP B 1 102 ? 16.156 4.344 3.938 1 95.38 102 ASP B N 1
ATOM 3077 C CA . ASP B 1 102 ? 15.078 4.977 4.684 1 95.38 102 ASP B CA 1
ATOM 3078 C C . ASP B 1 102 ? 13.719 4.461 4.219 1 95.38 102 ASP B C 1
ATOM 3080 O O . ASP B 1 102 ? 12.695 5.117 4.43 1 95.38 102 ASP B O 1
ATOM 3084 N N . PHE B 1 103 ? 13.75 3.299 3.541 1 97.88 103 PHE B N 1
ATOM 3085 C CA . PHE B 1 103 ? 12.492 2.686 3.129 1 97.88 103 PHE B CA 1
ATOM 3086 C C . PHE B 1 103 ? 11.68 2.254 4.344 1 97.88 103 PHE B C 1
ATOM 3088 O O . PHE B 1 103 ? 12.195 1.601 5.246 1 97.88 103 PHE B O 1
ATOM 3095 N N . LYS B 1 104 ? 10.289 2.578 4.398 1 98.12 104 LYS B N 1
ATOM 3096 C CA . LYS B 1 104 ? 9.539 2.354 5.625 1 98.12 104 LYS B CA 1
ATOM 3097 C C . LYS B 1 104 ? 8.156 1.765 5.324 1 98.12 104 LYS B C 1
ATOM 3099 O O . LYS B 1 104 ? 7.449 1.335 6.234 1 98.12 104 LYS B O 1
ATOM 3104 N N . THR B 1 105 ? 7.727 1.642 4.094 1 98.81 105 THR B N 1
ATOM 3105 C CA . THR B 1 105 ? 6.34 1.345 3.744 1 98.81 105 THR B CA 1
ATOM 3106 C C . THR B 1 105 ? 6.141 -0.155 3.543 1 98.81 105 THR B C 1
ATOM 3108 O O . THR B 1 105 ? 6.98 -0.821 2.934 1 98.81 105 THR B O 1
ATOM 3111 N N . VAL B 1 106 ? 5.074 -0.718 4.055 1 98.75 106 VAL B N 1
ATOM 3112 C CA . VAL B 1 106 ? 4.684 -2.117 3.902 1 98.75 106 VAL B CA 1
ATOM 3113 C C . VAL B 1 106 ? 3.232 -2.201 3.443 1 98.75 106 VAL B C 1
ATOM 3115 O O . VAL B 1 106 ? 2.381 -1.438 3.906 1 98.75 106 VAL B O 1
ATOM 3118 N N . VAL B 1 107 ? 2.932 -3.043 2.555 1 98.88 107 VAL B N 1
ATOM 3119 C CA . VAL B 1 107 ? 1.584 -3.338 2.082 1 98.88 107 VAL B CA 1
ATOM 3120 C C . VAL B 1 107 ? 1.195 -4.758 2.484 1 98.88 107 VAL B C 1
ATOM 3122 O O . VAL B 1 107 ? 1.94 -5.707 2.23 1 98.88 107 VAL B O 1
ATOM 3125 N N . SER B 1 108 ? 0.061 -4.922 3.109 1 98.62 108 SER B N 1
ATOM 3126 C CA . SER B 1 108 ? -0.386 -6.223 3.6 1 98.62 108 SER B CA 1
ATOM 3127 C C . SER B 1 108 ? -1.811 -6.523 3.146 1 98.62 108 SER B C 1
ATOM 3129 O O . SER B 1 108 ? -2.662 -5.633 3.125 1 98.62 108 SER B O 1
ATOM 3131 N N . VAL B 1 109 ? -2.043 -7.715 2.74 1 98.38 109 VAL B N 1
ATOM 3132 C CA . VAL B 1 109 ? -3.375 -8.211 2.404 1 98.38 109 VAL B CA 1
ATOM 3133 C C . VAL B 1 109 ? -3.811 -9.258 3.422 1 98.38 109 VAL B C 1
ATOM 3135 O O . VAL B 1 109 ? -3.322 -10.391 3.4 1 98.38 109 VAL B O 1
ATOM 3138 N N . LYS B 1 110 ? -4.762 -8.922 4.215 1 96.56 110 LYS B N 1
ATOM 3139 C CA . LYS B 1 110 ? -5.137 -9.75 5.359 1 96.56 110 LYS B CA 1
ATOM 3140 C C . LYS B 1 110 ? -6.035 -10.906 4.934 1 96.56 110 LYS B C 1
ATOM 3142 O O . LYS B 1 110 ? -6.48 -10.961 3.785 1 96.56 110 LYS B O 1
ATOM 3147 N N . LYS B 1 111 ? -6.285 -11.891 5.797 1 95.69 111 LYS B N 1
ATOM 3148 C CA . LYS B 1 111 ? -7.18 -13.039 5.672 1 95.69 111 LYS B CA 1
ATOM 3149 C C . LYS B 1 111 ? -6.625 -14.062 4.684 1 95.69 111 LYS B C 1
ATOM 3151 O O . LYS B 1 111 ? -6.312 -15.188 5.062 1 95.69 111 LYS B O 1
ATOM 3156 N N . ILE B 1 112 ? -6.348 -13.586 3.381 1 96.81 112 ILE B N 1
ATOM 3157 C CA . ILE B 1 112 ? -5.836 -14.484 2.35 1 96.81 112 ILE B CA 1
ATOM 3158 C C . ILE B 1 112 ? -4.492 -15.062 2.787 1 96.81 112 ILE B C 1
ATOM 3160 O O . ILE B 1 112 ? -4.18 -16.219 2.492 1 96.81 112 ILE B O 1
ATOM 3164 N N . THR B 1 113 ? -3.721 -14.305 3.58 1 97.19 113 THR B N 1
ATOM 3165 C CA . THR B 1 113 ? -2.344 -14.664 3.898 1 97.19 113 THR B CA 1
ATOM 3166 C C . THR B 1 113 ? -2.264 -15.359 5.25 1 97.19 113 THR B C 1
ATOM 3168 O O . THR B 1 113 ? -1.17 -15.633 5.75 1 97.19 113 THR B O 1
ATOM 3171 N N . ASP B 1 114 ? -3.393 -15.656 5.859 1 96.5 114 ASP B N 1
ATOM 3172 C CA . ASP B 1 114 ? -3.42 -16.266 7.184 1 96.5 114 ASP B CA 1
ATOM 3173 C C . ASP B 1 114 ? -3.307 -17.781 7.094 1 96.5 114 ASP B C 1
ATOM 3175 O O . ASP B 1 114 ? -3.182 -18.469 8.117 1 96.5 114 ASP B O 1
ATOM 3179 N N . ILE B 1 115 ? -3.336 -18.297 5.887 1 96.38 115 ILE B N 1
ATOM 3180 C CA . ILE B 1 115 ? -3.279 -19.734 5.672 1 96.38 115 ILE B CA 1
ATOM 3181 C C . ILE B 1 115 ? -2.158 -20.062 4.688 1 96.38 115 ILE B C 1
ATOM 3183 O O . ILE B 1 115 ? -1.47 -19.172 4.195 1 96.38 115 ILE B O 1
ATOM 3187 N N . MET B 1 116 ? -1.845 -21.359 4.504 1 97.5 116 MET B N 1
ATOM 3188 C CA . MET B 1 116 ? -0.959 -21.859 3.457 1 97.5 116 MET B CA 1
ATOM 3189 C C . MET B 1 116 ? 0.426 -21.234 3.57 1 97.5 116 MET B C 1
ATOM 3191 O O . MET B 1 116 ? 1.025 -21.234 4.648 1 97.5 116 MET B O 1
ATOM 3195 N N . CYS B 1 117 ? 0.905 -20.719 2.465 1 96.81 117 CYS B N 1
ATOM 3196 C CA . CYS B 1 117 ? 2.248 -20.141 2.453 1 96.81 117 CYS B CA 1
ATOM 3197 C C . CYS B 1 117 ? 2.338 -18.953 3.387 1 96.81 117 CYS B C 1
ATOM 3199 O O . CYS B 1 117 ? 3.363 -18.734 4.035 1 96.81 117 CYS B O 1
ATOM 3201 N N . GLY B 1 118 ? 1.294 -18.188 3.465 1 96.5 118 GLY B N 1
ATOM 3202 C CA . GLY B 1 118 ? 1.303 -17.031 4.359 1 96.5 118 GLY B CA 1
ATOM 3203 C C . GLY B 1 118 ? 1.471 -17.422 5.816 1 96.5 118 GLY B C 1
ATOM 3204 O O . GLY B 1 118 ? 2.156 -16.719 6.57 1 96.5 118 GLY B O 1
ATOM 3205 N N . LYS B 1 119 ? 0.817 -18.484 6.211 1 95.5 119 LYS B N 1
ATOM 3206 C CA . LYS B 1 119 ? 0.935 -18.984 7.574 1 95.5 119 LYS B CA 1
ATOM 3207 C C . LYS B 1 119 ? 2.326 -19.547 7.832 1 95.5 119 LYS B C 1
ATOM 3209 O O . LYS B 1 119 ? 2.922 -19.297 8.883 1 95.5 119 LYS B O 1
ATOM 3214 N N . SER B 1 120 ? 2.861 -20.25 6.902 1 95.44 120 SER B N 1
ATOM 3215 C CA . SER B 1 120 ? 4.133 -20.953 7.035 1 95.44 120 SER B CA 1
ATOM 3216 C C . SER B 1 120 ? 5.312 -20 6.918 1 95.44 120 SER B C 1
ATOM 3218 O O . SER B 1 120 ? 6.406 -20.281 7.402 1 95.44 120 SER B O 1
ATOM 3220 N N . ARG B 1 121 ? 5.098 -18.906 6.188 1 95.94 121 ARG B N 1
ATOM 3221 C CA . ARG B 1 121 ? 6.152 -17.938 5.902 1 95.94 121 ARG B CA 1
ATOM 3222 C C . ARG B 1 121 ? 5.727 -16.531 6.309 1 95.94 121 ARG B C 1
ATOM 3224 O O . ARG B 1 121 ? 5.523 -15.664 5.449 1 95.94 121 ARG B O 1
ATOM 3231 N N . PRO B 1 122 ? 5.742 -16.297 7.617 1 95.12 122 PRO B N 1
ATOM 3232 C CA . PRO B 1 122 ? 5.289 -14.977 8.07 1 95.12 122 PRO B CA 1
ATOM 3233 C C . PRO B 1 122 ? 6.055 -13.828 7.414 1 95.12 122 PRO B C 1
ATOM 3235 O O . PRO B 1 122 ? 7.285 -13.844 7.371 1 95.12 122 PRO B O 1
ATOM 3238 N N . GLY B 1 123 ? 5.301 -12.836 6.848 1 96.38 123 GLY B N 1
ATOM 3239 C CA . GLY B 1 123 ? 5.898 -11.664 6.23 1 96.38 123 GLY B CA 1
ATOM 3240 C C . GLY B 1 123 ? 6.145 -11.828 4.742 1 96.38 123 GLY B C 1
ATOM 3241 O O . GLY B 1 123 ? 6.422 -10.859 4.039 1 96.38 123 GLY B O 1
ATOM 3242 N N . HIS B 1 124 ? 6.078 -13.07 4.234 1 98 124 HIS B N 1
ATOM 3243 C CA . HIS B 1 124 ? 6.367 -13.359 2.836 1 98 124 HIS B CA 1
ATOM 3244 C C . HIS B 1 124 ? 5.48 -12.539 1.906 1 98 124 HIS B C 1
ATOM 3246 O O . HIS B 1 124 ? 5.98 -11.828 1.029 1 98 124 HIS B O 1
ATOM 3252 N N . PHE B 1 125 ? 4.215 -12.586 2.197 1 98.5 125 PHE B N 1
ATOM 3253 C CA . PHE B 1 125 ? 3.303 -11.953 1.254 1 98.5 125 PHE B CA 1
ATOM 3254 C C . PHE B 1 125 ? 3.256 -10.445 1.479 1 98.5 125 PHE B C 1
ATOM 3256 O O . PHE B 1 125 ? 2.818 -9.695 0.604 1 98.5 125 PHE B O 1
ATOM 3263 N N . ASP B 1 126 ? 3.66 -9.914 2.682 1 98.56 126 ASP B N 1
ATOM 3264 C CA . ASP B 1 126 ? 3.895 -8.477 2.818 1 98.56 126 ASP B CA 1
AT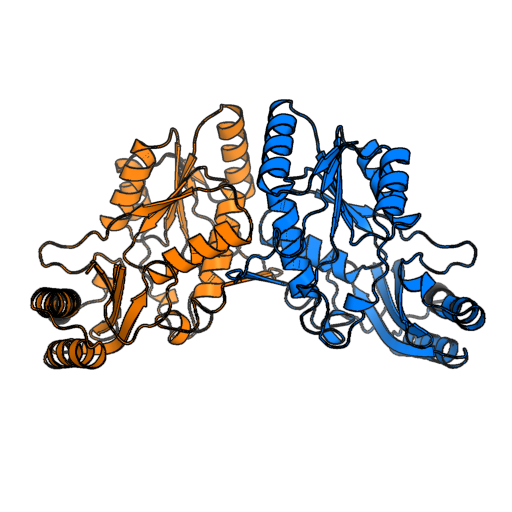OM 3265 C C . ASP B 1 126 ? 4.977 -8.008 1.852 1 98.56 126 ASP B C 1
ATOM 3267 O O . ASP B 1 126 ? 4.828 -6.965 1.204 1 98.56 126 ASP B O 1
ATOM 3271 N N . GLY B 1 127 ? 6.039 -8.828 1.852 1 98.62 127 GLY B N 1
ATOM 3272 C CA . GLY B 1 127 ? 7.098 -8.531 0.899 1 98.62 127 GLY B CA 1
ATOM 3273 C C . GLY B 1 127 ? 6.629 -8.562 -0.543 1 98.62 127 GLY B C 1
ATOM 3274 O O . GLY B 1 127 ? 6.961 -7.672 -1.327 1 98.62 127 GLY B O 1
ATOM 3275 N N . VAL B 1 128 ? 5.832 -9.547 -0.899 1 98.81 128 VAL B N 1
ATOM 3276 C CA . VAL B 1 128 ? 5.336 -9.734 -2.26 1 98.81 128 VAL B CA 1
ATOM 3277 C C . VAL B 1 128 ? 4.426 -8.57 -2.641 1 98.81 128 VAL B C 1
ATOM 3279 O O . VAL B 1 128 ? 4.613 -7.945 -3.691 1 98.81 128 VAL B O 1
ATOM 3282 N N . ALA B 1 129 ? 3.445 -8.242 -1.765 1 98.88 129 ALA B N 1
ATOM 3283 C CA . ALA B 1 129 ? 2.498 -7.172 -2.059 1 98.88 129 ALA B CA 1
ATOM 3284 C C . ALA B 1 129 ? 3.215 -5.832 -2.207 1 98.88 129 ALA B C 1
ATOM 3286 O O . ALA B 1 129 ? 2.912 -5.055 -3.115 1 98.88 129 ALA B O 1
ATOM 3287 N N . THR B 1 130 ? 4.164 -5.578 -1.354 1 98.88 130 THR B N 1
ATOM 3288 C CA . THR B 1 130 ? 4.902 -4.32 -1.37 1 98.88 130 THR B CA 1
ATOM 3289 C C . THR B 1 130 ? 5.688 -4.172 -2.67 1 98.88 130 THR B C 1
ATOM 3291 O O . THR B 1 130 ? 5.57 -3.154 -3.359 1 98.88 130 THR B O 1
ATOM 3294 N N . VAL B 1 131 ? 6.434 -5.203 -3.08 1 98.88 131 VAL B N 1
ATOM 3295 C CA . VAL B 1 131 ? 7.297 -5.078 -4.25 1 98.88 131 VAL B CA 1
ATOM 3296 C C . VAL B 1 131 ? 6.445 -5.016 -5.516 1 98.88 131 VAL B C 1
ATOM 3298 O O . VAL B 1 131 ? 6.773 -4.293 -6.457 1 98.88 131 VAL B O 1
ATOM 3301 N N . VAL B 1 132 ? 5.387 -5.809 -5.559 1 98.94 132 VAL B N 1
ATOM 3302 C CA . VAL B 1 132 ? 4.566 -5.828 -6.766 1 98.94 132 VAL B CA 1
ATOM 3303 C C . VAL B 1 132 ? 3.871 -4.48 -6.941 1 98.94 132 VAL B C 1
ATOM 3305 O O . VAL B 1 132 ? 3.797 -3.953 -8.055 1 98.94 132 VAL B O 1
ATOM 3308 N N . LEU B 1 133 ? 3.334 -3.912 -5.84 1 98.94 133 LEU B N 1
ATOM 3309 C CA . LEU B 1 133 ? 2.742 -2.582 -5.934 1 98.94 133 LEU B CA 1
ATOM 3310 C C . LEU B 1 133 ? 3.773 -1.561 -6.402 1 98.94 133 LEU B C 1
ATOM 3312 O O . LEU B 1 133 ? 3.479 -0.728 -7.266 1 98.94 133 LEU B O 1
ATOM 3316 N N . LYS B 1 134 ? 4.926 -1.603 -5.797 1 98.81 134 LYS B N 1
ATOM 3317 C CA . LYS B 1 134 ? 6.012 -0.715 -6.199 1 98.81 134 LYS B CA 1
ATOM 3318 C C . LYS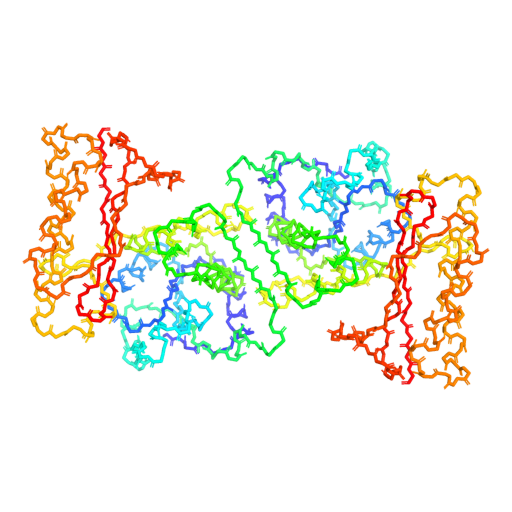 B 1 134 ? 6.309 -0.852 -7.691 1 98.81 134 LYS B C 1
ATOM 3320 O O . LYS B 1 134 ? 6.438 0.149 -8.398 1 98.81 134 LYS B O 1
ATOM 3325 N N . LEU B 1 135 ? 6.398 -2.107 -8.188 1 98.94 135 LEU B N 1
ATOM 3326 C CA . LEU B 1 135 ? 6.672 -2.385 -9.594 1 98.94 135 LEU B CA 1
ATOM 3327 C C . LEU B 1 135 ? 5.539 -1.869 -10.477 1 98.94 135 LEU B C 1
ATOM 3329 O O . LEU B 1 135 ? 5.785 -1.343 -11.562 1 98.94 135 LEU B O 1
ATOM 3333 N N . PHE B 1 136 ? 4.262 -2.064 -10.031 1 98.94 136 PHE B N 1
ATOM 3334 C CA . PHE B 1 136 ? 3.129 -1.541 -10.789 1 98.94 136 PHE B CA 1
ATOM 3335 C C . PHE B 1 136 ? 3.23 -0.027 -10.93 1 98.94 136 PHE B C 1
ATOM 3337 O O . PHE B 1 136 ? 2.916 0.521 -11.992 1 98.94 136 PHE B O 1
ATOM 3344 N N . ASN B 1 137 ? 3.672 0.642 -9.867 1 98.75 137 ASN B N 1
ATOM 3345 C CA . ASN B 1 137 ? 3.795 2.096 -9.914 1 98.75 137 ASN B CA 1
ATOM 3346 C C . ASN B 1 137 ? 4.938 2.531 -10.828 1 98.75 137 ASN B C 1
ATOM 3348 O O . ASN B 1 137 ? 4.863 3.584 -11.461 1 98.75 137 ASN B O 1
ATOM 3352 N N . ILE B 1 138 ? 5.992 1.766 -10.914 1 98.81 138 ILE B N 1
ATOM 3353 C CA . ILE B 1 138 ? 7.176 2.08 -11.711 1 98.81 138 ILE B CA 1
ATOM 3354 C C . ILE B 1 138 ? 6.895 1.797 -13.188 1 98.81 138 ILE B C 1
ATOM 3356 O O . ILE B 1 138 ? 7.211 2.613 -14.055 1 98.81 138 ILE B O 1
ATOM 3360 N N . VAL B 1 139 ? 6.215 0.647 -13.461 1 98.81 139 VAL B N 1
ATOM 3361 C CA . VAL B 1 139 ? 6.066 0.145 -14.82 1 98.81 139 VAL B CA 1
ATOM 3362 C C . VAL B 1 139 ? 4.723 0.593 -15.391 1 98.81 139 VAL B C 1
ATOM 3364 O O . VAL B 1 139 ? 4.562 0.703 -16.609 1 98.81 139 VAL B O 1
ATOM 3367 N N . ASN B 1 140 ? 3.713 0.85 -14.508 1 98.06 140 ASN B N 1
ATOM 3368 C CA . ASN B 1 140 ? 2.377 1.295 -14.891 1 98.06 140 ASN B CA 1
ATOM 3369 C C . ASN B 1 140 ? 1.808 0.449 -16.031 1 98.06 140 ASN B C 1
ATOM 3371 O O . ASN B 1 140 ? 1.392 0.984 -17.062 1 98.06 140 ASN B O 1
ATOM 3375 N N . PRO B 1 141 ? 1.75 -0.855 -15.891 1 98.88 141 PRO B N 1
ATOM 3376 C CA . PRO B 1 141 ? 1.307 -1.728 -16.984 1 98.88 141 PRO B CA 1
ATOM 3377 C C . PRO B 1 141 ? -0.207 -1.695 -17.188 1 98.88 141 PRO B C 1
ATOM 3379 O O . PRO B 1 141 ? -0.95 -1.357 -16.25 1 98.88 141 PRO B O 1
ATOM 3382 N N . ASP B 1 142 ? -0.662 -2.037 -18.391 1 98.69 142 ASP B N 1
ATOM 3383 C CA . ASP B 1 142 ? -2.074 -2.275 -18.672 1 98.69 142 ASP B CA 1
ATOM 3384 C C . ASP B 1 142 ? -2.502 -3.664 -18.203 1 98.69 142 ASP B C 1
ATOM 3386 O O . ASP B 1 142 ? -3.609 -3.834 -17.688 1 98.69 142 ASP B O 1
ATOM 3390 N N . ARG B 1 143 ? -1.608 -4.594 -18.375 1 98.94 143 ARG B N 1
ATOM 3391 C CA . ARG B 1 143 ? -1.81 -5.977 -17.953 1 98.94 143 ARG B CA 1
ATOM 3392 C C . ARG B 1 143 ? -0.56 -6.531 -17.266 1 98.94 143 ARG B C 1
ATOM 3394 O O . ARG B 1 143 ? 0.562 -6.207 -17.672 1 98.94 143 ARG B O 1
ATOM 3401 N N . ALA B 1 144 ? -0.762 -7.293 -16.312 1 98.94 144 ALA B N 1
ATOM 3402 C CA . ALA B 1 144 ? 0.33 -8.008 -15.664 1 98.94 144 ALA B CA 1
ATOM 3403 C C . ALA B 1 144 ? 0.039 -9.5 -15.578 1 98.94 144 ALA B C 1
ATOM 3405 O O . ALA B 1 144 ? -1.098 -9.906 -15.32 1 98.94 144 ALA B O 1
ATOM 3406 N N . TYR B 1 145 ? 1.022 -10.273 -15.75 1 98.94 145 TYR B N 1
ATOM 3407 C CA . TYR B 1 145 ? 0.862 -11.711 -15.922 1 98.94 145 TYR B CA 1
ATOM 3408 C C . TYR B 1 145 ? 1.496 -12.477 -14.758 1 98.94 145 TYR B C 1
ATOM 3410 O O . TYR B 1 145 ? 2.664 -12.258 -14.43 1 98.94 145 TYR B O 1
ATOM 3418 N N . PHE B 1 146 ? 0.721 -13.32 -14.164 1 98.75 146 PHE B N 1
ATOM 3419 C CA . PHE B 1 146 ? 1.166 -14.125 -13.031 1 98.75 146 PHE B CA 1
ATOM 3420 C C . PHE B 1 146 ? 0.804 -15.594 -13.227 1 98.75 146 PHE B C 1
ATOM 3422 O O . PHE B 1 146 ? -0.278 -15.906 -13.727 1 98.75 146 PHE B O 1
ATOM 3429 N N . GLY B 1 147 ? 1.671 -16.453 -12.875 1 97.88 147 GLY B N 1
ATOM 3430 C CA . GLY B 1 147 ? 1.41 -17.875 -12.977 1 97.88 147 GLY B CA 1
ATOM 3431 C C . GLY B 1 147 ? 0.455 -18.391 -11.914 1 97.88 147 GLY B C 1
ATOM 3432 O O . GLY B 1 147 ? 0.537 -17.984 -10.75 1 97.88 147 GLY B O 1
ATOM 3433 N N . GLN B 1 148 ? -0.318 -19.297 -12.273 1 97.62 148 GLN B N 1
ATOM 3434 C CA . GLN B 1 148 ? -1.295 -19.891 -11.367 1 97.62 148 GLN B CA 1
ATOM 3435 C C . GLN B 1 148 ? -0.625 -20.844 -10.383 1 97.62 148 GLN B C 1
ATOM 3437 O O . GLN B 1 148 ? -1.236 -21.25 -9.398 1 97.62 148 GLN B O 1
ATOM 3442 N N . LYS B 1 149 ? 0.641 -21.172 -10.672 1 96.94 149 LYS B N 1
ATOM 3443 C CA . LYS B 1 149 ? 1.342 -22.078 -9.766 1 96.94 149 LYS B CA 1
ATOM 3444 C C . LYS B 1 149 ? 1.308 -21.547 -8.328 1 96.94 149 LYS B C 1
ATOM 3446 O O . LYS B 1 149 ? 1.024 -22.297 -7.395 1 96.94 149 LYS B O 1
ATOM 3451 N N . ASP B 1 150 ? 1.66 -20.328 -8.172 1 97.06 150 ASP B N 1
ATOM 3452 C CA . ASP B 1 150 ? 1.504 -19.688 -6.867 1 97.06 150 ASP B CA 1
ATOM 3453 C C . ASP B 1 150 ? 0.129 -19.047 -6.738 1 97.06 150 ASP B C 1
ATOM 3455 O O . ASP B 1 150 ? 0.013 -17.812 -6.77 1 97.06 150 ASP B O 1
ATOM 3459 N N . ALA B 1 151 ? -0.838 -19.828 -6.504 1 97.94 151 ALA B N 1
ATOM 3460 C CA . ALA B 1 151 ? -2.236 -19.406 -6.512 1 97.94 151 ALA B CA 1
ATOM 3461 C C . ALA B 1 151 ? -2.512 -18.406 -5.402 1 97.94 151 ALA B C 1
ATOM 3463 O O . ALA B 1 151 ? -3.336 -17.5 -5.566 1 97.94 151 ALA B O 1
ATOM 3464 N N . GLN B 1 152 ? -1.914 -18.609 -4.262 1 98.19 152 GLN B N 1
ATOM 3465 C CA . GLN B 1 152 ? -2.131 -17.672 -3.168 1 98.19 152 GLN B CA 1
ATOM 3466 C C . GLN B 1 152 ? -1.548 -16.297 -3.496 1 98.19 152 GLN B C 1
ATOM 3468 O O . GLN B 1 152 ? -2.154 -15.273 -3.188 1 98.19 152 GLN B O 1
ATOM 3473 N N . GLN B 1 153 ? -0.356 -16.281 -4.105 1 98.44 153 GLN B N 1
ATOM 3474 C CA . GLN B 1 153 ? 0.201 -15.008 -4.566 1 98.44 153 GLN B CA 1
ATOM 3475 C C . GLN B 1 153 ? -0.748 -14.312 -5.535 1 98.44 153 GLN B C 1
ATOM 3477 O O . GLN B 1 153 ? -0.985 -13.109 -5.418 1 98.44 153 GLN B O 1
ATOM 3482 N N . LEU B 1 154 ? -1.213 -15.055 -6.469 1 98.31 154 LEU B N 1
ATOM 3483 C CA . LEU B 1 154 ? -2.154 -14.508 -7.438 1 98.31 154 LEU B CA 1
ATOM 3484 C C . LEU B 1 154 ? -3.369 -13.906 -6.738 1 98.31 154 LEU B C 1
ATOM 3486 O O . LEU B 1 154 ? -3.807 -12.805 -7.078 1 98.31 154 LEU B O 1
ATOM 3490 N N . ALA B 1 155 ? -3.926 -14.602 -5.789 1 98.12 155 ALA B N 1
ATOM 3491 C CA . ALA B 1 155 ? -5.082 -14.117 -5.035 1 98.12 155 ALA B CA 1
ATOM 3492 C C . ALA B 1 155 ? -4.75 -12.836 -4.285 1 98.12 155 ALA B C 1
ATOM 3494 O O . ALA B 1 155 ? -5.555 -11.898 -4.258 1 98.12 155 ALA B O 1
ATOM 3495 N N . VAL B 1 156 ? -3.586 -12.812 -3.674 1 98.5 156 VAL B N 1
ATOM 3496 C CA . VAL B 1 156 ? -3.125 -11.648 -2.928 1 98.5 156 VAL B CA 1
ATOM 3497 C C . VAL B 1 156 ? -3.035 -10.438 -3.857 1 98.5 156 VAL B C 1
ATOM 3499 O O . VAL B 1 156 ? -3.533 -9.359 -3.533 1 98.5 156 VAL B O 1
ATOM 3502 N N . ILE B 1 157 ? -2.42 -10.648 -5.027 1 98.69 157 ILE B N 1
ATOM 3503 C CA . ILE B 1 157 ? -2.197 -9.562 -5.98 1 98.69 157 ILE B CA 1
ATOM 3504 C C . ILE B 1 157 ? -3.535 -9.07 -6.523 1 98.69 157 ILE B C 1
ATOM 3506 O O . ILE B 1 157 ? -3.764 -7.863 -6.625 1 98.69 157 ILE B O 1
ATOM 3510 N N . LYS B 1 158 ? -4.422 -9.953 -6.863 1 98.38 158 LYS B N 1
ATOM 3511 C CA . LYS B 1 158 ? -5.742 -9.57 -7.359 1 98.38 158 LYS B CA 1
ATOM 3512 C C . LYS B 1 158 ? -6.5 -8.75 -6.32 1 98.38 158 LYS B C 1
ATOM 3514 O O . LYS B 1 158 ? -7.109 -7.727 -6.652 1 98.38 158 LYS B O 1
ATOM 3519 N N . GLN B 1 159 ? -6.484 -9.234 -5.094 1 98.38 159 GLN B N 1
ATOM 3520 C CA . GLN B 1 159 ? -7.16 -8.531 -4.008 1 98.38 159 GLN B CA 1
ATOM 3521 C C . GLN B 1 159 ? -6.586 -7.129 -3.816 1 98.38 159 GLN B C 1
ATOM 3523 O O . GLN B 1 159 ? -7.336 -6.16 -3.672 1 98.38 159 GLN B O 1
ATOM 3528 N N . MET B 1 160 ? -5.289 -7.016 -3.789 1 98.81 160 MET B N 1
ATOM 3529 C CA . MET B 1 160 ? -4.613 -5.73 -3.625 1 98.81 160 MET B CA 1
ATOM 3530 C C . MET B 1 160 ? -5.008 -4.762 -4.73 1 98.81 160 MET B C 1
ATOM 3532 O O . MET B 1 160 ? -5.32 -3.6 -4.465 1 98.81 160 MET B O 1
ATOM 3536 N N . VAL B 1 161 ? -5.016 -5.254 -6.008 1 98.81 161 VAL B N 1
ATOM 3537 C CA . VAL B 1 161 ? -5.363 -4.441 -7.168 1 98.81 161 VAL B CA 1
ATOM 3538 C C . VAL B 1 161 ? -6.797 -3.938 -7.035 1 98.81 161 VAL B C 1
ATOM 3540 O O . VAL B 1 161 ? -7.07 -2.756 -7.262 1 98.81 161 VAL B O 1
ATOM 3543 N N . LYS B 1 162 ? -7.664 -4.844 -6.629 1 98.44 162 LYS B N 1
ATOM 3544 C CA . LYS B 1 162 ? -9.07 -4.492 -6.434 1 98.44 162 LYS B CA 1
ATOM 3545 C C . LYS B 1 162 ? -9.234 -3.486 -5.297 1 98.44 162 LYS B C 1
ATOM 3547 O O . LYS B 1 162 ? -9.875 -2.447 -5.469 1 98.44 162 LYS B O 1
ATOM 3552 N N . ASP B 1 163 ? -8.664 -3.789 -4.176 1 98.81 163 ASP B N 1
ATOM 3553 C CA . ASP B 1 163 ? -8.82 -2.977 -2.975 1 98.81 163 ASP B CA 1
ATOM 3554 C C . ASP B 1 163 ? -8.297 -1.559 -3.199 1 98.81 163 ASP B C 1
ATOM 3556 O O . ASP B 1 163 ? -8.914 -0.588 -2.746 1 98.81 163 ASP B O 1
ATOM 3560 N N . LEU B 1 164 ? -7.168 -1.392 -3.896 1 98.88 164 LEU B N 1
ATOM 3561 C CA . LEU B 1 164 ? -6.508 -0.098 -4.027 1 98.88 164 LEU B CA 1
ATOM 3562 C C . LEU B 1 164 ? -6.898 0.58 -5.34 1 98.88 164 LEU B C 1
ATOM 3564 O O . LEU B 1 164 ? -6.367 1.641 -5.676 1 98.88 164 LEU B O 1
ATOM 3568 N N . ASN B 1 165 ? -7.801 -0.03 -6.094 1 98.62 165 ASN B N 1
ATOM 3569 C CA . ASN B 1 165 ? -8.344 0.514 -7.332 1 98.62 165 ASN B CA 1
ATOM 3570 C C . ASN B 1 165 ? -7.246 0.805 -8.352 1 98.62 165 ASN B C 1
ATOM 3572 O O . ASN B 1 165 ? -7.219 1.882 -8.945 1 98.62 165 ASN B O 1
ATOM 3576 N N . LEU B 1 166 ? -6.285 -0.115 -8.5 1 98.62 166 LEU B N 1
ATOM 3577 C CA . LEU B 1 166 ? -5.23 0.033 -9.5 1 98.62 166 LEU B CA 1
ATOM 3578 C C . LEU B 1 166 ? -5.773 -0.215 -10.898 1 98.62 166 LEU B C 1
ATOM 3580 O O . LEU B 1 166 ? -6.66 -1.055 -11.094 1 98.62 166 LEU B O 1
ATOM 3584 N N . ASP B 1 167 ? -5.238 0.503 -11.836 1 97.06 167 ASP B N 1
ATOM 3585 C CA . ASP B 1 167 ? -5.637 0.326 -13.227 1 97.06 167 ASP B CA 1
ATOM 3586 C C . ASP B 1 167 ? -4.734 -0.685 -13.938 1 97.06 167 ASP B C 1
ATOM 3588 O O . ASP B 1 167 ? -4.055 -0.346 -14.906 1 97.06 167 ASP B O 1
ATOM 3592 N N . VAL B 1 168 ? -4.684 -1.895 -13.484 1 98.62 168 VAL B N 1
ATOM 3593 C CA . VAL B 1 168 ? -3.926 -2.986 -14.086 1 98.62 168 VAL B CA 1
ATOM 3594 C C . VAL B 1 168 ? -4.785 -4.25 -14.125 1 98.62 168 VAL B C 1
ATOM 3596 O O . VAL B 1 168 ? -5.422 -4.605 -13.133 1 98.62 168 VAL B O 1
ATOM 3599 N N . GLU B 1 169 ? -4.898 -4.809 -15.234 1 98.81 169 GLU B N 1
ATOM 3600 C CA . GLU B 1 169 ? -5.566 -6.102 -15.359 1 98.81 169 GLU B CA 1
ATOM 3601 C C . GLU B 1 169 ? -4.613 -7.25 -15.031 1 98.81 169 GLU B C 1
ATOM 3603 O O . GLU B 1 169 ? -3.541 -7.363 -15.625 1 98.81 169 GLU B O 1
ATOM 3608 N N . ILE B 1 170 ? -4.961 -8.047 -14.094 1 98.88 170 ILE B N 1
ATOM 3609 C CA . ILE B 1 170 ? -4.156 -9.219 -13.742 1 98.88 170 ILE B CA 1
ATOM 3610 C C . ILE B 1 170 ? -4.582 -10.406 -14.594 1 98.88 170 ILE B C 1
ATOM 3612 O O . ILE B 1 170 ? -5.746 -10.812 -14.578 1 98.88 170 ILE B O 1
ATOM 3616 N N . VAL B 1 171 ? -3.643 -10.961 -15.273 1 98.88 171 VAL B N 1
ATOM 3617 C CA . VAL B 1 171 ? -3.91 -12.078 -16.172 1 98.88 171 VAL B CA 1
ATOM 3618 C C . VAL B 1 171 ? -3.285 -13.352 -15.617 1 98.88 171 VAL B C 1
ATOM 3620 O O . VAL B 1 171 ? -2.064 -13.523 -15.656 1 98.88 171 VAL B O 1
ATOM 3623 N N . PRO B 1 172 ? -4.094 -14.219 -15.109 1 98.31 172 PRO B N 1
ATOM 3624 C CA . PRO B 1 172 ? -3.566 -15.508 -14.656 1 98.31 172 PRO B CA 1
ATOM 3625 C C . PRO B 1 172 ? -3.105 -16.391 -15.812 1 98.31 172 PRO B C 1
ATOM 3627 O O . PRO B 1 172 ? -3.75 -16.438 -16.859 1 98.31 172 PRO B O 1
ATOM 3630 N N . CYS B 1 173 ? -2.033 -17.047 -15.664 1 98.56 173 CYS B N 1
ATOM 3631 C CA . CYS B 1 173 ? -1.489 -17.953 -16.656 1 98.56 173 CYS B CA 1
ATOM 3632 C C . CYS B 1 173 ? -1.372 -19.359 -16.094 1 98.56 173 CYS B C 1
ATOM 3634 O O . CYS B 1 173 ? -0.999 -19.547 -14.938 1 98.56 173 CYS B O 1
ATOM 3636 N N . PRO B 1 174 ? -1.639 -20.344 -16.875 1 97.81 174 PRO B N 1
ATOM 3637 C CA . PRO B 1 174 ? -1.663 -21.734 -16.406 1 97.81 174 PRO B CA 1
ATOM 3638 C C . PRO B 1 174 ? -0.298 -22.219 -15.914 1 97.81 174 PRO B C 1
ATOM 3640 O O . PRO B 1 174 ? 0.734 -21.688 -16.344 1 97.81 174 PRO B O 1
ATOM 3643 N N . ILE B 1 175 ? -0.349 -23.234 -15.047 1 98 175 ILE B N 1
ATOM 3644 C CA . ILE B 1 175 ? 0.868 -23.875 -14.578 1 98 175 ILE B CA 1
ATOM 3645 C C . ILE B 1 175 ? 1.536 -24.625 -15.734 1 98 175 ILE B C 1
ATOM 3647 O O . ILE B 1 175 ? 0.875 -25.344 -16.484 1 98 175 ILE B O 1
ATOM 3651 N N . VAL B 1 176 ? 2.764 -24.359 -15.93 1 97.81 176 VAL B N 1
ATOM 3652 C CA . VAL B 1 176 ? 3.551 -25.109 -16.891 1 97.81 176 VAL B CA 1
ATOM 3653 C C . VAL B 1 176 ? 4.266 -26.266 -16.188 1 97.81 176 VAL B C 1
ATOM 3655 O O . VAL B 1 176 ? 4.949 -26.047 -15.18 1 97.81 176 VAL B O 1
ATOM 3658 N N . ARG B 1 177 ? 4.105 -27.438 -16.734 1 97.5 177 ARG B N 1
ATOM 3659 C CA . ARG B 1 177 ? 4.617 -28.625 -16.078 1 97.5 177 ARG B CA 1
ATOM 3660 C C . ARG B 1 177 ? 5.66 -29.328 -16.953 1 97.5 177 ARG B C 1
ATOM 3662 O O . ARG B 1 177 ? 5.652 -29.188 -18.172 1 97.5 177 ARG B O 1
ATOM 3669 N N . GLU B 1 178 ? 6.5 -30 -16.297 1 95.44 178 GLU B N 1
ATOM 3670 C CA . GLU B 1 178 ? 7.422 -30.891 -16.984 1 95.44 178 GLU B CA 1
ATOM 3671 C C . GLU B 1 178 ? 6.695 -32.125 -17.516 1 95.44 178 GLU B C 1
ATOM 3673 O O . GLU B 1 178 ? 5.504 -32.312 -17.266 1 95.44 178 GLU B O 1
ATOM 3678 N N . GLU B 1 179 ? 7.398 -32.906 -18.25 1 94.56 179 GLU B N 1
ATOM 3679 C CA . GLU B 1 179 ? 6.797 -34.062 -18.906 1 94.56 179 GLU B CA 1
ATOM 3680 C C . GLU B 1 179 ? 6.184 -35 -17.875 1 94.56 179 GLU B C 1
ATOM 3682 O O . GLU B 1 179 ? 5.168 -35.656 -18.156 1 94.56 179 GLU B O 1
ATOM 3687 N N . ASP B 1 180 ? 6.82 -35 -16.703 1 94.5 180 ASP B N 1
ATOM 3688 C CA . ASP B 1 180 ? 6.367 -35.969 -15.695 1 94.5 180 ASP B CA 1
ATOM 3689 C C . ASP B 1 180 ? 5.348 -35.344 -14.758 1 94.5 180 ASP B C 1
ATOM 3691 O O . ASP B 1 180 ? 4.996 -35.906 -13.727 1 94.5 180 ASP B O 1
ATOM 3695 N N . GLY B 1 181 ? 4.984 -34.062 -15.062 1 95.75 181 GLY B N 1
ATOM 3696 C CA . GLY B 1 181 ? 3.887 -33.438 -14.336 1 95.75 181 GLY B CA 1
ATOM 3697 C C . GLY B 1 181 ? 4.352 -32.438 -13.281 1 95.75 181 GLY B C 1
ATOM 3698 O O . GLY B 1 181 ? 3.559 -31.656 -12.773 1 95.75 181 GLY B O 1
ATOM 3699 N N . LEU B 1 182 ? 5.59 -32.531 -12.883 1 96.25 182 LEU B N 1
ATOM 3700 C CA . LEU B 1 182 ? 6.109 -31.594 -11.883 1 96.25 182 LEU B CA 1
ATOM 3701 C C . LEU B 1 182 ? 5.996 -30.156 -12.359 1 96.25 182 LEU B C 1
ATOM 3703 O O . LEU B 1 182 ? 6.387 -29.828 -13.484 1 96.25 182 LEU B O 1
ATOM 3707 N N . ALA B 1 183 ? 5.402 -29.328 -11.531 1 96.81 183 ALA B N 1
ATOM 3708 C CA . ALA B 1 183 ? 5.324 -27.922 -11.883 1 96.81 183 ALA B CA 1
ATOM 3709 C C . ALA B 1 183 ? 6.715 -27.312 -12.031 1 96.81 183 ALA B C 1
ATOM 3711 O O . ALA B 1 183 ? 7.594 -27.547 -11.195 1 96.81 183 ALA B O 1
ATOM 3712 N N . MET B 1 184 ? 6.906 -26.562 -13.062 1 95.69 184 MET B N 1
ATOM 3713 C CA . MET B 1 184 ? 8.211 -25.953 -13.297 1 95.69 184 MET B CA 1
ATOM 3714 C C . MET B 1 184 ? 8.516 -24.891 -12.25 1 95.69 184 MET B C 1
ATOM 3716 O O . MET B 1 184 ? 7.633 -24.125 -11.867 1 95.69 184 MET B O 1
ATOM 3720 N N . SER B 1 185 ? 9.734 -24.922 -11.797 1 93.06 185 SER B N 1
ATOM 3721 C CA . SER B 1 185 ? 10.203 -23.984 -10.781 1 93.06 185 SER B CA 1
ATOM 3722 C C . SER B 1 185 ? 11.719 -23.797 -10.867 1 93.06 185 SER B C 1
ATOM 3724 O O . SER B 1 185 ? 12.453 -24.75 -11.156 1 93.06 185 SER B O 1
ATOM 3726 N N . SER B 1 186 ? 12.156 -22.562 -10.547 1 91.06 186 SER B N 1
ATOM 3727 C CA . SER B 1 186 ? 13.586 -22.312 -10.414 1 91.06 186 SER B CA 1
ATOM 3728 C C . SER B 1 186 ? 14.203 -23.203 -9.336 1 91.06 186 SER B C 1
ATOM 3730 O O . SER B 1 186 ? 15.352 -23.625 -9.461 1 91.06 186 SER B O 1
ATOM 3732 N N . ARG B 1 187 ? 13.453 -23.594 -8.273 1 92.88 187 ARG B N 1
ATOM 3733 C CA . ARG B 1 187 ? 13.938 -24.344 -7.117 1 92.88 187 ARG B CA 1
ATOM 3734 C C . ARG B 1 187 ? 14.094 -25.828 -7.449 1 92.88 187 ARG B C 1
ATOM 3736 O O . ARG B 1 187 ? 14.711 -26.578 -6.688 1 92.88 187 ARG B O 1
ATOM 3743 N N . ASN B 1 188 ? 13.523 -26.25 -8.617 1 93.06 188 ASN B N 1
ATOM 3744 C CA . ASN B 1 188 ? 13.727 -27.641 -9.016 1 93.06 188 ASN B CA 1
ATOM 3745 C C . ASN B 1 188 ? 15.203 -27.969 -9.156 1 93.06 188 ASN B C 1
ATOM 3747 O O . ASN B 1 188 ? 15.594 -29.125 -9.039 1 93.06 188 ASN B O 1
ATOM 3751 N N . THR B 1 189 ? 15.984 -26.969 -9.383 1 91.44 189 THR B N 1
ATOM 3752 C CA . THR B 1 189 ? 17.406 -27.172 -9.617 1 91.44 189 THR B CA 1
ATOM 3753 C C . THR B 1 189 ? 18.109 -27.578 -8.328 1 91.44 189 THR B C 1
ATOM 3755 O O . THR B 1 189 ? 19.25 -28.062 -8.359 1 91.44 189 THR B O 1
ATOM 3758 N N . TYR B 1 190 ? 17.422 -27.375 -7.191 1 93 190 TYR B N 1
ATOM 3759 C CA . TYR B 1 190 ? 18 -27.75 -5.906 1 93 190 TYR B CA 1
ATOM 3760 C C . TYR B 1 190 ? 17.953 -29.266 -5.695 1 93 190 TYR B C 1
ATOM 3762 O O . TYR B 1 190 ? 18.641 -29.797 -4.828 1 93 190 TYR B O 1
ATOM 3770 N N . LEU B 1 191 ? 17.141 -29.984 -6.465 1 95.94 191 LEU B N 1
ATOM 3771 C CA . LEU B 1 191 ? 16.812 -31.375 -6.184 1 95.94 191 LEU B CA 1
ATOM 3772 C C . LEU B 1 191 ? 17.875 -32.312 -6.738 1 95.94 191 LEU B C 1
ATOM 3774 O O . LEU B 1 191 ? 18.344 -32.125 -7.867 1 95.94 191 LEU B O 1
ATOM 3778 N N . SER B 1 192 ? 18.203 -33.281 -5.906 1 96.62 192 SER B N 1
ATOM 3779 C CA . SER B 1 192 ? 18.984 -34.375 -6.449 1 96.62 192 SER B CA 1
ATOM 3780 C C . SER B 1 192 ? 18.156 -35.219 -7.422 1 96.62 192 SER B C 1
ATOM 3782 O O . SER B 1 192 ? 16.953 -35.031 -7.539 1 96.62 192 SER B O 1
ATOM 3784 N N . GLY B 1 193 ? 18.844 -36.094 -8.133 1 95.88 193 GLY B N 1
ATOM 3785 C CA . GLY B 1 193 ? 18.141 -36.969 -9.055 1 95.88 193 GLY B CA 1
ATOM 3786 C C . GLY B 1 193 ? 17.016 -37.75 -8.398 1 95.88 193 GLY B C 1
ATOM 3787 O O . GLY B 1 193 ? 15.898 -37.781 -8.922 1 95.88 193 GLY B O 1
ATOM 3788 N N . ASP B 1 194 ? 17.297 -38.281 -7.227 1 96.56 194 ASP B N 1
ATOM 3789 C CA . ASP B 1 194 ? 16.312 -39.062 -6.496 1 96.56 194 ASP B CA 1
ATOM 3790 C C . ASP B 1 194 ? 15.195 -38.188 -5.957 1 96.56 194 ASP B C 1
ATOM 3792 O O . ASP B 1 194 ? 14.016 -38.531 -6.016 1 96.56 194 ASP B O 1
ATOM 3796 N N . GLU B 1 195 ? 15.578 -37.062 -5.48 1 97.06 195 GLU B N 1
ATOM 3797 C CA . GLU B 1 195 ? 14.602 -36.094 -4.973 1 97.06 195 GLU B CA 1
ATOM 3798 C C . GLU B 1 195 ? 13.664 -35.625 -6.082 1 97.06 195 GLU B C 1
ATOM 3800 O O . GLU B 1 195 ? 12.461 -35.469 -5.863 1 97.06 195 GLU B O 1
ATOM 3805 N N . ARG B 1 196 ? 14.273 -35.406 -7.227 1 96.94 196 ARG B N 1
ATOM 3806 C CA . ARG B 1 196 ? 13.5 -34.969 -8.375 1 96.94 196 ARG B CA 1
ATOM 3807 C C . ARG B 1 196 ? 12.43 -35.969 -8.75 1 96.94 196 ARG B C 1
ATOM 3809 O O . ARG B 1 196 ? 11.305 -35.594 -9.102 1 96.94 196 ARG B O 1
ATOM 3816 N N . LYS B 1 197 ? 12.766 -37.188 -8.727 1 96.62 197 LYS B N 1
ATOM 3817 C CA . LYS B 1 197 ? 11.805 -38.25 -8.977 1 96.62 197 LYS B CA 1
ATOM 3818 C C . LYS B 1 197 ? 10.695 -38.25 -7.926 1 96.62 197 LYS B C 1
ATOM 3820 O O . LYS B 1 197 ? 9.516 -38.406 -8.258 1 96.62 197 LYS B O 1
ATOM 3825 N N . SER B 1 198 ? 11.094 -38.062 -6.707 1 97.44 198 SER B N 1
ATOM 3826 C CA . SER B 1 198 ? 10.141 -38.062 -5.602 1 97.44 198 SER B CA 1
ATOM 3827 C C . SER B 1 198 ? 9.188 -36.875 -5.695 1 97.44 198 SER B C 1
ATOM 3829 O O . SER B 1 198 ? 8.031 -36.969 -5.281 1 97.44 198 SER B O 1
ATOM 3831 N N . ALA B 1 199 ? 9.656 -35.812 -6.246 1 98 199 ALA B N 1
ATOM 3832 C CA . ALA B 1 199 ? 8.914 -34.562 -6.297 1 98 199 ALA B CA 1
ATOM 3833 C C . ALA B 1 199 ? 7.648 -34.719 -7.137 1 98 199 ALA B C 1
ATOM 3835 O O . ALA B 1 199 ? 6.691 -33.938 -6.969 1 98 199 ALA B O 1
ATOM 3836 N N . THR B 1 200 ? 7.574 -35.656 -8.008 1 98 200 THR B N 1
ATOM 3837 C CA . THR B 1 200 ? 6.422 -35.875 -8.875 1 98 200 THR B CA 1
ATOM 3838 C C . THR B 1 200 ? 5.191 -36.281 -8.055 1 98 200 THR B C 1
ATOM 3840 O O . THR B 1 200 ? 4.066 -36.219 -8.555 1 98 200 THR B O 1
ATOM 3843 N N . VAL B 1 201 ? 5.449 -36.625 -6.777 1 98.31 201 VAL B N 1
ATOM 3844 C CA . VAL B 1 201 ? 4.363 -37.062 -5.91 1 98.31 201 VAL B CA 1
ATOM 3845 C C . VAL B 1 201 ? 3.387 -35.906 -5.672 1 98.31 201 VAL B C 1
ATOM 3847 O O . VAL B 1 201 ? 2.207 -36.125 -5.395 1 98.31 201 VAL B O 1
ATOM 3850 N N . LEU B 1 202 ? 3.871 -34.656 -5.773 1 98.5 202 LEU B N 1
ATOM 3851 C CA . LEU B 1 202 ? 2.979 -33.531 -5.613 1 98.5 202 LEU B CA 1
ATOM 3852 C C . LEU B 1 202 ? 1.834 -33.594 -6.617 1 98.5 202 LEU B C 1
ATOM 3854 O O . LEU B 1 202 ? 0.664 -33.5 -6.234 1 98.5 202 LEU B O 1
ATOM 3858 N N . TYR B 1 203 ? 2.186 -33.75 -7.84 1 98.5 203 TYR B N 1
ATOM 3859 C CA . TYR B 1 203 ? 1.202 -33.781 -8.914 1 98.5 203 TYR B CA 1
ATOM 3860 C C . TYR B 1 203 ? 0.342 -35.031 -8.82 1 98.5 203 TYR B C 1
ATOM 3862 O O . TYR B 1 203 ? -0.869 -35 -9.055 1 98.5 203 TYR B O 1
ATOM 3870 N N . ARG B 1 204 ? 1.013 -36.156 -8.5 1 98.5 204 ARG B N 1
ATOM 3871 C CA . ARG B 1 204 ? 0.272 -37.406 -8.336 1 98.5 204 ARG B CA 1
ATOM 3872 C C . ARG B 1 204 ? -0.769 -37.281 -7.23 1 98.5 204 ARG B C 1
ATOM 3874 O O . ARG B 1 204 ? -1.877 -37.812 -7.355 1 98.5 204 ARG B O 1
ATOM 3881 N N . ALA B 1 205 ? -0.397 -36.656 -6.156 1 98.75 205 ALA B N 1
ATOM 3882 C CA . ALA B 1 205 ? -1.318 -36.469 -5.043 1 98.75 205 ALA B CA 1
ATOM 3883 C C . ALA B 1 205 ? -2.504 -35.594 -5.449 1 98.75 205 ALA B C 1
ATOM 3885 O O . ALA B 1 205 ? -3.646 -35.875 -5.086 1 98.75 205 ALA B O 1
ATOM 3886 N N . LEU B 1 206 ? -2.268 -34.531 -6.148 1 98.75 206 LEU B N 1
ATOM 3887 C CA . LEU B 1 206 ? -3.33 -33.656 -6.641 1 98.75 206 LEU B CA 1
ATOM 3888 C C . LEU B 1 206 ? -4.281 -34.406 -7.559 1 98.75 206 LEU B C 1
ATOM 3890 O O . LEU B 1 206 ? -5.5 -34.281 -7.449 1 98.75 206 LEU B O 1
ATOM 3894 N N . ASN B 1 207 ? -3.721 -35.219 -8.414 1 98.56 207 ASN B N 1
ATOM 3895 C CA . ASN B 1 207 ? -4.535 -36 -9.336 1 98.56 207 ASN B CA 1
ATOM 3896 C C . ASN B 1 207 ? -5.367 -37.031 -8.594 1 98.56 207 ASN B C 1
ATOM 3898 O O . ASN B 1 207 ? -6.488 -37.344 -9 1 98.56 207 ASN B O 1
ATOM 3902 N N . LEU B 1 208 ? -4.715 -37.625 -7.57 1 98.69 208 LEU B N 1
ATOM 3903 C CA . LEU B 1 208 ? -5.469 -38.562 -6.738 1 98.69 208 LEU B CA 1
ATOM 3904 C C . LEU B 1 208 ? -6.719 -37.906 -6.176 1 98.69 208 LEU B C 1
ATOM 3906 O O . LEU B 1 208 ? -7.812 -38.469 -6.234 1 98.69 208 LEU B O 1
ATOM 3910 N N . ALA B 1 209 ? -6.566 -36.719 -5.621 1 98.75 209 ALA B N 1
ATOM 3911 C CA . ALA B 1 209 ? -7.707 -35.969 -5.086 1 98.75 209 ALA B CA 1
ATOM 3912 C C . ALA B 1 209 ? -8.742 -35.719 -6.172 1 98.75 209 ALA B C 1
ATOM 3914 O O . ALA B 1 209 ? -9.945 -35.906 -5.957 1 98.75 209 ALA B O 1
ATOM 3915 N N . LYS B 1 210 ? -8.289 -35.219 -7.312 1 98.56 210 LYS B N 1
ATOM 3916 C CA . LYS B 1 210 ? -9.18 -34.938 -8.438 1 98.56 210 LYS B CA 1
ATOM 3917 C C . LYS B 1 210 ? -9.992 -36.156 -8.812 1 98.56 210 LYS B C 1
ATOM 3919 O O . LYS B 1 210 ? -11.211 -36.062 -9.008 1 98.56 210 LYS B O 1
ATOM 3924 N N . ASP B 1 211 ? -9.312 -37.312 -8.898 1 98.56 211 ASP B N 1
ATOM 3925 C CA . ASP B 1 211 ? -9.953 -38.594 -9.266 1 98.56 211 ASP B CA 1
ATOM 3926 C C . ASP B 1 211 ? -11.023 -38.969 -8.25 1 98.56 211 ASP B C 1
ATOM 3928 O O . ASP B 1 211 ? -12.117 -39.375 -8.617 1 98.56 211 ASP B O 1
ATOM 3932 N N . LEU B 1 212 ? -10.641 -38.875 -6.988 1 98.62 212 LEU B N 1
ATOM 3933 C CA . LEU B 1 212 ? -11.578 -39.219 -5.922 1 98.62 212 LEU B CA 1
ATOM 3934 C C . LEU B 1 212 ? -12.797 -38.312 -5.957 1 98.62 212 LEU B C 1
ATOM 3936 O O . LEU B 1 212 ? -13.922 -38.75 -5.73 1 98.62 212 LEU B O 1
ATOM 3940 N N . ILE B 1 213 ? -12.594 -37.031 -6.219 1 98.56 213 ILE B N 1
ATOM 3941 C CA . ILE B 1 213 ? -13.68 -36.062 -6.305 1 98.56 213 ILE B CA 1
ATOM 3942 C C . ILE B 1 213 ? -14.586 -36.406 -7.484 1 98.56 213 ILE B C 1
ATOM 3944 O O . ILE B 1 213 ? -15.812 -36.375 -7.371 1 98.56 213 ILE B O 1
ATOM 3948 N N . GLU B 1 214 ? -13.977 -36.75 -8.617 1 97.81 214 GLU B N 1
ATOM 3949 C CA . GLU B 1 214 ? -14.727 -37.156 -9.797 1 97.81 214 GLU B CA 1
ATOM 3950 C C . GLU B 1 214 ? -15.57 -38.406 -9.523 1 97.81 214 GLU B C 1
ATOM 3952 O O . GLU B 1 214 ? -16.641 -38.562 -10.117 1 97.81 214 GLU B O 1
ATOM 3957 N N . LYS B 1 215 ? -15.086 -39.25 -8.656 1 97.94 215 LYS B N 1
ATOM 3958 C CA . LYS B 1 215 ? -15.789 -40.469 -8.289 1 97.94 215 LYS B CA 1
ATOM 3959 C C . LYS B 1 215 ? -16.844 -40.188 -7.215 1 97.94 215 LYS B C 1
ATOM 3961 O O . LYS B 1 215 ? -17.516 -41.094 -6.75 1 97.94 215 LYS B O 1
ATOM 3966 N N . GLY B 1 216 ? -16.891 -38.938 -6.754 1 97.69 216 GLY B N 1
ATOM 3967 C CA . GLY B 1 216 ? -18.016 -38.562 -5.918 1 97.69 216 GLY B CA 1
ATOM 3968 C C . GLY B 1 216 ? -17.609 -38.188 -4.504 1 97.69 216 GLY B C 1
ATOM 3969 O O . GLY B 1 216 ? -18.453 -37.75 -3.705 1 97.69 216 GLY B O 1
ATOM 3970 N N . GLU B 1 217 ? -16.297 -38.281 -4.117 1 98.12 217 GLU B N 1
ATOM 3971 C CA . GLU B 1 217 ? -15.852 -37.906 -2.783 1 98.12 217 GLU B CA 1
ATOM 3972 C C . GLU B 1 217 ? -15.898 -36.406 -2.596 1 98.12 217 GLU B C 1
ATOM 3974 O O . GLU B 1 217 ? -15.43 -35.656 -3.451 1 98.12 217 GLU B O 1
ATOM 3979 N N . ARG B 1 218 ? -16.531 -35.969 -1.461 1 98.31 218 ARG B N 1
ATOM 3980 C CA . ARG B 1 218 ? -16.688 -34.531 -1.243 1 98.31 218 ARG B CA 1
ATOM 3981 C C . ARG B 1 218 ? -16.125 -34.125 0.109 1 98.31 218 ARG B C 1
ATOM 3983 O O . ARG B 1 218 ? -15.984 -32.938 0.395 1 98.31 218 ARG B O 1
ATOM 3990 N N . ASN B 1 219 ? -15.773 -35.062 0.913 1 98.44 219 ASN B N 1
ATOM 3991 C CA . ASN B 1 219 ? -15.258 -34.781 2.248 1 98.44 219 ASN B CA 1
ATOM 3992 C C . ASN B 1 219 ? -13.773 -34.406 2.203 1 98.44 219 ASN B C 1
ATOM 3994 O O . ASN B 1 219 ? -12.922 -35.25 1.911 1 98.44 219 ASN B O 1
ATOM 3998 N N . VAL B 1 220 ? -13.43 -33.219 2.584 1 98.69 220 VAL B N 1
ATOM 3999 C CA . VAL B 1 220 ? -12.078 -32.688 2.473 1 98.69 220 VAL B CA 1
ATOM 4000 C C . VAL B 1 220 ? -11.125 -33.469 3.367 1 98.69 220 VAL B C 1
ATOM 4002 O O . VAL B 1 220 ? -9.984 -33.75 2.986 1 98.69 220 VAL B O 1
ATOM 4005 N N . SER B 1 221 ? -11.578 -33.812 4.531 1 98.5 221 SER B N 1
ATOM 4006 C CA . SER B 1 221 ? -10.727 -34.562 5.449 1 98.5 221 SER B CA 1
ATOM 4007 C C . SER B 1 221 ? -10.281 -35.906 4.844 1 98.5 221 SER B C 1
ATOM 4009 O O . SER B 1 221 ? -9.125 -36.312 4.992 1 98.5 221 SER B O 1
ATOM 4011 N N . LYS B 1 222 ? -11.172 -36.562 4.148 1 98.69 222 LYS B N 1
ATOM 4012 C CA . LYS B 1 222 ? -10.852 -37.844 3.5 1 98.69 222 LYS B CA 1
ATOM 4013 C C . LYS B 1 222 ? -9.883 -37.625 2.338 1 98.69 222 LYS B C 1
ATOM 4015 O O . LYS B 1 222 ? -8.938 -38.406 2.162 1 98.69 222 LYS B O 1
ATOM 4020 N N . LEU B 1 223 ? -10.195 -36.625 1.592 1 98.81 223 LEU B N 1
ATOM 4021 C CA . LEU B 1 223 ? -9.344 -36.312 0.453 1 98.81 223 LEU B CA 1
ATOM 4022 C C . LEU B 1 223 ? -7.93 -35.969 0.913 1 98.81 223 LEU B C 1
ATOM 4024 O O . LEU B 1 223 ? -6.949 -36.438 0.355 1 98.81 223 LEU B O 1
ATOM 4028 N N . LYS B 1 224 ? -7.852 -35.125 1.93 1 98.75 224 LYS B N 1
ATOM 4029 C CA . LYS B 1 224 ? -6.562 -34.75 2.492 1 98.75 224 LYS B CA 1
ATOM 4030 C C . LYS B 1 224 ? -5.781 -35.969 2.98 1 98.75 224 LYS B C 1
ATOM 4032 O O . LYS B 1 224 ? -4.578 -36.062 2.748 1 98.75 224 LYS B O 1
ATOM 4037 N N . LYS B 1 225 ? -6.477 -36.812 3.672 1 98.69 225 LYS B N 1
ATOM 4038 C CA . LYS B 1 225 ? -5.828 -38 4.203 1 98.69 225 LYS B CA 1
ATOM 4039 C C . LYS B 1 225 ? -5.273 -38.875 3.078 1 98.69 225 LYS B C 1
ATOM 4041 O O . LYS B 1 225 ? -4.172 -39.406 3.188 1 98.69 225 LYS B O 1
ATOM 4046 N N . ALA B 1 226 ? -6.008 -39.062 2.039 1 98.81 226 ALA B N 1
ATOM 4047 C CA . ALA B 1 226 ? -5.555 -39.844 0.896 1 98.81 226 ALA B CA 1
ATOM 4048 C C . ALA B 1 226 ? -4.301 -39.25 0.276 1 98.81 226 ALA B C 1
ATOM 4050 O O . ALA B 1 226 ? -3.357 -39.969 -0.059 1 98.81 226 ALA B O 1
ATOM 4051 N N . MET B 1 227 ? -4.332 -37.938 0.109 1 98.88 227 MET B N 1
ATOM 4052 C CA . MET B 1 227 ? -3.172 -37.25 -0.436 1 98.88 227 MET B CA 1
ATOM 4053 C C . MET B 1 227 ? -1.966 -37.406 0.486 1 98.88 227 MET B C 1
ATOM 4055 O O . MET B 1 227 ? -0.86 -37.688 0.026 1 98.88 227 MET B O 1
ATOM 4059 N N . GLU B 1 228 ? -2.213 -37.219 1.788 1 98.75 228 GLU B N 1
ATOM 4060 C CA . GLU B 1 228 ? -1.152 -37.344 2.785 1 98.75 228 GLU B CA 1
ATOM 4061 C C . GLU B 1 228 ? -0.507 -38.719 2.744 1 98.75 228 GLU B C 1
ATOM 4063 O O . GLU B 1 228 ? 0.72 -38.844 2.762 1 98.75 228 GLU B O 1
ATOM 4068 N N . ASP B 1 229 ? -1.345 -39.719 2.688 1 98.62 229 ASP B N 1
ATOM 4069 C CA . ASP B 1 229 ? -0.857 -41.094 2.68 1 98.62 229 ASP B CA 1
ATOM 4070 C C . ASP B 1 229 ? 0.032 -41.344 1.465 1 98.62 229 ASP B C 1
ATOM 4072 O O . ASP B 1 229 ? 1.076 -42 1.579 1 98.62 229 ASP B O 1
ATOM 4076 N N . LEU B 1 230 ? -0.393 -40.844 0.373 1 98.69 230 LEU B N 1
ATOM 4077 C CA . LEU B 1 230 ? 0.383 -41.031 -0.849 1 98.69 230 LEU B CA 1
ATOM 4078 C C . LEU B 1 230 ? 1.727 -40.312 -0.752 1 98.69 230 LEU B C 1
ATOM 4080 O O . LEU B 1 230 ? 2.764 -40.875 -1.104 1 98.69 230 LEU B O 1
ATOM 4084 N N . ILE B 1 231 ? 1.742 -39.031 -0.299 1 98.69 231 ILE B N 1
ATOM 4085 C CA . ILE B 1 231 ? 2.943 -38.219 -0.247 1 98.69 231 ILE B CA 1
ATOM 4086 C C . ILE B 1 231 ? 3.934 -38.812 0.754 1 98.69 231 ILE B C 1
ATOM 4088 O O . ILE B 1 231 ? 5.133 -38.875 0.475 1 98.69 231 ILE B O 1
ATOM 4092 N N . LEU B 1 232 ? 3.41 -39.25 1.852 1 97.62 232 LEU B N 1
ATOM 4093 C CA . LEU B 1 232 ? 4.27 -39.688 2.939 1 97.62 232 LEU B CA 1
ATOM 4094 C C . LEU B 1 232 ? 4.883 -41.062 2.621 1 97.62 232 LEU B C 1
ATOM 4096 O O . LEU B 1 232 ? 5.852 -41.469 3.266 1 97.62 232 LEU B O 1
ATOM 4100 N N . LYS B 1 233 ? 4.379 -41.75 1.646 1 97.31 233 LYS B N 1
ATOM 4101 C CA . LYS B 1 233 ? 4.961 -43.031 1.194 1 97.31 233 LYS B CA 1
ATOM 4102 C C . LYS B 1 233 ? 6.195 -42.781 0.327 1 97.31 233 LYS B C 1
ATOM 4104 O O . LYS B 1 233 ? 6.992 -43.688 0.105 1 97.31 233 LYS B O 1
ATOM 4109 N N . GLU B 1 234 ? 6.234 -41.594 -0.19 1 96.69 234 GLU B N 1
ATOM 4110 C CA . GLU B 1 234 ? 7.363 -41.25 -1.043 1 96.69 234 GLU B CA 1
ATOM 4111 C C . GLU B 1 234 ? 8.57 -40.812 -0.212 1 96.69 234 GLU B C 1
ATOM 4113 O O . GLU B 1 234 ? 8.43 -40.125 0.795 1 96.69 234 GLU B O 1
ATOM 4118 N N . LYS B 1 235 ? 9.719 -41.156 -0.667 1 96.88 235 LYS B N 1
ATOM 4119 C CA . LYS B 1 235 ? 10.953 -40.812 0.046 1 96.88 235 LYS B CA 1
ATOM 4120 C C . LYS B 1 235 ? 11.211 -39.312 0.008 1 96.88 235 LYS B C 1
ATOM 4122 O O . LYS B 1 235 ? 10.766 -38.625 -0.917 1 96.88 235 LYS B O 1
ATOM 4127 N N . TYR B 1 236 ? 11.836 -38.781 1.043 1 97.75 236 TYR B N 1
ATOM 4128 C CA . TYR B 1 236 ? 12.398 -37.438 1.129 1 97.75 236 TYR B CA 1
ATOM 4129 C C . TYR B 1 236 ? 11.297 -36.375 1.277 1 97.75 236 TYR B C 1
ATOM 4131 O O . TYR B 1 236 ? 11.516 -35.188 1.022 1 97.75 236 TYR B O 1
ATOM 4139 N N . THR B 1 237 ? 10.102 -36.875 1.585 1 98.31 237 THR B N 1
ATOM 4140 C CA . THR B 1 237 ? 9 -35.906 1.563 1 98.31 237 THR B CA 1
ATOM 4141 C C . THR B 1 237 ? 8.578 -35.531 2.982 1 98.31 237 THR B C 1
ATOM 4143 O O . THR B 1 237 ? 8.609 -36.375 3.883 1 98.31 237 THR B O 1
ATOM 4146 N N . LYS B 1 238 ? 8.258 -34.281 3.182 1 98.31 238 LYS B N 1
ATOM 4147 C CA . LYS B 1 238 ? 7.609 -33.75 4.371 1 98.31 238 LYS B CA 1
ATOM 4148 C C . LYS B 1 238 ? 6.531 -32.719 3.998 1 98.31 238 LYS B C 1
ATOM 4150 O O . LYS B 1 238 ? 6.801 -31.766 3.287 1 98.31 238 LYS B O 1
ATOM 4155 N N . ILE B 1 239 ? 5.359 -32.969 4.484 1 98.69 239 ILE B N 1
ATOM 4156 C CA . ILE B 1 239 ? 4.234 -32.125 4.102 1 98.69 239 ILE B CA 1
ATOM 4157 C C . ILE B 1 239 ? 4.242 -30.844 4.941 1 98.69 239 ILE B C 1
ATOM 4159 O O . ILE B 1 239 ? 4.355 -30.891 6.168 1 98.69 239 ILE B O 1
ATOM 4163 N N . ASP B 1 240 ? 4.18 -29.703 4.293 1 98.25 240 ASP B N 1
ATOM 4164 C CA . ASP B 1 240 ? 3.938 -28.438 4.977 1 98.25 240 ASP B CA 1
ATOM 4165 C C . ASP B 1 240 ? 2.439 -28.172 5.133 1 98.25 240 ASP B C 1
ATOM 4167 O O . ASP B 1 240 ? 1.946 -28.016 6.25 1 98.25 240 ASP B O 1
ATOM 4171 N N . TYR B 1 241 ? 1.726 -28.266 4.043 1 98.38 241 TYR B N 1
ATOM 4172 C CA . TYR B 1 241 ? 0.273 -28.172 4.141 1 98.38 241 TYR B CA 1
ATOM 4173 C C . TYR B 1 241 ? -0.399 -28.812 2.936 1 98.38 241 TYR B C 1
ATOM 4175 O O . TYR B 1 241 ? 0.224 -28.984 1.885 1 98.38 241 TYR B O 1
ATOM 4183 N N . ILE B 1 242 ? -1.503 -29.234 3.031 1 98.69 242 ILE B N 1
ATOM 4184 C CA . ILE B 1 242 ? -2.521 -29.516 2.023 1 98.69 242 ILE B CA 1
ATOM 4185 C C . ILE B 1 242 ? -3.803 -28.766 2.367 1 98.69 242 ILE B C 1
ATOM 4187 O O . ILE B 1 242 ? -4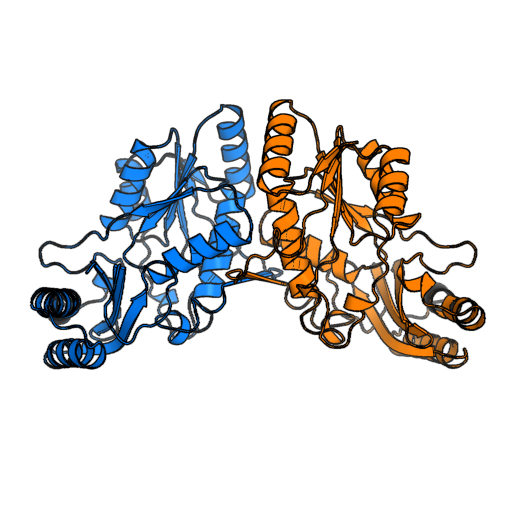.348 -28.906 3.465 1 98.69 242 ILE B O 1
ATOM 4191 N N . GLU B 1 243 ? -4.266 -27.938 1.484 1 98.44 243 GLU B N 1
ATOM 4192 C CA . GLU B 1 243 ? -5.406 -27.094 1.808 1 98.44 243 GLU B CA 1
ATOM 4193 C C . GLU B 1 243 ? -6.418 -27.062 0.665 1 98.44 243 GLU B C 1
ATOM 4195 O O . GLU B 1 243 ? -6.039 -27.141 -0.505 1 98.44 243 GLU B O 1
ATOM 4200 N N . PHE B 1 244 ? -7.629 -27.062 1.008 1 98.62 244 PHE B N 1
ATOM 4201 C CA . PHE B 1 244 ? -8.758 -26.875 0.099 1 98.62 244 PHE B CA 1
ATOM 4202 C C . PHE B 1 244 ? -9.453 -25.547 0.356 1 98.62 244 PHE B C 1
ATOM 4204 O O . PHE B 1 244 ? -9.906 -25.281 1.473 1 98.62 244 PHE B O 1
ATOM 4211 N N . VAL B 1 245 ? -9.539 -24.734 -0.697 1 98.25 245 VAL B N 1
ATOM 4212 C CA . VAL B 1 245 ? -10.172 -23.422 -0.499 1 98.25 245 VAL B CA 1
ATOM 4213 C C . VAL B 1 245 ? -11.141 -23.141 -1.646 1 98.25 245 VAL B C 1
ATOM 4215 O O . VAL B 1 245 ? -11 -23.703 -2.738 1 98.25 245 VAL B O 1
ATOM 4218 N N . ASN B 1 246 ? -12.141 -22.312 -1.323 1 97.31 246 ASN B N 1
ATOM 4219 C CA . ASN B 1 246 ? -12.953 -21.766 -2.408 1 97.31 246 ASN B CA 1
ATOM 4220 C C . ASN B 1 246 ? -12.102 -20.969 -3.393 1 97.31 246 ASN B C 1
ATOM 4222 O O . ASN B 1 246 ? -11.305 -20.125 -2.988 1 97.31 246 ASN B O 1
ATOM 4226 N N . TYR B 1 247 ? -12.281 -21.219 -4.629 1 95.88 247 TYR B N 1
ATOM 4227 C CA . TYR B 1 247 ? -11.414 -20.625 -5.645 1 95.88 247 TYR B CA 1
ATOM 4228 C C . TYR B 1 247 ? -11.555 -19.109 -5.664 1 95.88 247 TYR B C 1
ATOM 4230 O O . TYR B 1 247 ? -10.57 -18.391 -5.871 1 95.88 247 TYR B O 1
ATOM 4238 N N . ASP B 1 248 ? -12.727 -18.594 -5.387 1 91.25 248 ASP B N 1
ATOM 4239 C CA . ASP B 1 248 ? -13 -17.156 -5.547 1 91.25 248 ASP B CA 1
ATOM 4240 C C . ASP B 1 248 ? -12.719 -16.406 -4.254 1 91.25 248 ASP B C 1
ATOM 4242 O O . ASP B 1 248 ? -12.141 -15.312 -4.281 1 91.25 248 ASP B O 1
ATOM 4246 N N . THR B 1 249 ? -13.078 -17 -3.15 1 91.44 249 THR B N 1
ATOM 4247 C CA . THR B 1 249 ? -12.984 -16.266 -1.894 1 91.44 249 THR B CA 1
ATOM 4248 C C . THR B 1 249 ? -11.703 -16.625 -1.152 1 91.44 249 THR B C 1
ATOM 4250 O O . THR B 1 249 ? -11.297 -15.914 -0.229 1 91.44 249 THR B O 1
ATOM 4253 N N . PHE B 1 250 ? -11.07 -17.797 -1.539 1 95.12 250 PHE B N 1
ATOM 4254 C CA . PHE B 1 250 ? -9.844 -18.312 -0.939 1 95.12 250 PHE B CA 1
ATOM 4255 C C . PHE B 1 250 ? -10.078 -18.703 0.512 1 95.12 250 PHE B C 1
ATOM 4257 O O . PHE B 1 250 ? -9.133 -18.766 1.305 1 95.12 250 PHE B O 1
ATOM 4264 N N . GLU B 1 251 ? -11.312 -18.922 0.877 1 95.38 251 GLU B N 1
ATOM 4265 C CA . GLU B 1 251 ? -11.664 -19.406 2.211 1 95.38 251 GLU B CA 1
ATOM 4266 C C . GLU B 1 251 ? -11.57 -20.922 2.291 1 95.38 251 GLU B C 1
ATOM 4268 O O . GLU B 1 251 ? -11.961 -21.625 1.355 1 95.38 251 GLU B O 1
ATOM 4273 N N . PRO B 1 252 ? -11.031 -21.406 3.387 1 97.25 252 PRO B N 1
ATOM 4274 C CA . PRO B 1 252 ? -10.992 -22.859 3.562 1 97.25 252 PRO B CA 1
ATOM 4275 C C . PRO B 1 252 ? -12.383 -23.5 3.539 1 97.25 252 PRO B C 1
ATOM 4277 O O . PRO B 1 252 ? -13.352 -22.891 4.02 1 97.25 252 PRO B O 1
ATOM 4280 N N . ILE B 1 253 ? -12.422 -24.672 3.002 1 97.94 253 ILE B N 1
ATOM 4281 C CA . ILE B 1 253 ? -13.703 -25.359 2.912 1 97.94 253 ILE B CA 1
ATOM 4282 C C . ILE B 1 253 ? -13.586 -26.734 3.562 1 97.94 253 ILE B C 1
ATOM 4284 O O . ILE B 1 253 ? -12.484 -27.281 3.695 1 97.94 253 ILE B O 1
ATOM 4288 N N . SER B 1 254 ? -14.703 -27.328 3.969 1 97.81 254 SER B N 1
ATOM 4289 C CA . SER B 1 254 ? -14.742 -28.656 4.559 1 97.81 254 SER B CA 1
ATOM 4290 C C . SER B 1 254 ? -15.383 -29.672 3.613 1 97.81 254 SER B C 1
ATOM 4292 O O . SER B 1 254 ? -15.25 -30.875 3.807 1 97.81 254 SER B O 1
ATOM 4294 N N . LYS B 1 255 ? -16.062 -29.078 2.652 1 98 255 LYS B N 1
ATOM 4295 C CA . LYS B 1 255 ? -16.719 -29.891 1.635 1 98 255 LYS B CA 1
ATOM 4296 C C . LYS B 1 255 ? -16.484 -29.328 0.237 1 98 255 LYS B C 1
ATOM 4298 O O . LYS B 1 255 ? -16.609 -28.125 0.021 1 98 255 LYS B O 1
ATOM 4303 N N . VAL B 1 256 ? -16.109 -30.203 -0.666 1 98.06 256 VAL B N 1
ATOM 4304 C CA . VAL B 1 256 ? -15.859 -29.781 -2.039 1 98.06 256 VAL B CA 1
ATOM 4305 C C . VAL B 1 256 ? -17.172 -29.438 -2.732 1 98.06 256 VAL B C 1
ATOM 4307 O O . VAL B 1 256 ? -18.016 -30.312 -2.938 1 98.06 256 VAL B O 1
ATOM 4310 N N . GLU B 1 257 ? -17.375 -28.234 -3.037 1 96.56 257 GLU B N 1
ATOM 4311 C CA . GLU B 1 257 ? -18.531 -27.719 -3.771 1 96.56 257 GLU B CA 1
ATOM 4312 C C . GLU B 1 257 ? -18.172 -26.484 -4.594 1 96.56 257 GLU B C 1
ATOM 4314 O O . GLU B 1 257 ? -17.391 -25.641 -4.145 1 96.56 257 GLU B O 1
ATOM 4319 N N . GLY B 1 258 ? -18.688 -26.453 -5.82 1 96.69 258 GLY B N 1
ATOM 4320 C CA . GLY B 1 258 ? -18.328 -25.344 -6.688 1 96.69 258 GLY B CA 1
ATOM 4321 C C . GLY B 1 258 ? -16.906 -25.406 -7.188 1 96.69 258 GLY B C 1
ATOM 4322 O O . GLY B 1 258 ? -16.406 -26.484 -7.531 1 96.69 258 GLY B O 1
ATOM 4323 N N . LYS B 1 259 ? -16.375 -24.375 -7.383 1 97.81 259 LYS B N 1
ATOM 4324 C CA . LYS B 1 259 ? -14.992 -24.266 -7.855 1 97.81 259 LYS B CA 1
ATOM 4325 C C . LYS B 1 259 ? -14.016 -24.234 -6.688 1 97.81 259 LYS B C 1
ATOM 4327 O O . LYS B 1 259 ? -14.07 -23.344 -5.84 1 97.81 259 LYS B O 1
ATOM 4332 N N . VAL B 1 260 ? -13.086 -25.141 -6.672 1 98.5 260 VAL B N 1
ATOM 4333 C CA . VAL B 1 260 ? -12.234 -25.344 -5.508 1 98.5 260 VAL B CA 1
ATOM 4334 C C . VAL B 1 260 ? -10.773 -25.391 -5.941 1 98.5 260 VAL B C 1
ATOM 4336 O O . VAL B 1 260 ? -10.438 -26.016 -6.957 1 98.5 260 VAL B O 1
ATOM 4339 N N . LEU B 1 261 ? -9.961 -24.75 -5.188 1 98.62 261 LEU B N 1
ATOM 4340 C CA . LEU B 1 261 ? -8.516 -24.859 -5.332 1 98.62 261 LEU B CA 1
ATOM 4341 C C . LEU B 1 261 ? -7.934 -25.828 -4.316 1 98.62 261 LEU B C 1
ATOM 4343 O O . LEU B 1 261 ? -8.164 -25.688 -3.111 1 98.62 261 LEU B O 1
ATOM 4347 N N . ILE B 1 262 ? -7.258 -26.797 -4.789 1 98.81 262 ILE B N 1
ATOM 4348 C CA . ILE B 1 262 ? -6.496 -27.719 -3.953 1 98.81 262 ILE B CA 1
ATOM 4349 C C . ILE B 1 262 ? -5.008 -27.375 -4.043 1 98.81 262 ILE B C 1
ATOM 4351 O O . ILE B 1 262 ? -4.406 -27.484 -5.113 1 98.81 262 ILE B O 1
ATOM 4355 N N . ALA B 1 263 ? -4.477 -26.953 -2.947 1 98.75 263 ALA B N 1
ATOM 4356 C CA . ALA B 1 263 ? -3.082 -26.516 -2.936 1 98.75 263 ALA B CA 1
ATOM 4357 C C . ALA B 1 263 ? -2.271 -27.297 -1.905 1 98.75 263 ALA B C 1
ATOM 4359 O O . ALA B 1 263 ? -2.799 -27.703 -0.863 1 98.75 263 ALA B O 1
ATOM 4360 N N . LEU B 1 264 ? -1.004 -27.5 -2.205 1 98.69 264 LEU B N 1
ATOM 4361 C CA . LEU B 1 264 ? -0.129 -28.156 -1.244 1 98.69 264 LEU B CA 1
ATOM 4362 C C . LEU B 1 264 ? 1.286 -27.594 -1.319 1 98.69 264 LEU B C 1
ATOM 4364 O O . LEU B 1 264 ? 1.67 -27 -2.33 1 98.69 264 LEU B O 1
ATOM 4368 N N . ALA B 1 265 ? 1.962 -27.672 -0.294 1 98.62 265 ALA B N 1
ATOM 4369 C CA . ALA B 1 265 ? 3.4 -27.453 -0.176 1 98.62 265 ALA B CA 1
ATOM 4370 C C . ALA B 1 265 ? 4.086 -28.625 0.5 1 98.62 265 ALA B C 1
ATOM 4372 O O . ALA B 1 265 ? 3.652 -29.094 1.559 1 98.62 265 ALA B O 1
ATOM 4373 N N . VAL B 1 266 ? 5.121 -29.125 -0.133 1 98.5 266 VAL B N 1
ATOM 4374 C CA . VAL B 1 266 ? 5.836 -30.297 0.339 1 98.5 266 VAL B CA 1
ATOM 4375 C C . VAL B 1 266 ? 7.34 -30.078 0.247 1 98.5 266 VAL B C 1
ATOM 4377 O O . VAL B 1 266 ? 7.836 -29.562 -0.76 1 98.5 266 VAL B O 1
ATOM 4380 N N . PHE B 1 267 ? 7.957 -30.406 1.312 1 97.81 267 PHE B N 1
ATOM 4381 C CA . PHE B 1 267 ? 9.414 -30.453 1.25 1 97.81 267 PHE B CA 1
ATOM 4382 C C . PHE B 1 267 ? 9.883 -31.75 0.606 1 97.81 267 PHE B C 1
ATOM 4384 O O . PHE B 1 267 ? 9.406 -32.844 0.955 1 97.81 267 PHE B O 1
ATOM 4391 N N . VAL B 1 268 ? 10.688 -31.641 -0.325 1 98.06 268 VAL B N 1
ATOM 4392 C CA . VAL B 1 268 ? 11.445 -32.75 -0.88 1 98.06 268 VAL B CA 1
ATOM 4393 C C . VAL B 1 268 ? 12.938 -32.562 -0.632 1 98.06 268 VAL B C 1
ATOM 4395 O O . VAL B 1 268 ? 13.562 -31.688 -1.261 1 98.06 268 VAL B O 1
ATOM 4398 N N . GLY B 1 269 ? 13.445 -33.344 0.239 1 96.81 269 GLY B N 1
ATOM 4399 C CA . GLY B 1 269 ? 14.719 -32.906 0.806 1 96.81 269 GLY B CA 1
ATOM 4400 C C . GLY B 1 269 ? 14.641 -31.594 1.558 1 96.81 269 GLY B C 1
ATOM 4401 O O . GLY B 1 269 ? 13.797 -31.438 2.447 1 96.81 269 GLY B O 1
ATOM 4402 N N . THR B 1 270 ? 15.445 -30.688 1.176 1 94.56 270 THR B N 1
ATOM 4403 C CA . THR B 1 270 ? 15.43 -29.375 1.828 1 94.56 270 THR B CA 1
ATOM 4404 C C . THR B 1 270 ? 14.648 -28.359 0.995 1 94.56 270 THR B C 1
ATOM 4406 O O . THR B 1 270 ? 14.477 -27.219 1.409 1 94.56 270 THR B O 1
ATOM 4409 N N . THR B 1 271 ? 14.125 -28.812 -0.117 1 96.12 271 THR B N 1
ATOM 4410 C CA . THR B 1 271 ? 13.492 -27.906 -1.059 1 96.12 271 THR B CA 1
ATOM 4411 C C . THR B 1 271 ? 11.977 -27.875 -0.85 1 96.12 271 THR B C 1
ATOM 4413 O O . THR B 1 271 ? 11.32 -28.906 -0.895 1 96.12 271 THR B O 1
ATOM 4416 N N . ARG B 1 272 ? 11.469 -26.75 -0.57 1 96.75 272 ARG B N 1
ATOM 4417 C CA . ARG B 1 272 ? 10.031 -26.578 -0.434 1 96.75 272 ARG B CA 1
ATOM 4418 C C . ARG B 1 272 ? 9.375 -26.328 -1.79 1 96.75 272 ARG B C 1
ATOM 4420 O O . ARG B 1 272 ? 9.695 -25.344 -2.467 1 96.75 272 ARG B O 1
ATOM 4427 N N . LEU B 1 273 ? 8.469 -27.172 -2.188 1 97.81 273 LEU B N 1
ATOM 4428 C CA . LEU B 1 273 ? 7.785 -27.062 -3.473 1 97.81 273 LEU B CA 1
ATOM 4429 C C . LEU B 1 273 ? 6.289 -26.859 -3.279 1 97.81 273 LEU B C 1
ATOM 4431 O O . LEU B 1 273 ? 5.711 -27.375 -2.314 1 97.81 273 LEU B O 1
ATOM 4435 N N . ILE B 1 274 ? 5.699 -26.141 -4.211 1 98.31 274 ILE B N 1
ATOM 4436 C CA . ILE B 1 274 ? 4.258 -25.938 -4.141 1 98.31 274 ILE B CA 1
ATOM 4437 C C . ILE B 1 274 ? 3.611 -26.359 -5.457 1 98.31 274 ILE B C 1
ATOM 4439 O O . ILE B 1 274 ? 4.27 -26.391 -6.496 1 98.31 274 ILE B O 1
ATOM 4443 N N . ASP B 1 275 ? 2.381 -26.656 -5.438 1 98.62 275 ASP B N 1
ATOM 4444 C CA . ASP B 1 275 ? 1.558 -27.031 -6.582 1 98.62 275 ASP B CA 1
ATOM 4445 C C . ASP B 1 275 ? 0.072 -26.922 -6.25 1 98.62 275 ASP B C 1
ATOM 4447 O O . ASP B 1 275 ? -0.296 -26.703 -5.094 1 98.62 275 ASP B O 1
ATOM 4451 N N . ASN B 1 276 ? -0.722 -26.906 -7.266 1 98.75 276 ASN B N 1
ATOM 4452 C CA . ASN B 1 276 ? -2.16 -26.859 -7.027 1 98.75 276 ASN B CA 1
ATOM 4453 C C . ASN B 1 276 ? -2.949 -27.297 -8.258 1 98.75 276 ASN B C 1
ATOM 4455 O O . ASN B 1 276 ? -2.379 -27.469 -9.336 1 98.75 276 ASN B O 1
ATOM 4459 N N . ILE B 1 277 ? -4.148 -27.531 -8.055 1 98.31 277 ILE B N 1
ATOM 4460 C CA . ILE B 1 277 ? -5.098 -27.797 -9.133 1 98.31 277 ILE B CA 1
ATOM 4461 C C . ILE B 1 277 ? -6.453 -27.188 -8.797 1 98.31 277 ILE B C 1
ATOM 4463 O O . ILE B 1 277 ? -6.758 -26.953 -7.621 1 98.31 277 ILE B O 1
ATOM 4467 N N . VAL B 1 278 ? -7.164 -26.812 -9.758 1 98.12 278 VAL B N 1
ATOM 4468 C CA . VAL B 1 278 ? -8.523 -26.312 -9.602 1 98.12 278 VAL B CA 1
ATOM 4469 C C . VAL B 1 278 ? -9.523 -27.375 -10.062 1 98.12 278 VAL B C 1
ATOM 4471 O O . VAL B 1 278 ? -9.359 -27.969 -11.141 1 98.12 278 VAL B O 1
ATOM 4474 N N . VAL B 1 279 ? -10.469 -27.656 -9.273 1 97.88 279 VAL B N 1
ATOM 4475 C CA . VAL B 1 279 ? -11.531 -28.594 -9.625 1 97.88 279 VAL B CA 1
ATOM 4476 C C . VAL B 1 279 ? -12.891 -27.906 -9.5 1 97.88 279 VAL B C 1
ATOM 4478 O O . VAL B 1 279 ? -13.023 -26.906 -8.781 1 97.88 279 VAL B O 1
ATOM 4481 N N . GLU B 1 280 ? -13.781 -28.359 -10.219 1 95.88 280 GLU B N 1
ATOM 4482 C CA . GLU B 1 280 ? -15.141 -27.828 -10.156 1 95.88 280 GLU B CA 1
ATOM 4483 C C . GLU B 1 280 ? -16.172 -28.938 -10.156 1 95.88 280 GLU B C 1
ATOM 4485 O O . GLU B 1 280 ? -16.062 -29.906 -10.914 1 95.88 280 GLU B O 1
ATOM 4490 N N . VAL B 1 281 ? -17.141 -28.875 -9.227 1 94.12 281 VAL B N 1
ATOM 4491 C CA . VAL B 1 281 ? -18.188 -29.875 -9.117 1 94.12 281 VAL B CA 1
ATOM 4492 C C . VAL B 1 281 ? -19.562 -29.203 -9.219 1 94.12 281 VAL B C 1
ATOM 4494 O O . VAL B 1 281 ? -19.75 -28.078 -8.742 1 94.12 281 VAL B O 1
#

Solvent-accessible surface area (backbone atoms only — not comparable to full-atom values): 29804 Å² total; per-residue (Å²): 102,46,80,37,52,44,67,72,59,45,34,51,52,37,53,52,41,49,75,70,68,49,44,32,15,31,38,75,40,54,51,39,66,49,70,50,55,51,51,43,49,50,53,27,52,74,73,27,79,35,28,38,32,33,41,45,73,62,68,64,37,44,52,96,87,47,60,66,88,70,50,67,79,43,64,70,61,35,50,51,53,40,47,74,70,61,36,45,31,37,41,48,48,49,68,59,74,70,48,45,95,83,57,43,60,45,28,39,54,54,73,70,40,65,41,71,65,28,52,76,35,69,56,25,55,32,26,48,45,33,52,50,50,28,46,42,47,42,55,61,28,50,29,35,41,44,50,46,49,50,46,66,57,48,51,48,51,52,48,43,35,59,56,36,47,49,81,52,46,78,41,78,34,77,68,40,54,45,96,79,46,33,65,62,54,68,66,59,74,76,45,50,75,68,41,50,64,39,48,30,39,59,46,51,29,51,47,49,40,51,51,44,40,75,73,65,55,38,51,40,70,60,41,50,49,53,31,48,55,55,40,63,71,37,71,58,48,45,80,74,48,74,48,45,22,34,58,86,77,57,43,77,52,66,56,73,62,43,49,30,31,41,38,38,33,36,25,39,65,89,44,77,41,69,44,63,49,75,49,74,100,105,47,79,38,54,44,68,71,59,44,34,52,52,38,52,52,40,48,76,71,68,48,44,34,15,32,38,74,40,55,51,39,66,49,70,49,56,51,51,43,49,50,54,26,51,76,74,26,77,36,27,38,32,33,41,45,72,60,67,64,36,46,51,98,87,46,58,66,90,69,51,66,78,42,64,70,61,34,50,50,53,38,46,73,68,62,36,46,32,38,41,46,48,49,69,59,75,71,48,45,93,82,58,46,62,44,28,39,55,53,75,70,39,66,42,70,66,28,51,77,35,68,56,26,55,33,25,47,46,33,52,51,52,28,46,43,48,42,55,61,29,52,29,35,41,44,52,45,50,51,47,66,58,48,51,50,51,53,49,44,36,60,55,36,47,49,81,49,45,78,40,76,36,77,66,41,57,44,97,78,47,35,65,62,55,66,66,59,74,74,45,49,76,68,39,49,61,39,48,31,40,58,45,51,27,52,48,50,42,51,52,44,39,73,73,64,55,40,51,38,70,60,43,50,49,55,31,47,56,56,40,63,70,36,69,57,48,45,80,74,46,74,47,46,20,34,59,87,78,56,43,76,54,66,56,72,63,44,49,30,31,40,37,38,31,36,25,36,64,90,43,76,43,68,43,64,51,75,49,72,101

InterPro domains:
  IPR003721 Pantoate-beta-alanine ligase [MF_00158] (2-279)
  IPR003721 Pantoate-beta-alanine ligase [PF02569] (3-278)
  IPR003721 Pantoate-beta-alanine ligase [TIGR00018] (2-280)
  IPR003721 Pantoate-beta-alanine ligase [cd00560] (1-277)
  IPR004821 Cytidyltransferase-like domain [TIGR00125] (26-70)
  IPR014729 Rossmann-like alpha/beta/alpha sandwich fold [G3DSA:3.40.50.620] (1-177)
  IPR042176 Pantoate-beta-alanine ligase, C-terminal domain [G3DSA:3.30.1300.10] (178-277)

Secondary structure (DSSP, 8-state):
-EEE--HHHHHHHHHHHHHTT--EEEEEE-S---HHHHHHHHHHHHH-SEEEEEE---GGGS-TTSSTTTS---HHHHHHHHHHTT-SEEE---HHHHS-TT--EEEEETTGGGSHHHHHSTTHHHHHHHHHHHHHHHH--SEEEEEGGGHHHHHHHHHHHHHTT-S-EEEEEPPPB-TTSPBP-GGGGG--HHHHHHHTHHHHHHHHHHHHHHTT--BHHHHHHHHHHHHHTSTTEEEEEEEEEETTT--B-SB--SEEEEEEEEEETTEEEEEEEEEE-/-EEE--HHHHHHHHHHHHHTT--EEEEEE-S---HHHHHHHHHHHHH-SEEEEEE---GGGS-TTSSTTTS---HHHHHHHHHHTT-SEEE---HHHHS-TT--EEEEETTGGGSHHHHHSTTHHHHHHHHHHHHHHHH--SEEEEEGGGHHHHHHHHHHHHHTT-S-EEEEEPPPB-TTSPBP-GGGGG--HHHHHHHTHHHHHHHHHHHHHHTT--BHHHHHHHHHHHHHTSTTEEEEEEEEEETTT--B-SB--SEEEEEEEEEETTEEEEEEEEEE-

Organism: Caldicellulosiruptor saccharolyticus (strain ATCC 43494 / DSM 8903 / Tp8T 6331) (NCBI:txid351627)

Nearest PDB structures (foldseek):
  2ejc-assembly1_A-2  TM=9.780E-01  e=5.625E-42  Thermotoga maritima
  3mxt-assembly1_A  TM=9.826E-01  e=1.646E-41  Campylobacter jejuni subsp. jejuni NCTC 11168 = ATCC 700819
  2x3f-assembly1_A  TM=9.849E-01  e=3.750E-39  Staphylococcus aureus subsp. aureus MRSA252
  3ag6-assembly1_B  TM=9.806E-01  e=2.383E-38  Staphylococcus aureus subsp. aureus NCTC 8325
  3inn-assembly1_A  TM=9.853E-01  e=1.124E-37  Brucella melitensis

Sequence (562 aa):
MVVVGKIHEMKDIVKKLKKEGKTIGFVPTMGYLHEGHLSLVRKSKSQNDITIMSIFVNPIQFGPNEDYDRYPRDFERDKNLAEKEGVDYVFYPSVKEMYPDDFKTVVSVKKITDIMCGKSRPGHFDGVATVVLKLFNIVNPDRAYFGQKDAQQLAVIKQMVKDLNLDVEIVPCPIVREEDGLAMSSRNTYLSGDERKSATVLYRALNLAKDLIEKGERNVSKLKKAMEDLILKEKYTKIDYIEFVNYDTFEPISKVEGKVLIALAVFVGTTRLIDNIVVEVMVVVGKIHEMKDIVKKLKKEGKTIGFVPTMGYLHEGHLSLVRKSKSQNDITIMSIFVNPIQFGPNEDYDRYPRDFERDKNLAEKEGVDYVFYPSVKEMYPDDFKTVVSVKKITDIMCGKSRPGHFDGVATVVLKLFNIVNPDRAYFGQKDAQQLAVIKQMVKDLNLDVEIVPCPIVREEDGLAMSSRNTYLSGDERKSATVLYRALNLAKDLIEKGERNVSKLKKAMEDLILKEKYTKIDYIEFVNYDTFEPISKVEGKVLIALAVFVGTTRLIDNIVVEV